Protein AF-A0A3D1K4A1-F1 (afdb_monomer_lite)

Radius of gyration: 25.58 Å; chains: 1; bounding box: 70×56×77 Å

Foldseek 3Di:
DVVCLVCVVVQDPVNVVVVLVVLLVLLVCCLVPPDQFADQACVVVRQQQLVLLLSLLSLVLSLVVCVPRPCSVSSNVSSLLSLLQNQAEPCLCVAQDDFPRGGSNVSDPDHQAYPQRQHQHQQWRFLLVLLSNLLSLLVSCVSCVSVVHDDGPSSCNCVVSSVLVQLLQAFLLLAGNGQLAALDFPCFQSSLSVLSNLVCCCQPQLEPCPSNNNSSVVLQCLQQVVAPVSQSNHPLQVLLCVLDVPVSVVRSVSNVVSVVVNVVCCVPPNDDDPPRDPRPDYRDNFAWDDDPVQRKTWGADQFWTWIWTQRGLQGTFTDIFGSNCCQFDDTNCAQNWDWEAQALDKGKDWDDKDWADDAQWIKMKGKIFIKHQHHPDPPDHIDRAKIKIKMKIRDSQNWKIKIWIWIWGAAWGKIQWTFHSWHKGFQDSSVPQWKWKDAPNDIDIGGFLQLDWDKDKGQAAWMDINLFKIKGWAPQDRIKIWTFGSAQQDWRHDPVDSCHVSSGHNTGIIIIGPPTHRHMDIDGHGDTSTGTMMMMTGNDRDWDKHWFDDPDPQWTWMWTQHPVRWIKIKIFRQDCAWDAPCRGVVRHRHIAHHGRIDIDTDD

Structure (mmCIF, N/CA/C/O backbone):
data_AF-A0A3D1K4A1-F1
#
_entry.id   AF-A0A3D1K4A1-F1
#
loop_
_atom_site.group_PDB
_atom_site.id
_atom_site.type_symbol
_atom_site.label_atom_id
_atom_site.label_alt_id
_atom_site.label_comp_id
_atom_site.label_asym_id
_atom_site.label_entity_id
_atom_site.label_seq_id
_atom_site.pdbx_PDB_ins_code
_atom_site.Cartn_x
_atom_site.Cartn_y
_atom_site.Cartn_z
_atom_site.occupancy
_atom_site.B_iso_or_equiv
_atom_site.auth_seq_id
_atom_site.auth_comp_id
_atom_site.auth_asym_id
_atom_site.auth_atom_id
_atom_site.pdbx_PDB_model_num
ATOM 1 N N . MET A 1 1 ? -12.989 -5.625 23.834 1.00 83.94 1 MET A N 1
ATOM 2 C CA . MET A 1 1 ? -14.232 -5.534 24.639 1.00 83.94 1 MET A CA 1
ATOM 3 C C . MET A 1 1 ? -15.299 -6.536 24.215 1.00 83.94 1 MET A C 1
ATOM 5 O O . MET A 1 1 ? -16.002 -7.000 25.101 1.00 83.94 1 MET A O 1
ATOM 9 N N . HIS A 1 2 ? -15.397 -6.931 22.935 1.00 91.31 2 HIS A N 1
ATOM 10 C CA . HIS A 1 2 ? -16.425 -7.884 22.475 1.00 91.31 2 HIS A CA 1
ATOM 11 C C . HIS A 1 2 ? -16.466 -9.187 23.286 1.00 91.31 2 HIS A C 1
ATOM 13 O O . HIS A 1 2 ? -17.544 -9.670 23.594 1.00 91.31 2 HIS A O 1
ATOM 19 N N . GLY A 1 3 ? -15.308 -9.727 23.686 1.00 92.12 3 GLY A N 1
ATOM 20 C CA . GLY A 1 3 ? -15.246 -10.926 24.527 1.00 92.12 3 GLY A CA 1
ATOM 21 C C . GLY A 1 3 ? -15.917 -10.738 25.891 1.00 92.12 3 GLY A C 1
ATOM 22 O O . GLY A 1 3 ? -16.646 -11.614 26.333 1.00 92.12 3 GLY A O 1
ATOM 23 N N . ILE A 1 4 ? -15.743 -9.574 26.528 1.00 91.19 4 ILE A N 1
ATOM 24 C CA . ILE A 1 4 ? -16.417 -9.245 27.796 1.00 91.19 4 ILE A CA 1
ATOM 25 C C . ILE A 1 4 ? -17.931 -9.179 27.585 1.00 91.19 4 ILE A C 1
ATOM 27 O O . ILE A 1 4 ? -18.683 -9.715 28.386 1.00 91.19 4 ILE A O 1
ATOM 31 N N . GLU A 1 5 ? -18.376 -8.565 26.490 1.00 91.06 5 GLU A N 1
ATOM 32 C CA . GLU A 1 5 ? -19.801 -8.458 26.150 1.00 91.06 5 GLU A CA 1
ATOM 33 C C . GLU A 1 5 ? -20.417 -9.823 25.831 1.00 91.06 5 GLU A C 1
ATOM 35 O O . GLU A 1 5 ? -21.542 -10.103 26.229 1.00 91.06 5 GLU A O 1
ATOM 40 N N . ALA A 1 6 ? -19.670 -10.691 25.150 1.00 91.62 6 ALA A N 1
ATOM 41 C CA . ALA A 1 6 ? -20.088 -12.055 24.853 1.00 91.62 6 ALA A CA 1
ATOM 42 C C . ALA A 1 6 ? -20.164 -12.937 26.108 1.00 91.62 6 ALA A C 1
ATOM 44 O O . ALA A 1 6 ? -20.907 -13.913 26.109 1.00 91.62 6 ALA A O 1
ATOM 45 N N . MET A 1 7 ? -19.409 -12.598 27.156 1.00 92.62 7 MET A N 1
ATOM 46 C CA . MET A 1 7 ? -19.390 -13.314 28.431 1.00 92.62 7 MET A CA 1
ATOM 47 C C . MET A 1 7 ? -20.226 -12.633 29.521 1.00 92.62 7 MET A C 1
ATOM 49 O O . MET A 1 7 ? -20.159 -13.069 30.667 1.00 92.62 7 MET A O 1
ATOM 53 N N . ASP A 1 8 ? -20.987 -11.575 29.209 1.00 90.44 8 ASP A N 1
ATOM 54 C CA . ASP A 1 8 ? -21.600 -10.725 30.238 1.00 90.44 8 ASP A CA 1
ATOM 55 C C . ASP A 1 8 ? -22.473 -11.527 31.219 1.00 90.44 8 ASP A C 1
ATOM 57 O O . ASP A 1 8 ? -22.358 -11.352 32.430 1.00 90.44 8 ASP A O 1
ATOM 61 N N . GLU A 1 9 ? -23.261 -12.485 30.724 1.00 92.31 9 GLU A N 1
ATOM 62 C CA . GLU A 1 9 ? -24.118 -13.351 31.550 1.00 92.31 9 GLU A CA 1
ATOM 63 C C . GLU A 1 9 ? -23.349 -14.223 32.561 1.00 92.31 9 GLU A C 1
ATOM 65 O O . GLU A 1 9 ? -23.910 -14.632 33.576 1.00 92.31 9 GLU A O 1
ATOM 70 N N . TYR A 1 10 ? -22.055 -14.456 32.328 1.00 95.19 10 TYR A N 1
ATOM 71 C CA . TYR A 1 10 ? -21.182 -15.243 33.200 1.00 95.19 10 TYR A CA 1
ATOM 72 C C . TYR A 1 10 ? -20.371 -14.386 34.182 1.00 95.19 10 TYR A C 1
ATOM 74 O O . TYR A 1 10 ? -19.738 -14.933 35.088 1.00 95.19 10 TYR A O 1
ATOM 82 N N . LEU A 1 11 ? -20.377 -13.056 34.030 1.00 94.81 11 LEU A N 1
ATOM 83 C CA . LEU A 1 11 ? -19.638 -12.154 34.913 1.00 94.81 11 LEU A CA 1
ATOM 84 C C . LEU A 1 11 ? -20.311 -12.064 36.284 1.00 94.81 11 LEU A C 1
ATOM 86 O O . LEU A 1 11 ? -21.443 -11.581 36.418 1.00 94.81 11 LEU A O 1
ATOM 90 N N . LYS A 1 12 ? -19.575 -12.456 37.327 1.00 97.12 12 LYS A N 1
ATOM 91 C CA . LYS A 1 12 ? -20.017 -12.343 38.719 1.00 97.12 12 LYS A CA 1
ATOM 92 C C . LYS A 1 12 ? -20.022 -10.871 39.151 1.00 97.12 12 LYS A C 1
ATOM 94 O O . LYS A 1 12 ? -19.314 -10.048 38.565 1.00 97.12 12 LYS A O 1
ATOM 99 N N . PRO A 1 13 ? -20.735 -10.510 40.235 1.00 96.75 13 PRO A N 1
ATOM 100 C CA . PRO A 1 13 ? -20.716 -9.142 40.759 1.00 96.75 13 PRO A CA 1
ATOM 101 C C . PRO A 1 13 ? -19.300 -8.599 41.020 1.00 96.75 13 PRO A C 1
ATOM 103 O O . PRO A 1 13 ? -19.022 -7.434 40.739 1.00 96.75 13 PRO A O 1
ATOM 106 N N . GLY A 1 14 ? -18.384 -9.454 41.492 1.00 97.81 14 GLY A N 1
ATOM 107 C CA . GLY A 1 14 ? -16.974 -9.103 41.685 1.00 97.81 14 GLY A CA 1
ATOM 108 C C . GLY A 1 14 ? -16.246 -8.762 40.380 1.00 97.81 14 GLY A C 1
ATOM 109 O O . GLY A 1 14 ? -15.518 -7.772 40.340 1.00 97.81 14 GLY A O 1
ATOM 110 N N . ASP A 1 15 ? -16.498 -9.513 39.305 1.00 96.50 15 ASP A N 1
ATOM 111 C CA . ASP A 1 15 ? -15.899 -9.276 37.985 1.00 96.50 15 ASP A CA 1
ATOM 112 C C . ASP A 1 15 ? -16.384 -7.946 37.401 1.00 96.50 15 ASP A C 1
ATOM 114 O O . ASP A 1 15 ? -15.597 -7.151 36.889 1.00 96.50 15 ASP A O 1
ATOM 118 N N . ARG A 1 16 ? -17.682 -7.652 37.549 1.00 95.38 16 ARG A N 1
ATOM 119 C CA . ARG A 1 16 ? -18.287 -6.386 37.106 1.00 95.38 16 ARG A CA 1
ATOM 120 C C . ARG A 1 16 ? -17.728 -5.191 37.873 1.00 95.38 16 ARG A C 1
ATOM 122 O O . ARG A 1 16 ? -17.443 -4.153 37.274 1.00 95.38 16 ARG A O 1
ATOM 129 N N . LEU A 1 17 ? -17.521 -5.343 39.183 1.00 96.88 17 LEU A N 1
ATOM 130 C CA . LEU A 1 17 ? -16.881 -4.320 40.008 1.00 96.88 17 LEU A CA 1
ATOM 131 C C . LEU A 1 17 ? -15.411 -4.114 39.613 1.00 96.88 17 LEU A C 1
ATOM 133 O O . LEU A 1 17 ? -14.956 -2.973 39.544 1.00 96.88 17 LEU A O 1
ATOM 137 N N . ALA A 1 18 ? -14.671 -5.190 39.337 1.00 96.81 18 ALA A N 1
ATOM 138 C CA . ALA A 1 18 ? -13.287 -5.109 38.874 1.00 96.81 18 ALA A CA 1
ATOM 139 C C . ALA A 1 18 ? -13.191 -4.416 37.507 1.00 96.81 18 ALA A C 1
ATOM 141 O O . ALA A 1 18 ? -12.398 -3.489 37.346 1.00 96.81 18 ALA A O 1
ATOM 142 N N . LEU A 1 19 ? -14.057 -4.785 36.559 1.00 95.56 19 LEU A N 1
ATOM 143 C CA . LEU A 1 19 ? -14.149 -4.139 35.253 1.00 95.56 19 LEU A CA 1
ATOM 144 C C . LEU A 1 19 ? -14.454 -2.643 35.383 1.00 95.56 19 LEU A C 1
ATOM 146 O O . LEU A 1 19 ? -13.793 -1.827 34.742 1.00 95.56 19 LEU A O 1
ATOM 150 N N . ARG A 1 20 ? -15.396 -2.274 36.261 1.00 97.06 20 ARG A N 1
ATOM 151 C CA . ARG A 1 20 ? -15.706 -0.868 36.552 1.00 97.06 20 ARG A CA 1
ATOM 152 C C . ARG A 1 20 ? -14.487 -0.114 37.059 1.00 97.06 20 ARG A C 1
ATOM 154 O O . ARG A 1 20 ? -14.203 0.972 36.565 1.00 97.06 20 ARG A O 1
ATOM 161 N N . LYS A 1 21 ? -13.751 -0.690 38.014 1.00 98.00 21 LYS A N 1
ATOM 162 C CA . LYS A 1 21 ? -12.527 -0.080 38.555 1.00 98.00 21 LYS A CA 1
ATOM 163 C C . LYS A 1 21 ? -11.488 0.162 37.463 1.00 98.00 21 LYS A C 1
ATOM 165 O O . LYS A 1 21 ? -10.961 1.265 37.391 1.00 98.00 21 LYS A O 1
ATOM 170 N N . VAL A 1 22 ? -11.236 -0.830 36.605 1.00 97.25 22 VAL A N 1
ATOM 171 C CA . VAL A 1 22 ? -10.268 -0.705 35.503 1.00 97.25 22 VAL A CA 1
ATOM 172 C C . VAL A 1 22 ? -10.706 0.375 34.518 1.00 97.25 22 VAL A C 1
ATOM 174 O O . VAL A 1 22 ? -9.938 1.286 34.239 1.00 97.25 22 VAL A O 1
ATOM 177 N N . LEU A 1 23 ? -11.949 0.333 34.035 1.00 97.25 23 LEU A N 1
ATOM 178 C CA . LEU A 1 23 ? -12.427 1.295 33.039 1.00 97.25 23 LEU A CA 1
ATOM 179 C C . LEU A 1 23 ? -12.428 2.736 33.563 1.00 97.25 23 LEU A C 1
ATOM 181 O O . LEU A 1 23 ? -12.010 3.635 32.834 1.00 97.25 23 LEU A O 1
ATOM 185 N N . LEU A 1 24 ? -12.845 2.964 34.813 1.00 98.38 24 LEU A N 1
ATOM 186 C CA . LEU A 1 24 ? -12.800 4.295 35.427 1.00 98.38 24 LEU A CA 1
ATOM 187 C C . LEU A 1 24 ? -11.362 4.772 35.666 1.00 98.38 24 LEU A C 1
ATOM 189 O O . LEU A 1 24 ? -11.068 5.938 35.419 1.00 98.38 24 LEU A O 1
ATOM 193 N N . ALA A 1 25 ? -10.459 3.890 36.106 1.00 98.12 25 ALA A N 1
ATOM 194 C CA . ALA A 1 25 ? -9.055 4.241 36.311 1.00 98.12 25 ALA A CA 1
ATOM 195 C C . ALA A 1 25 ? -8.363 4.609 34.989 1.00 98.12 25 ALA A C 1
ATOM 197 O O . ALA A 1 25 ? -7.778 5.687 34.886 1.00 98.12 25 ALA A O 1
ATOM 198 N N . GLU A 1 26 ? -8.496 3.763 33.965 1.00 97.69 26 GLU A N 1
ATOM 199 C CA . GLU A 1 26 ? -7.921 3.999 32.638 1.00 97.69 26 GLU A CA 1
ATOM 200 C C . GLU A 1 26 ? -8.519 5.250 31.989 1.00 97.69 26 GLU A C 1
ATOM 202 O O . GLU A 1 26 ? -7.790 6.109 31.503 1.00 97.69 26 GLU A O 1
ATOM 207 N N . SER A 1 27 ? -9.843 5.422 32.043 1.00 98.38 27 SER A N 1
ATOM 208 C CA . SER A 1 27 ? -10.503 6.604 31.465 1.00 98.38 27 SER A CA 1
ATOM 209 C C . SER A 1 27 ? -10.133 7.885 32.205 1.00 98.38 27 SER A C 1
ATOM 211 O O . SER A 1 27 ? -9.901 8.913 31.575 1.00 98.38 27 SER A O 1
ATOM 213 N N . GLY A 1 28 ? -10.008 7.826 33.533 1.00 98.31 28 GLY A N 1
ATOM 214 C CA . GLY A 1 28 ? -9.510 8.937 34.339 1.00 98.31 28 GLY A CA 1
ATOM 215 C C . GLY A 1 28 ? -8.063 9.300 34.003 1.00 98.31 28 GLY A C 1
ATOM 216 O O . GLY A 1 28 ? -7.731 10.484 33.937 1.00 98.31 28 GLY A O 1
ATOM 217 N N . TRP A 1 29 ? -7.204 8.307 33.744 1.00 97.94 29 TRP A N 1
ATOM 218 C CA . TRP A 1 29 ? -5.837 8.552 33.289 1.00 97.94 29 TRP A CA 1
ATOM 219 C C . TRP A 1 29 ? -5.817 9.171 31.889 1.00 97.94 29 TRP A C 1
ATOM 221 O O . TRP A 1 29 ? -5.157 10.190 31.695 1.00 97.94 29 TRP A O 1
ATOM 231 N N . GLN A 1 30 ? -6.580 8.618 30.943 1.00 97.06 30 GLN A N 1
ATOM 232 C CA . GLN A 1 30 ? -6.688 9.124 29.572 1.00 97.06 30 GLN A CA 1
ATOM 233 C C . GLN A 1 30 ? -7.215 10.561 29.541 1.00 97.06 30 GLN A C 1
ATOM 235 O O . GLN A 1 30 ? -6.647 11.409 28.858 1.00 97.06 30 GLN A O 1
ATOM 240 N N . LEU A 1 31 ? -8.248 10.867 30.330 1.00 97.75 31 LEU A N 1
ATOM 241 C CA . LEU A 1 31 ? -8.802 12.216 30.439 1.00 97.75 31 LEU A CA 1
ATOM 242 C C . LEU A 1 31 ? -7.735 13.241 30.857 1.00 97.75 31 LEU A C 1
ATOM 244 O O . LEU A 1 31 ? -7.683 14.332 30.293 1.00 97.75 31 LEU A O 1
ATOM 248 N N . LYS A 1 32 ? -6.881 12.884 31.824 1.00 96.69 32 LYS A N 1
ATOM 249 C CA . LYS A 1 32 ? -5.907 13.800 32.442 1.00 96.69 32 LYS A CA 1
ATOM 250 C C . LYS A 1 32 ? -4.571 13.879 31.705 1.00 96.69 32 LYS A C 1
ATOM 252 O O . LYS A 1 32 ? -3.932 14.924 31.742 1.00 96.69 32 LYS A O 1
ATOM 257 N N . ASN A 1 33 ? -4.134 12.787 31.080 1.00 96.38 33 ASN A N 1
ATOM 258 C CA . ASN A 1 33 ? -2.756 12.645 30.598 1.00 96.38 33 ASN A CA 1
ATOM 259 C C . ASN A 1 33 ? -2.643 12.502 29.078 1.00 96.38 33 ASN A C 1
ATOM 261 O O . ASN A 1 33 ? -1.552 12.673 28.540 1.00 96.38 33 ASN A O 1
ATOM 265 N N . ASN A 1 34 ? -3.731 12.179 28.371 1.00 94.50 34 ASN A N 1
ATOM 266 C CA . ASN A 1 34 ? -3.666 11.975 26.930 1.00 94.50 34 ASN A CA 1
ATOM 267 C C . ASN A 1 34 ? -3.919 13.279 26.167 1.00 94.50 34 ASN A C 1
ATOM 269 O O . ASN A 1 34 ? -5.011 13.860 26.209 1.00 94.50 34 ASN A O 1
ATOM 273 N N . THR A 1 35 ? -2.914 13.724 25.425 1.00 94.50 35 THR A N 1
ATOM 274 C CA . THR A 1 35 ? -3.025 14.874 24.528 1.00 94.50 35 THR A CA 1
ATOM 275 C C . THR A 1 35 ? -3.527 14.406 23.172 1.00 94.50 35 THR A C 1
ATOM 277 O O . THR A 1 35 ? -2.948 13.506 22.570 1.00 94.50 35 THR A O 1
ATOM 280 N N . VAL A 1 36 ? -4.587 15.044 22.672 1.00 96.12 36 VAL A N 1
ATOM 281 C CA . VAL A 1 36 ? -5.039 14.802 21.298 1.00 96.12 36 VAL A CA 1
ATOM 282 C C . VAL A 1 36 ? -3.998 15.399 20.372 1.00 96.12 36 VAL A C 1
ATOM 284 O O . VAL A 1 36 ? -3.662 16.577 20.493 1.00 96.12 36 VAL A O 1
ATOM 287 N N . VAL A 1 37 ? -3.458 14.581 19.478 1.00 96.19 37 VAL A N 1
ATOM 288 C CA . VAL A 1 37 ? -2.464 15.028 18.508 1.00 96.19 37 VAL A CA 1
ATOM 289 C C . VAL A 1 37 ? -2.900 14.619 17.116 1.00 96.19 37 VAL A C 1
ATOM 291 O O . VAL A 1 37 ? -3.453 13.540 16.901 1.00 96.19 37 VAL A O 1
ATOM 294 N N . ALA A 1 38 ? -2.657 15.514 16.175 1.00 97.38 38 ALA A N 1
ATOM 295 C CA . ALA A 1 38 ? -2.870 15.269 14.770 1.00 97.38 38 ALA A CA 1
ATOM 296 C C . ALA A 1 38 ? -1.765 15.962 13.973 1.00 97.38 38 ALA A C 1
ATOM 298 O O . ALA A 1 38 ? -1.272 17.039 14.342 1.00 97.38 38 ALA A O 1
ATOM 299 N N . GLY A 1 39 ? -1.345 15.298 12.907 1.00 97.56 39 GLY A N 1
ATOM 300 C CA . GLY A 1 39 ? -0.378 15.798 11.947 1.00 97.56 39 GLY A CA 1
ATOM 301 C C . GLY A 1 39 ? -0.197 14.783 10.829 1.00 97.56 39 GLY A C 1
ATOM 302 O O . GLY A 1 39 ? -0.043 13.594 11.096 1.00 97.56 39 GLY A O 1
ATOM 303 N N . ILE A 1 40 ? -0.211 15.249 9.582 1.00 97.75 40 ILE A N 1
ATOM 304 C CA . ILE A 1 40 ? -0.116 14.370 8.413 1.00 97.75 40 ILE A CA 1
ATOM 305 C C . ILE A 1 40 ? 1.235 13.653 8.402 1.00 97.75 40 ILE A C 1
ATOM 307 O O . ILE A 1 40 ? 1.279 12.436 8.286 1.00 97.75 40 ILE A O 1
ATOM 311 N N . ASP A 1 41 ? 2.349 14.375 8.560 1.00 96.62 41 ASP A N 1
ATOM 312 C CA . ASP A 1 41 ? 3.669 13.757 8.446 1.00 96.62 41 ASP A CA 1
ATOM 313 C C . ASP A 1 41 ? 4.048 12.939 9.692 1.00 96.62 41 ASP A C 1
ATOM 315 O O . ASP A 1 41 ? 4.382 13.494 10.745 1.00 96.62 41 ASP A O 1
ATOM 319 N N . ALA A 1 42 ? 4.071 11.609 9.553 1.00 93.75 42 ALA A N 1
ATOM 320 C CA . ALA A 1 42 ? 4.509 10.680 10.592 1.00 93.75 42 ALA A CA 1
ATOM 321 C C . ALA A 1 42 ? 5.910 10.981 11.145 1.00 93.75 42 ALA A C 1
ATOM 323 O O . ALA A 1 42 ? 6.163 10.680 12.312 1.00 93.75 42 ALA A O 1
ATOM 324 N N . LYS A 1 43 ? 6.809 11.606 10.369 1.00 91.94 43 LYS A N 1
ATOM 325 C CA . LYS A 1 43 ? 8.152 11.982 10.850 1.00 91.94 43 LYS A CA 1
ATOM 326 C C . LYS A 1 43 ? 8.112 12.993 11.994 1.00 91.94 43 LYS A C 1
ATOM 328 O O . LYS A 1 43 ? 9.033 13.033 12.802 1.00 91.94 43 LYS A O 1
ATOM 333 N N . THR A 1 44 ? 7.035 13.771 12.107 1.00 94.25 44 THR A N 1
ATOM 334 C CA . THR A 1 44 ? 6.826 14.699 13.230 1.00 94.25 44 THR A CA 1
ATOM 335 C C . THR A 1 44 ? 6.451 13.984 14.531 1.00 94.25 44 THR A C 1
ATOM 337 O O . THR A 1 44 ? 6.406 14.612 15.586 1.00 94.25 44 THR A O 1
ATOM 340 N N . GLY A 1 45 ? 6.122 12.687 14.471 1.00 93.50 45 GLY A N 1
ATOM 341 C CA . GLY A 1 45 ? 5.592 11.916 15.596 1.00 93.50 45 GLY A CA 1
ATOM 342 C C . GLY A 1 45 ? 4.137 12.243 15.960 1.00 93.50 45 GLY A C 1
ATOM 343 O O . GLY A 1 45 ? 3.610 11.666 16.913 1.00 93.50 45 GLY A O 1
ATOM 344 N N . ARG A 1 46 ? 3.479 13.143 15.213 1.00 95.94 46 ARG A N 1
ATOM 345 C CA . ARG A 1 46 ? 2.130 13.657 15.513 1.00 95.94 46 ARG A CA 1
ATOM 346 C C . ARG A 1 46 ? 0.998 12.937 14.776 1.00 95.94 46 ARG A C 1
ATOM 348 O O . ARG A 1 46 ? -0.155 13.164 15.128 1.00 95.94 46 ARG A O 1
ATOM 355 N N . ASN A 1 47 ? 1.308 12.069 13.808 1.00 97.38 47 ASN A N 1
ATOM 356 C CA . ASN A 1 47 ? 0.307 11.244 13.130 1.00 97.38 47 ASN A CA 1
ATOM 357 C C . ASN A 1 47 ? -0.187 10.126 14.063 1.00 97.38 47 ASN A C 1
ATOM 359 O O . ASN A 1 47 ? 0.555 9.176 14.336 1.00 97.38 47 ASN A O 1
ATOM 363 N N . LYS A 1 48 ? -1.405 10.262 14.596 1.00 97.25 48 LYS A N 1
ATOM 364 C CA . LYS A 1 48 ? -1.986 9.361 15.614 1.00 97.25 48 LYS A CA 1
ATOM 365 C C . LYS A 1 48 ? -3.472 9.046 15.368 1.00 97.25 48 LYS A C 1
ATOM 367 O O . LYS A 1 48 ? -4.256 9.096 16.318 1.00 97.25 48 LYS A O 1
ATOM 372 N N . PRO A 1 49 ? -3.894 8.710 14.138 1.00 97.94 49 PRO A N 1
ATOM 373 C CA . PRO A 1 49 ? -5.313 8.554 13.822 1.00 97.94 49 PRO A CA 1
ATOM 374 C C . PRO A 1 49 ? -5.974 7.430 14.626 1.00 97.94 49 PRO A C 1
ATOM 376 O O . PRO A 1 49 ? -6.941 7.656 15.353 1.00 97.94 49 PRO A O 1
ATOM 379 N N . GLU A 1 50 ? -5.413 6.221 14.577 1.00 96.69 50 GLU A N 1
ATOM 380 C CA . GLU A 1 50 ? -5.955 5.059 15.276 1.00 96.69 50 GLU A CA 1
ATOM 381 C C . GLU A 1 50 ? -5.861 5.228 16.789 1.00 96.69 50 GLU A C 1
ATOM 383 O O . GLU A 1 50 ? -6.752 4.804 17.523 1.00 96.69 50 GLU A O 1
ATOM 388 N N . SER A 1 51 ? -4.791 5.890 17.236 1.00 97.00 51 SER A N 1
ATOM 389 C CA . SER A 1 51 ? -4.546 6.172 18.639 1.00 97.00 51 SER A CA 1
ATOM 390 C C . SER A 1 51 ? -5.581 7.147 19.199 1.00 97.00 51 SER A C 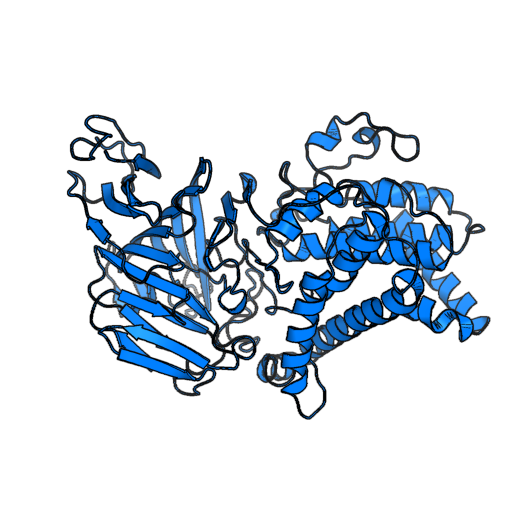1
ATOM 392 O O . SER A 1 51 ? -6.063 6.965 20.317 1.00 97.00 51 SER A O 1
ATOM 394 N N . ASN A 1 52 ? -5.976 8.158 18.425 1.00 98.44 52 ASN A N 1
ATOM 395 C CA . ASN A 1 52 ? -7.079 9.035 18.787 1.00 98.44 52 ASN A CA 1
ATOM 396 C C . ASN A 1 52 ? -8.390 8.233 18.875 1.00 98.44 52 ASN A C 1
ATOM 398 O O . ASN A 1 52 ? -9.080 8.274 19.896 1.00 98.44 52 ASN A O 1
ATOM 402 N N . ILE A 1 53 ? -8.681 7.408 17.866 1.00 98.44 53 ILE A N 1
ATOM 403 C CA . ILE A 1 53 ? -9.921 6.624 17.793 1.00 98.44 53 ILE A CA 1
ATOM 404 C C . ILE A 1 53 ? -10.047 5.625 18.947 1.00 98.44 53 ILE A C 1
ATOM 406 O O . ILE A 1 53 ? -11.072 5.636 19.629 1.00 98.44 53 ILE A O 1
ATOM 410 N N . TRP A 1 54 ? -9.050 4.768 19.212 1.00 96.50 54 TRP A N 1
ATOM 411 C CA . TRP A 1 54 ? -9.187 3.743 20.259 1.00 96.50 54 TRP A CA 1
ATOM 412 C C . TRP A 1 54 ? -9.358 4.364 21.652 1.00 96.50 54 TRP A C 1
ATOM 414 O O . TRP A 1 54 ? -10.076 3.814 22.490 1.00 96.50 54 TRP A O 1
ATOM 424 N N . ASN A 1 55 ? -8.767 5.543 21.884 1.00 98.19 55 ASN A N 1
ATOM 425 C CA . ASN A 1 55 ? -8.805 6.221 23.177 1.00 98.19 55 ASN A CA 1
ATOM 426 C C . ASN A 1 55 ? -10.155 6.916 23.347 1.00 98.19 55 ASN A C 1
ATOM 428 O O . ASN A 1 55 ? -10.785 6.788 24.396 1.00 98.19 55 ASN A O 1
ATOM 432 N N . GLY A 1 56 ? -10.654 7.568 22.292 1.00 98.19 56 GLY A N 1
ATOM 433 C CA . GLY A 1 56 ? -12.008 8.115 22.275 1.00 98.19 56 GLY A CA 1
ATOM 434 C C . GLY A 1 56 ? -13.058 7.019 22.461 1.00 98.19 56 GLY A C 1
ATOM 435 O O . GLY A 1 56 ? -13.973 7.160 23.270 1.00 98.19 56 GLY A O 1
ATOM 436 N N . CYS A 1 57 ? -12.876 5.867 21.810 1.00 97.94 57 CYS A N 1
ATOM 437 C CA . CYS A 1 57 ? -13.769 4.721 21.963 1.00 97.94 57 CYS A CA 1
ATOM 438 C C . CYS A 1 57 ? -13.768 4.135 23.380 1.00 97.94 57 CYS A C 1
ATOM 440 O O . CYS A 1 57 ? -14.810 3.674 23.849 1.00 97.94 57 CYS A O 1
ATOM 442 N N . LEU A 1 58 ? -12.625 4.134 24.073 1.00 97.75 58 LEU A N 1
ATOM 443 C CA . LEU A 1 58 ? -12.557 3.745 25.481 1.00 97.75 58 LEU A CA 1
ATOM 444 C C . LEU A 1 58 ? -13.378 4.701 26.356 1.00 97.75 58 LEU A C 1
ATOM 446 O O . LEU A 1 58 ? -14.225 4.236 27.116 1.00 97.75 58 LEU A O 1
ATOM 450 N N . LEU A 1 59 ? -13.173 6.013 26.209 1.00 98.44 59 LEU A N 1
ATOM 451 C CA . LEU A 1 59 ? -13.883 7.032 26.988 1.00 98.44 59 LEU A CA 1
ATOM 452 C C . LEU A 1 59 ? -15.400 6.981 26.762 1.00 98.44 59 LEU A C 1
ATOM 454 O O . LEU A 1 59 ? -16.159 6.943 27.733 1.00 98.44 59 LEU A O 1
ATOM 458 N N . PHE A 1 60 ? -15.845 6.879 25.503 1.00 97.62 60 PHE A N 1
ATOM 459 C CA . PHE A 1 60 ? -17.262 6.677 25.184 1.00 97.62 60 PHE A CA 1
ATOM 460 C C . PHE A 1 60 ? -17.817 5.424 25.846 1.00 97.62 60 PHE A C 1
ATOM 462 O O . PHE A 1 60 ? -18.894 5.459 26.440 1.00 97.62 60 PHE A O 1
ATOM 469 N N . ARG A 1 61 ? -17.080 4.311 25.772 1.00 96.12 61 ARG A N 1
ATOM 470 C CA . ARG A 1 61 ? -17.535 3.049 26.350 1.00 96.12 61 ARG A CA 1
ATOM 471 C C . ARG A 1 61 ? -17.678 3.146 27.866 1.00 96.12 61 ARG A C 1
ATOM 473 O O . ARG A 1 61 ? -18.674 2.665 28.396 1.00 96.12 61 ARG A O 1
ATOM 480 N N . THR A 1 62 ? -16.742 3.792 28.552 1.00 97.44 62 THR A N 1
ATOM 481 C CA . THR A 1 62 ? -16.822 4.008 30.002 1.00 97.44 62 THR A CA 1
ATOM 482 C C . THR A 1 62 ? -18.005 4.898 30.374 1.00 97.44 62 THR A C 1
ATOM 484 O O . THR A 1 62 ? -18.785 4.520 31.246 1.00 97.44 62 THR A O 1
ATOM 487 N N . ALA A 1 63 ? -18.192 6.028 29.685 1.00 97.19 63 ALA A N 1
ATOM 488 C CA . ALA A 1 63 ? -19.310 6.945 29.925 1.00 97.19 63 ALA A CA 1
ATOM 489 C C . ALA A 1 63 ? -20.683 6.301 29.652 1.00 97.19 63 ALA A C 1
ATOM 491 O O . ALA A 1 63 ? -21.659 6.580 30.349 1.00 97.19 63 ALA A O 1
ATOM 492 N N . MET A 1 64 ? -20.749 5.416 28.654 1.00 94.88 64 MET A N 1
ATOM 493 C CA . MET A 1 64 ? -21.928 4.609 28.341 1.00 94.88 64 MET A CA 1
ATOM 494 C C . MET A 1 64 ? -22.188 3.539 29.411 1.00 94.88 64 MET A C 1
ATOM 496 O O . MET A 1 64 ? -23.329 3.343 29.815 1.00 94.88 64 MET A O 1
ATOM 500 N N . MET A 1 65 ? -21.152 2.820 29.855 1.00 93.81 65 MET A N 1
ATOM 501 C CA . MET A 1 65 ? -21.294 1.715 30.813 1.00 93.81 65 MET A CA 1
ATOM 502 C C . MET A 1 65 ? -21.578 2.185 32.239 1.00 93.81 65 MET A C 1
ATOM 504 O O . MET A 1 65 ? -22.232 1.464 32.991 1.00 93.81 65 MET A O 1
ATOM 508 N N . TYR A 1 66 ? -21.096 3.370 32.612 1.00 96.19 66 TYR A N 1
ATOM 509 C CA . TYR A 1 66 ? -21.226 3.914 33.961 1.00 96.19 66 TYR A CA 1
ATOM 510 C C . TYR A 1 66 ? -21.775 5.345 33.916 1.00 96.19 66 TYR A C 1
ATOM 512 O O . TYR A 1 66 ? -21.014 6.301 34.071 1.00 96.19 66 TYR A O 1
ATOM 520 N N . PRO A 1 67 ? -23.099 5.513 33.720 1.00 95.50 67 PRO A N 1
ATOM 521 C CA . PRO A 1 67 ? -23.736 6.831 33.674 1.00 95.50 67 PRO A CA 1
ATOM 522 C C . PRO A 1 67 ? -23.595 7.642 34.971 1.00 95.50 67 PRO A C 1
ATOM 524 O O . PRO A 1 67 ? -23.758 8.854 34.959 1.00 95.50 67 PRO A O 1
ATOM 527 N N . ASP A 1 68 ? -23.293 6.972 36.082 1.00 97.12 68 ASP A N 1
ATOM 528 C CA . ASP A 1 68 ? -23.043 7.549 37.402 1.00 97.12 68 ASP A CA 1
ATOM 529 C C . ASP A 1 68 ? -21.564 7.920 37.637 1.00 97.12 68 ASP A C 1
ATOM 531 O O . ASP A 1 68 ? -21.192 8.299 38.746 1.00 97.12 68 ASP A O 1
ATOM 535 N N . ALA A 1 69 ? -20.691 7.771 36.633 1.00 97.25 69 ALA A N 1
ATOM 536 C CA . ALA A 1 69 ? -19.295 8.177 36.753 1.00 97.25 69 ALA A CA 1
ATOM 537 C C . ALA A 1 69 ? -19.191 9.703 36.968 1.00 97.25 69 ALA A C 1
ATOM 539 O O . ALA A 1 69 ? -19.794 10.459 36.207 1.00 97.25 69 ALA A O 1
ATOM 540 N N . PRO A 1 70 ? -18.393 10.177 37.945 1.00 94.75 70 PRO A N 1
ATOM 541 C CA . PRO A 1 70 ? -18.328 11.601 38.285 1.00 94.75 70 PRO A CA 1
ATOM 542 C C . PRO A 1 70 ? -17.816 12.473 37.129 1.00 94.75 70 PRO A C 1
ATOM 544 O O . PRO A 1 70 ? -18.301 13.581 36.938 1.00 94.75 70 PRO A O 1
ATOM 547 N N . ASP A 1 71 ? -16.891 11.947 36.321 1.00 97.88 71 ASP A N 1
ATOM 548 C CA . ASP A 1 71 ? -16.286 12.649 35.181 1.00 97.88 71 ASP A CA 1
ATOM 549 C C . ASP A 1 71 ? -16.956 12.290 33.837 1.00 97.88 71 ASP A C 1
ATOM 551 O O . ASP A 1 71 ? -16.361 12.481 32.777 1.00 97.88 71 ASP A O 1
ATOM 555 N N . ARG A 1 72 ? -18.177 11.731 33.844 1.00 97.75 72 ARG A N 1
ATOM 556 C CA . ARG A 1 72 ? -18.843 11.214 32.633 1.00 97.75 72 ARG A CA 1
ATOM 557 C C . ARG A 1 72 ? -18.859 12.218 31.481 1.00 97.75 72 ARG A C 1
ATOM 559 O O . ARG A 1 72 ? -18.490 11.862 30.364 1.00 97.75 72 ARG A O 1
ATOM 566 N N . ASP A 1 73 ? -19.304 13.444 31.729 1.00 97.75 73 ASP A N 1
ATOM 567 C CA . ASP A 1 73 ? -19.473 14.431 30.658 1.00 97.75 73 ASP A CA 1
ATOM 568 C C . ASP A 1 73 ? -18.117 14.915 30.124 1.00 97.75 73 ASP A C 1
ATOM 570 O O . ASP A 1 73 ? -17.963 15.110 28.919 1.00 97.75 73 ASP A O 1
ATOM 574 N N . LEU A 1 74 ? -17.094 14.964 30.985 1.00 98.38 74 LEU A N 1
ATOM 575 C CA . LEU A 1 74 ? -15.709 15.215 30.578 1.00 98.38 74 LEU A CA 1
ATOM 576 C C . LEU A 1 74 ? -15.159 14.072 29.715 1.00 98.38 74 LEU A C 1
ATOM 578 O O . LEU A 1 74 ? -14.449 14.322 28.738 1.00 98.38 74 LEU A O 1
ATOM 582 N N . TYR A 1 75 ? -15.504 12.816 30.028 1.00 98.56 75 TYR A N 1
ATOM 583 C CA . TYR A 1 75 ? -15.173 11.684 29.162 1.00 98.56 75 TYR A CA 1
ATOM 584 C C . TYR A 1 75 ? -15.823 11.836 27.790 1.00 98.56 75 TYR A C 1
ATOM 586 O O . TYR A 1 75 ? -15.136 11.634 26.795 1.00 98.56 75 TYR A O 1
ATOM 594 N N . LEU A 1 76 ? -17.103 12.213 27.715 1.00 98.00 76 LEU A N 1
ATOM 595 C CA . LEU A 1 76 ? -17.807 12.402 26.442 1.00 98.00 76 LEU A CA 1
ATOM 596 C C . LEU A 1 76 ? -17.213 13.547 25.612 1.00 98.00 76 LEU A C 1
ATOM 598 O O . LEU A 1 76 ? -16.987 13.376 24.415 1.00 98.00 76 LEU A O 1
ATOM 602 N N . GLU A 1 77 ? -16.912 14.690 26.229 1.00 98.00 77 GLU A N 1
ATOM 603 C CA . GLU A 1 77 ? -16.279 15.823 25.546 1.00 98.00 77 GLU A CA 1
ATOM 604 C C . GLU A 1 77 ? -14.902 15.443 24.984 1.00 98.00 77 GLU A C 1
ATOM 606 O O . GLU A 1 77 ? -14.626 15.647 23.799 1.00 98.00 77 GLU A O 1
ATOM 611 N N . LYS A 1 78 ? -14.051 14.816 25.804 1.00 98.44 78 LYS A N 1
ATOM 612 C CA . LYS A 1 78 ? -12.729 14.355 25.366 1.00 98.44 78 LYS A CA 1
ATOM 613 C C . LYS A 1 78 ? -12.827 13.251 24.312 1.00 98.44 78 LYS A C 1
ATOM 615 O O . LYS A 1 78 ? -11.997 13.205 23.405 1.00 98.44 78 LYS A O 1
ATOM 620 N N . ALA A 1 79 ? -13.827 12.377 24.412 1.00 98.31 79 ALA A N 1
ATOM 621 C CA . ALA A 1 79 ? -14.063 11.321 23.441 1.00 98.31 79 ALA A CA 1
ATOM 622 C C . ALA A 1 79 ? -14.439 11.887 22.067 1.00 98.31 79 ALA A C 1
ATOM 624 O O . ALA A 1 79 ? -13.842 11.456 21.083 1.00 98.31 79 ALA A O 1
ATOM 625 N N . ASN A 1 80 ? -15.343 12.876 22.002 1.00 98.38 80 ASN A N 1
ATOM 626 C CA . ASN A 1 80 ? -15.669 13.602 20.766 1.00 98.38 80 ASN A CA 1
ATOM 627 C C . ASN A 1 80 ? -14.415 14.232 20.150 1.00 98.38 80 ASN A C 1
ATOM 629 O O . ASN A 1 80 ? -14.123 13.994 18.981 1.00 98.38 80 ASN A O 1
ATOM 633 N N . LEU A 1 81 ? -13.629 14.958 20.957 1.00 98.44 81 LEU A N 1
ATOM 634 C CA . LEU A 1 81 ? -12.385 15.583 20.503 1.00 98.44 81 LEU A CA 1
ATOM 635 C C . LEU A 1 81 ? -11.410 14.556 19.905 1.00 98.44 81 LEU A C 1
ATOM 637 O O . LEU A 1 81 ? -10.802 14.804 18.869 1.00 98.44 81 LEU A O 1
ATOM 641 N N . LEU A 1 82 ? -11.260 13.396 20.545 1.00 98.56 82 LEU A N 1
ATOM 642 C CA . LEU A 1 82 ? -10.403 12.320 20.057 1.00 98.56 82 LEU A CA 1
ATOM 643 C C . LEU A 1 82 ? -10.930 11.720 18.743 1.00 98.56 82 LEU A C 1
ATOM 645 O O . LEU A 1 82 ? -10.190 11.686 17.765 1.00 98.56 82 LEU A O 1
ATOM 649 N N . VAL A 1 83 ? -12.187 11.267 18.681 1.00 98.44 83 VAL A N 1
ATOM 650 C CA . VAL A 1 83 ? -12.688 10.558 17.486 1.00 98.44 83 VAL A CA 1
ATOM 651 C C . VAL A 1 83 ? -12.785 11.461 16.255 1.00 98.44 83 VAL A C 1
ATOM 653 O O . VAL A 1 83 ? -12.430 11.013 15.167 1.00 98.44 83 VAL A O 1
ATOM 656 N N . LEU A 1 84 ? -13.156 12.738 16.420 1.00 98.62 84 LEU A N 1
ATOM 657 C CA . LEU A 1 84 ? -13.221 13.704 15.314 1.00 98.62 84 LEU A CA 1
ATOM 658 C C . LEU A 1 84 ? -11.839 14.012 14.726 1.00 98.62 84 LEU A C 1
ATOM 660 O O . LEU A 1 84 ? -11.719 14.256 13.534 1.00 98.62 84 LEU A O 1
ATOM 664 N N . ASN A 1 85 ? -10.780 13.911 15.534 1.00 98.62 85 ASN A N 1
ATOM 665 C CA . ASN A 1 85 ? -9.394 14.026 15.072 1.00 98.62 85 ASN A CA 1
ATOM 666 C C . ASN A 1 85 ? -8.778 12.668 14.692 1.00 98.62 85 ASN A C 1
ATOM 668 O O . ASN A 1 85 ? -7.561 12.552 14.548 1.00 98.62 85 ASN A O 1
ATOM 672 N N . GLY A 1 86 ? -9.588 11.615 14.572 1.00 98.31 86 GLY A N 1
ATOM 673 C CA . GLY A 1 86 ? -9.161 10.299 14.109 1.00 98.31 86 GLY A CA 1
ATOM 674 C C . GLY A 1 86 ? -8.923 10.283 12.604 1.00 98.31 86 GLY A C 1
ATOM 675 O O . GLY A 1 86 ? -7.803 10.042 12.168 1.00 98.31 86 GLY A O 1
ATOM 676 N N . ILE A 1 87 ? -9.969 10.583 11.827 1.00 98.62 87 ILE A N 1
ATOM 677 C CA . ILE A 1 87 ? -9.953 10.630 10.352 1.00 98.62 87 ILE A CA 1
ATOM 678 C C . ILE A 1 87 ? -10.028 12.091 9.871 1.00 98.62 87 ILE A C 1
ATOM 680 O O . ILE A 1 87 ? -10.673 12.403 8.882 1.00 98.62 87 ILE A O 1
ATOM 684 N N . SER A 1 88 ? -9.405 13.021 10.598 1.00 98.62 88 SER A N 1
ATOM 685 C CA . SER A 1 88 ? -9.464 14.443 10.250 1.00 98.62 88 SER A CA 1
ATOM 686 C C . SER A 1 88 ? -8.614 14.789 9.028 1.00 98.62 88 SER A C 1
ATOM 688 O O . SER A 1 88 ? -7.481 14.304 8.890 1.00 98.62 88 SER A O 1
ATOM 690 N N . ILE A 1 89 ? -9.139 15.687 8.196 1.00 98.75 89 ILE A N 1
ATOM 691 C CA . ILE A 1 89 ? -8.506 16.217 6.975 1.00 98.75 89 ILE A CA 1
ATOM 692 C C . ILE A 1 89 ? -8.274 17.736 7.086 1.00 98.75 89 ILE A C 1
ATOM 694 O O . ILE A 1 89 ? -8.828 18.361 7.990 1.00 98.75 89 ILE A O 1
ATOM 698 N N . PRO A 1 90 ? -7.452 18.361 6.218 1.00 98.56 90 PRO A N 1
ATOM 699 C CA . PRO A 1 90 ? -7.201 19.802 6.276 1.00 98.56 90 PRO A CA 1
ATOM 700 C C . PRO A 1 90 ? -8.463 20.669 6.193 1.00 98.56 90 PRO A C 1
ATOM 702 O O . PRO A 1 90 ? -8.574 21.621 6.964 1.00 98.56 90 PRO A O 1
ATOM 705 N N . ALA A 1 91 ? -9.423 20.332 5.325 1.00 98.38 91 ALA A N 1
ATOM 706 C CA . ALA A 1 91 ? -10.669 21.092 5.192 1.00 98.38 91 ALA A CA 1
ATOM 707 C C . ALA A 1 91 ? -11.529 21.153 6.471 1.00 98.38 91 ALA A C 1
ATOM 709 O O . ALA A 1 91 ? -12.280 22.112 6.647 1.00 98.38 91 ALA A O 1
ATOM 710 N N . ASP A 1 92 ? -11.375 20.207 7.405 1.00 98.56 92 ASP A N 1
ATOM 711 C CA . ASP A 1 92 ? -12.104 20.215 8.684 1.00 98.56 92 ASP A CA 1
ATOM 712 C C . ASP A 1 92 ? -11.791 21.464 9.533 1.00 98.56 92 ASP A C 1
ATOM 714 O O . ASP A 1 92 ? -12.573 21.833 10.410 1.00 98.56 92 ASP A O 1
ATOM 718 N N . ALA A 1 93 ? -10.656 22.132 9.287 1.00 98.31 93 ALA A N 1
ATOM 719 C CA . ALA A 1 93 ? -10.254 23.347 9.996 1.00 98.31 93 ALA A CA 1
ATOM 720 C C . ALA A 1 93 ? -11.196 24.541 9.752 1.00 98.31 93 ALA A C 1
ATOM 722 O O . ALA A 1 93 ? -11.245 25.457 10.577 1.00 98.31 93 ALA A O 1
ATOM 723 N N . ASP A 1 94 ? -11.944 24.522 8.649 1.00 98.19 94 ASP A N 1
ATOM 724 C CA . ASP A 1 94 ? -12.861 25.590 8.244 1.00 98.19 94 ASP A CA 1
ATOM 725 C C . ASP A 1 94 ? -14.334 25.137 8.238 1.00 98.19 94 ASP A C 1
ATOM 727 O O . ASP A 1 94 ? -15.225 25.910 7.879 1.00 98.19 94 ASP A O 1
ATOM 731 N N . ASP A 1 95 ? -14.611 23.902 8.665 1.00 97.50 95 ASP A N 1
ATOM 732 C CA . ASP A 1 95 ? -15.948 23.319 8.620 1.00 97.50 95 ASP A CA 1
ATOM 733 C C . ASP A 1 95 ? -16.820 23.776 9.806 1.00 97.50 95 ASP A C 1
ATOM 735 O O . ASP A 1 95 ? -16.480 23.641 10.986 1.00 97.50 95 ASP A O 1
ATOM 739 N N . MET A 1 96 ? -17.988 24.326 9.473 1.00 98.00 96 MET A N 1
ATOM 740 C CA . MET A 1 96 ? -18.953 24.891 10.414 1.00 98.00 96 MET A CA 1
ATOM 741 C C . MET A 1 96 ? -20.073 23.913 10.804 1.00 98.00 96 MET A C 1
ATOM 743 O O . MET A 1 96 ? -20.987 24.304 11.535 1.00 98.00 96 MET A O 1
ATOM 747 N N . GLN A 1 97 ? -20.036 22.659 10.343 1.00 97.12 97 GLN A N 1
ATOM 748 C CA . GLN A 1 97 ? -20.994 21.627 10.732 1.00 97.12 97 GLN A CA 1
ATOM 749 C C . GLN A 1 97 ? -20.994 21.450 12.254 1.00 97.12 97 GLN A C 1
ATOM 751 O O . GLN A 1 97 ? -19.950 21.266 12.878 1.00 97.12 97 GLN A O 1
ATOM 756 N N . LEU A 1 98 ? -22.181 21.491 12.862 1.00 97.44 98 LEU A N 1
ATOM 757 C CA . LEU A 1 98 ? -22.342 21.270 14.296 1.00 97.44 98 LEU A CA 1
ATOM 758 C C . LEU A 1 98 ? -22.339 19.774 14.608 1.00 97.44 98 LEU A C 1
ATOM 760 O O . LEU A 1 98 ? -23.214 19.042 14.153 1.00 97.44 98 LEU A O 1
ATOM 764 N N . ILE A 1 99 ? -21.400 19.345 15.449 1.00 96.12 99 ILE A N 1
ATOM 765 C CA . ILE A 1 99 ? -21.301 17.981 15.968 1.00 96.12 99 ILE A CA 1
ATOM 766 C C . ILE A 1 99 ? -21.151 18.066 17.485 1.00 96.12 99 ILE A C 1
ATOM 768 O O . ILE A 1 99 ? -20.286 18.773 18.000 1.00 96.12 99 ILE A O 1
ATOM 772 N N . ALA A 1 100 ? -22.015 17.364 18.222 1.00 93.75 100 ALA A N 1
ATOM 773 C CA . ALA A 1 100 ? -22.008 17.365 19.690 1.00 93.75 100 ALA A CA 1
ATOM 774 C C . ALA A 1 100 ? -21.980 18.783 20.316 1.00 93.75 100 ALA A C 1
ATOM 776 O O . ALA A 1 100 ? -21.334 19.013 21.336 1.00 93.75 100 ALA A O 1
ATOM 777 N N . GLY A 1 101 ? -22.684 19.738 19.696 1.00 94.69 101 GLY A N 1
ATOM 778 C CA . GLY A 1 101 ? -22.867 21.097 20.216 1.00 94.69 101 GLY A CA 1
ATOM 779 C C . GLY A 1 101 ? -21.754 22.105 19.902 1.00 94.69 101 GLY A C 1
ATOM 780 O O . GLY A 1 101 ? -21.894 23.254 20.309 1.00 94.69 101 GLY A O 1
ATOM 781 N N . LYS A 1 102 ? -20.696 21.724 19.173 1.00 97.31 102 LYS A N 1
ATOM 782 C CA . LYS A 1 102 ? -19.676 22.656 18.650 1.00 97.31 102 LYS A CA 1
ATOM 783 C C . LYS A 1 102 ? -19.471 22.439 17.155 1.00 97.31 102 LYS A C 1
ATOM 785 O O . LYS A 1 102 ? -19.815 21.379 16.632 1.00 97.31 102 LYS A O 1
ATOM 790 N N . THR A 1 103 ? -18.931 23.432 16.468 1.00 98.12 103 THR A N 1
ATOM 791 C CA . THR A 1 103 ? -18.539 23.300 15.059 1.00 98.12 103 THR A CA 1
ATOM 792 C C . THR A 1 103 ? -17.374 22.321 14.911 1.00 98.12 103 THR A C 1
ATOM 794 O O . THR A 1 103 ? -16.563 22.170 15.828 1.00 98.12 103 THR A O 1
ATOM 797 N N . LEU A 1 104 ? -17.257 21.655 13.762 1.00 97.94 104 LEU A N 1
ATOM 798 C CA . LEU A 1 104 ? -16.122 20.774 13.482 1.00 97.94 104 LEU A CA 1
ATOM 799 C C . LEU A 1 104 ? -14.787 21.529 13.579 1.00 97.94 104 LEU A C 1
ATOM 801 O O . LEU A 1 104 ? -13.848 21.027 14.195 1.00 97.94 104 LEU A O 1
ATOM 805 N N . ARG A 1 105 ? -14.750 22.782 13.118 1.00 98.25 105 ARG A N 1
ATOM 806 C CA . ARG A 1 105 ? -13.641 23.718 13.322 1.00 98.25 105 ARG A CA 1
ATOM 807 C C . ARG A 1 105 ? -13.222 23.866 14.787 1.00 98.25 105 ARG A C 1
ATOM 809 O O . ARG A 1 105 ? -12.031 23.892 15.079 1.00 98.25 105 ARG A O 1
ATOM 816 N N . GLU A 1 106 ? -14.169 23.966 15.718 1.00 98.25 106 GLU A N 1
ATOM 817 C CA . GLU A 1 106 ? -13.862 24.061 17.155 1.00 98.25 106 GLU A CA 1
ATOM 818 C C . GLU A 1 106 ? -13.312 22.751 17.734 1.00 98.25 106 GLU A C 1
ATOM 820 O O . GLU A 1 106 ? -12.569 22.774 18.717 1.00 98.25 106 GLU A O 1
ATOM 825 N N . TRP A 1 107 ? -13.658 21.608 17.138 1.00 98.12 107 TRP A N 1
ATOM 826 C CA . TRP A 1 107 ? -13.082 20.312 17.497 1.00 98.12 107 TRP A CA 1
ATOM 827 C C . TRP A 1 107 ? -11.725 20.052 16.831 1.00 98.12 107 TRP A C 1
ATOM 829 O O . TRP A 1 107 ? -10.971 19.202 17.309 1.00 98.12 107 TRP A O 1
ATOM 839 N N . HIS A 1 108 ? -11.402 20.738 15.737 1.00 98.44 108 HIS A N 1
ATOM 840 C CA . HIS A 1 108 ? -10.245 20.430 14.907 1.00 98.44 108 HIS A CA 1
ATOM 841 C C . HIS A 1 108 ? -8.914 20.803 15.586 1.00 98.44 108 HIS A C 1
ATOM 843 O O . HIS A 1 108 ? -8.593 21.969 15.801 1.00 98.44 108 HIS A O 1
ATOM 849 N N . VAL A 1 109 ? -8.100 19.790 15.895 1.00 98.19 109 VAL A N 1
ATOM 850 C CA . VAL A 1 109 ? -6.730 19.937 16.428 1.00 98.19 109 VAL A CA 1
ATOM 851 C C . VAL A 1 109 ? -5.696 19.930 15.298 1.00 98.19 109 VAL A C 1
ATOM 853 O O . VAL A 1 109 ? -4.619 20.514 15.424 1.00 98.19 109 VAL A O 1
ATOM 856 N N . GLY A 1 110 ? -6.005 19.236 14.207 1.00 97.88 110 GLY A N 1
ATOM 857 C CA . GLY A 1 110 ? -5.163 19.098 13.027 1.00 97.88 110 GLY A CA 1
ATOM 858 C C . GLY A 1 110 ? -5.611 17.916 12.172 1.00 97.88 110 GLY A C 1
ATOM 859 O O . GLY A 1 110 ? -6.451 17.114 12.584 1.00 97.88 110 GLY A O 1
ATOM 860 N N . ALA A 1 111 ? -5.008 17.769 10.998 1.00 98.25 111 ALA A N 1
ATOM 861 C CA . ALA A 1 111 ? -5.292 16.673 10.080 1.00 98.25 111 ALA A CA 1
ATOM 862 C C . ALA A 1 111 ? -4.355 15.477 10.316 1.00 98.25 111 ALA A C 1
ATOM 864 O O . ALA A 1 111 ? -3.132 15.641 10.363 1.00 98.25 111 ALA A O 1
ATOM 865 N N . ASN A 1 112 ? -4.912 14.271 10.452 1.00 98.50 112 ASN A N 1
ATOM 866 C CA . ASN A 1 112 ? -4.143 13.018 10.417 1.00 98.50 112 ASN A CA 1
ATOM 867 C C . ASN A 1 112 ? -4.110 12.390 9.016 1.00 98.50 112 ASN A C 1
ATOM 869 O O . ASN A 1 112 ? -3.230 11.579 8.724 1.00 98.50 112 ASN A O 1
ATOM 873 N N . PHE A 1 113 ? -5.050 12.771 8.160 1.00 98.81 113 PHE A N 1
ATOM 874 C CA . PHE A 1 113 ? -5.151 12.334 6.779 1.00 98.81 113 PHE A CA 1
ATOM 875 C C . PHE A 1 113 ? -4.890 13.514 5.844 1.00 98.81 113 PHE A C 1
ATOM 877 O O . PHE A 1 113 ? -5.038 14.676 6.221 1.00 98.81 113 PHE A O 1
ATOM 884 N N . THR A 1 114 ? -4.473 13.224 4.617 1.00 98.62 114 THR A N 1
ATOM 885 C CA . THR A 1 114 ? -4.463 14.223 3.547 1.00 98.62 114 THR A CA 1
ATOM 886 C C . THR A 1 114 ? -5.892 14.540 3.111 1.00 98.62 114 THR A C 1
ATOM 888 O O . THR A 1 114 ? -6.823 13.808 3.440 1.00 98.62 114 THR A O 1
ATOM 891 N N . GLU A 1 115 ? -6.062 15.595 2.313 1.00 97.69 115 GLU A N 1
ATOM 892 C CA . GLU A 1 115 ? -7.363 15.983 1.747 1.00 97.69 115 GLU A CA 1
ATOM 893 C C . GLU A 1 115 ? -8.064 14.827 1.009 1.00 97.69 115 GLU A C 1
ATOM 895 O O . GLU A 1 115 ? -9.279 14.686 1.056 1.00 97.69 115 GLU A O 1
ATOM 900 N N . ASN A 1 116 ? -7.286 13.940 0.380 1.00 96.75 116 ASN A N 1
ATOM 901 C CA . ASN A 1 116 ? -7.794 12.787 -0.363 1.00 96.75 116 ASN A CA 1
ATOM 902 C C . ASN A 1 116 ? -7.774 11.488 0.456 1.00 96.75 116 ASN A C 1
ATOM 904 O O . ASN A 1 116 ? -7.731 10.400 -0.124 1.00 96.75 116 ASN A O 1
ATOM 908 N N . TYR A 1 117 ? -7.781 11.583 1.788 1.00 98.44 117 TYR A N 1
ATOM 909 C CA . TYR A 1 117 ? -7.778 10.445 2.713 1.00 98.44 117 TYR A CA 1
ATOM 910 C C . TYR A 1 117 ? -6.543 9.536 2.601 1.00 98.44 117 TYR A C 1
ATOM 912 O O . TYR A 1 117 ? -6.573 8.369 2.992 1.00 98.44 117 TYR A O 1
ATOM 920 N N . GLY A 1 118 ? -5.422 10.065 2.104 1.00 98.25 118 GLY A N 1
ATOM 921 C CA . GLY A 1 118 ? -4.120 9.417 2.204 1.00 98.25 118 GLY A CA 1
ATOM 922 C C . GLY A 1 118 ? -3.624 9.441 3.650 1.00 98.25 118 GLY A C 1
ATOM 923 O O . GLY A 1 118 ? -3.749 10.452 4.339 1.00 98.25 118 GLY A O 1
ATOM 924 N N . LEU A 1 119 ? -3.039 8.337 4.118 1.00 98.50 119 LEU A N 1
ATOM 925 C CA . LEU A 1 119 ? -2.554 8.212 5.491 1.00 98.50 119 LEU A CA 1
ATOM 926 C C . LEU A 1 119 ? -1.053 7.951 5.513 1.00 98.50 119 LEU A C 1
ATOM 928 O O . LEU A 1 119 ? -0.621 6.846 5.188 1.00 98.50 119 LEU A O 1
ATOM 932 N N . ASN A 1 120 ? -0.277 8.938 5.959 1.00 97.62 120 ASN A N 1
ATOM 933 C CA . ASN A 1 120 ? 1.144 8.756 6.223 1.00 97.62 120 ASN A CA 1
ATOM 934 C C . ASN A 1 120 ? 1.338 8.287 7.667 1.00 97.62 120 ASN A C 1
ATOM 936 O O . ASN A 1 120 ? 1.448 9.101 8.580 1.00 97.62 120 ASN A O 1
ATOM 940 N N . HIS A 1 121 ? 1.395 6.974 7.876 1.00 95.31 121 HIS A N 1
ATOM 941 C CA . HIS A 1 121 ? 1.608 6.386 9.197 1.00 95.31 121 HIS A CA 1
ATOM 942 C C . HIS A 1 121 ? 2.783 5.406 9.150 1.00 95.31 121 HIS A C 1
ATOM 944 O O . HIS A 1 121 ? 2.844 4.540 8.280 1.00 95.31 121 HIS A O 1
ATOM 950 N N . HIS A 1 122 ? 3.735 5.547 10.078 1.00 92.19 122 HIS A N 1
ATOM 951 C CA . HIS A 1 122 ? 5.080 4.939 9.996 1.00 92.19 122 HIS A CA 1
ATOM 952 C C . HIS A 1 122 ? 5.927 5.408 8.795 1.00 92.19 122 HIS A C 1
ATOM 954 O O . HIS A 1 122 ? 6.886 4.739 8.421 1.00 92.19 122 HIS A O 1
ATOM 960 N N . GLY A 1 123 ? 5.618 6.572 8.210 1.00 93.69 123 GLY A N 1
ATOM 961 C CA . GLY A 1 123 ? 6.457 7.217 7.190 1.00 93.69 123 GLY A CA 1
ATOM 962 C C . GLY A 1 123 ? 6.214 6.760 5.746 1.00 93.69 123 GLY A C 1
ATOM 963 O O . GLY A 1 123 ? 7.088 6.968 4.896 1.00 93.69 123 GLY A O 1
ATOM 964 N N . TYR A 1 124 ? 5.077 6.114 5.475 1.00 96.06 124 TYR A N 1
ATOM 965 C CA . TYR A 1 124 ? 4.628 5.695 4.146 1.00 96.06 124 TYR A CA 1
ATOM 966 C C . TYR A 1 124 ? 3.096 5.713 4.037 1.00 96.06 124 TYR A C 1
ATOM 968 O O . TYR A 1 124 ? 2.409 5.784 5.060 1.00 96.06 124 TYR A O 1
ATOM 976 N N . LEU A 1 125 ? 2.573 5.586 2.807 1.00 97.81 125 LEU A N 1
ATOM 977 C CA . LEU A 1 1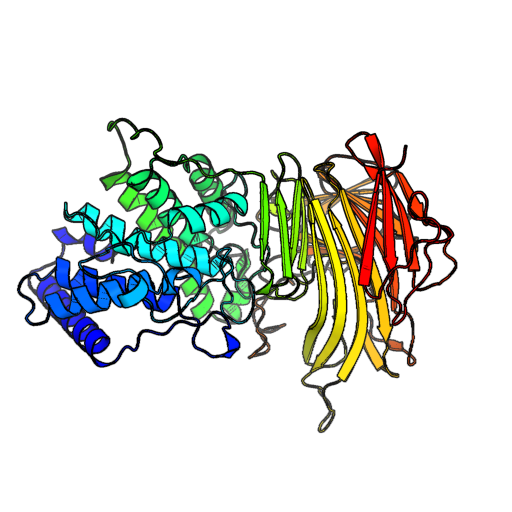25 ? 1.135 5.442 2.549 1.00 97.81 125 LEU A CA 1
ATOM 978 C C . LEU A 1 125 ? 0.607 4.142 3.170 1.00 97.81 125 LEU A C 1
ATOM 980 O O . LEU A 1 125 ? 0.709 3.058 2.591 1.00 97.81 125 LEU A O 1
ATOM 984 N N . ASN A 1 126 ? 0.028 4.245 4.359 1.00 96.88 126 ASN A N 1
ATOM 985 C CA . ASN A 1 126 ? -0.294 3.097 5.183 1.00 96.88 126 ASN A CA 1
ATOM 986 C C . ASN A 1 126 ? -1.764 2.706 5.081 1.00 96.88 126 ASN A C 1
ATOM 988 O O . ASN A 1 126 ? -2.598 3.074 5.910 1.00 96.88 126 ASN A O 1
ATOM 992 N N . PHE A 1 127 ? -2.063 1.888 4.078 1.00 94.81 127 PHE A N 1
ATOM 993 C CA . PHE A 1 127 ? -3.417 1.391 3.860 1.00 94.81 127 PHE A CA 1
ATOM 994 C C . PHE A 1 127 ? -3.939 0.529 5.013 1.00 94.81 127 PHE A C 1
ATOM 996 O O . PHE A 1 127 ? -5.113 0.575 5.370 1.00 94.81 127 PHE A O 1
ATOM 1003 N N . GLY A 1 128 ? -3.050 -0.254 5.631 1.00 96.00 128 GLY A N 1
ATOM 1004 C CA . GLY A 1 128 ? -3.421 -1.132 6.733 1.00 96.00 128 GLY A CA 1
ATOM 1005 C C . GLY A 1 128 ? -3.972 -0.353 7.927 1.00 96.00 128 GLY A C 1
ATOM 1006 O O . GLY A 1 128 ? -4.957 -0.765 8.534 1.00 96.00 128 GLY A O 1
ATOM 1007 N N . TYR A 1 129 ? -3.390 0.802 8.247 1.00 97.38 129 TYR A N 1
ATOM 1008 C CA . TYR A 1 129 ? -3.864 1.621 9.362 1.00 97.38 129 TYR A CA 1
ATOM 1009 C C . TYR A 1 129 ? -5.162 2.378 9.087 1.00 97.38 129 TYR A C 1
ATOM 1011 O O . TYR A 1 129 ? -5.893 2.656 10.037 1.00 97.38 129 TYR A O 1
ATOM 1019 N N . MET A 1 130 ? -5.516 2.616 7.822 1.00 98.50 130 MET A N 1
ATOM 1020 C CA . MET A 1 130 ? -6.858 3.092 7.464 1.00 98.50 130 MET A CA 1
ATOM 1021 C C . MET A 1 130 ? -7.924 2.087 7.929 1.00 98.50 130 MET A C 1
ATOM 1023 O O . MET A 1 130 ? -8.917 2.455 8.556 1.00 98.50 130 MET A O 1
ATOM 1027 N N . VAL A 1 131 ? -7.664 0.792 7.722 1.00 98.38 131 VAL A N 1
ATOM 1028 C CA . VAL A 1 131 ? -8.522 -0.300 8.210 1.00 98.38 131 VAL A CA 1
ATOM 1029 C C . VAL A 1 131 ? -8.538 -0.363 9.737 1.00 98.38 131 VAL A C 1
ATOM 1031 O O . VAL A 1 131 ? -9.590 -0.574 10.341 1.00 98.38 131 VAL A O 1
ATOM 1034 N N . ILE A 1 132 ? -7.399 -0.131 10.399 1.00 98.25 132 ILE A N 1
ATOM 1035 C CA . ILE A 1 132 ? -7.357 -0.101 11.870 1.00 98.25 132 ILE A CA 1
ATOM 1036 C C . ILE A 1 132 ? -8.234 1.028 12.433 1.00 98.25 132 ILE A C 1
ATOM 1038 O O . ILE A 1 132 ? -8.928 0.810 13.428 1.00 98.25 132 ILE A O 1
ATOM 1042 N N . CYS A 1 133 ? -8.284 2.188 11.776 1.00 98.75 133 CYS A N 1
ATOM 1043 C CA . CYS A 1 133 ? -9.196 3.271 12.150 1.00 98.75 133 CYS A CA 1
ATOM 1044 C C . CYS A 1 133 ? -10.661 2.807 12.091 1.00 98.75 133 CYS A C 1
ATOM 1046 O O . CYS A 1 133 ? -11.362 2.843 13.105 1.00 98.75 133 CYS A O 1
ATOM 1048 N N . LEU A 1 134 ? -11.101 2.273 10.944 1.00 98.75 134 LEU A N 1
ATOM 1049 C CA . LEU A 1 134 ? -12.485 1.816 10.770 1.00 98.75 134 LEU A CA 1
ATOM 1050 C C . LEU A 1 134 ? -12.854 0.613 11.650 1.00 98.75 134 LEU A C 1
ATOM 1052 O O . LEU A 1 134 ? -13.981 0.512 12.129 1.00 98.75 134 LEU A O 1
ATOM 1056 N N . SER A 1 135 ? -11.925 -0.305 11.902 1.00 98.56 135 SER A N 1
ATOM 1057 C CA . SER A 1 135 ? -12.196 -1.476 12.747 1.00 98.56 135 SER A CA 1
ATOM 1058 C C . SER A 1 135 ? -12.394 -1.100 14.218 1.00 98.56 135 SER A C 1
ATOM 1060 O O . SER A 1 135 ? -13.252 -1.680 14.880 1.00 98.56 135 SER A O 1
ATOM 1062 N N . ASN A 1 136 ? -11.679 -0.097 14.739 1.00 98.31 136 ASN A N 1
ATOM 1063 C CA . ASN A 1 136 ? -11.919 0.403 16.097 1.00 98.31 136 ASN A CA 1
ATOM 1064 C C . ASN A 1 136 ? -13.264 1.138 16.203 1.00 98.31 136 ASN A C 1
ATOM 1066 O O . ASN A 1 136 ? -13.980 0.963 17.193 1.00 98.31 136 ASN A O 1
ATOM 1070 N N . ILE A 1 137 ? -13.645 1.875 15.156 1.00 98.75 137 ILE A N 1
ATOM 1071 C CA . ILE A 1 137 ? -14.987 2.457 15.014 1.00 98.75 137 ILE A CA 1
ATOM 1072 C C . ILE A 1 137 ? -16.051 1.350 15.055 1.00 98.75 137 ILE A C 1
ATOM 1074 O O . ILE A 1 137 ? -16.998 1.431 15.841 1.00 98.75 137 ILE A O 1
ATOM 1078 N N . ALA A 1 138 ? -15.856 0.268 14.294 1.00 98.31 138 ALA A N 1
ATOM 1079 C CA . ALA A 1 138 ? -16.745 -0.893 14.290 1.00 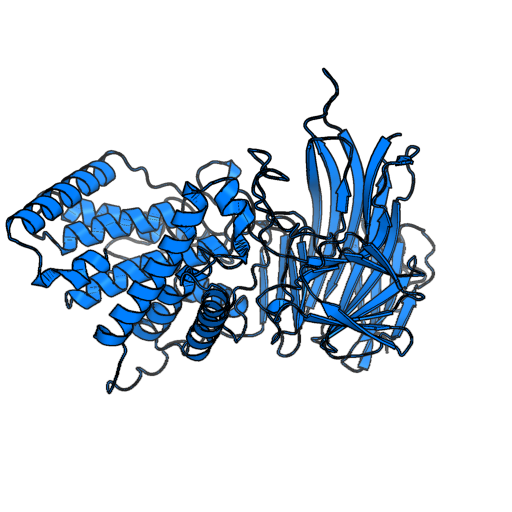98.31 138 ALA A CA 1
ATOM 1080 C C . ALA A 1 138 ? -16.887 -1.522 15.685 1.00 98.31 138 ALA A C 1
ATOM 1082 O O . ALA A 1 138 ? -17.992 -1.849 16.118 1.00 98.31 138 ALA A O 1
ATOM 1083 N N . MET A 1 139 ? -15.787 -1.649 16.433 1.00 98.19 139 MET A N 1
ATOM 1084 C CA . MET A 1 139 ? -15.824 -2.187 17.794 1.00 98.19 139 MET A CA 1
ATOM 1085 C C . MET A 1 139 ? -16.663 -1.336 18.750 1.00 98.19 139 MET A C 1
ATOM 1087 O O . MET A 1 139 ? -17.349 -1.900 19.602 1.00 98.19 139 MET A O 1
ATOM 1091 N N . LEU A 1 140 ? -16.616 -0.000 18.661 1.00 98.00 140 LEU A N 1
ATOM 1092 C CA . LEU A 1 140 ? -17.502 0.840 19.474 1.00 98.00 140 LEU A CA 1
ATOM 1093 C C . LEU A 1 140 ? -18.949 0.759 18.983 1.00 98.00 140 LEU A C 1
ATOM 1095 O O . LEU A 1 140 ? -19.848 0.610 19.807 1.00 98.00 140 LEU A O 1
ATOM 1099 N N . HIS A 1 141 ? -19.167 0.782 17.668 1.00 97.75 141 HIS A N 1
ATOM 1100 C CA . HIS A 1 141 ? -20.490 0.621 17.068 1.00 97.75 141 HIS A CA 1
ATOM 1101 C C . HIS A 1 141 ? -21.202 -0.633 17.604 1.00 97.75 141 HIS A C 1
ATOM 1103 O O . HIS A 1 141 ? -22.306 -0.536 18.145 1.00 97.75 141 HIS A O 1
ATOM 1109 N N . PHE A 1 142 ? -20.550 -1.800 17.561 1.00 96.62 142 PHE A N 1
ATOM 1110 C CA . PHE A 1 142 ? -21.146 -3.034 18.080 1.00 96.62 142 PHE A CA 1
ATOM 1111 C C . PHE A 1 142 ? -21.231 -3.071 19.615 1.00 96.62 142 PHE A C 1
ATOM 1113 O O . PHE A 1 142 ? -22.172 -3.662 20.150 1.00 96.62 142 PHE A O 1
ATOM 1120 N N . SER A 1 143 ? -20.334 -2.386 20.339 1.00 95.75 143 SER A N 1
ATOM 1121 C CA . SER A 1 143 ? -20.493 -2.171 21.787 1.00 95.75 143 SER A CA 1
ATOM 1122 C C . SER A 1 143 ? -21.781 -1.401 22.115 1.00 95.75 143 SER A C 1
ATOM 1124 O O . SER A 1 143 ? -22.484 -1.783 23.054 1.00 95.75 143 SER A O 1
ATOM 1126 N N . CYS A 1 144 ? -22.119 -0.360 21.349 1.00 95.44 144 CYS A N 1
ATOM 1127 C CA . CYS A 1 144 ? -23.366 0.398 21.495 1.00 95.44 144 CYS A CA 1
ATOM 1128 C C . CYS A 1 144 ? -24.588 -0.457 21.124 1.00 95.44 144 CYS A C 1
ATOM 1130 O O . CYS A 1 144 ? -25.525 -0.572 21.917 1.00 95.44 144 CYS A O 1
ATOM 1132 N N . ARG A 1 145 ? -24.529 -1.167 19.984 1.00 93.19 145 ARG A N 1
ATOM 1133 C CA . ARG A 1 145 ? -25.593 -2.091 19.540 1.00 93.19 145 ARG A CA 1
ATOM 1134 C C . ARG A 1 145 ? -25.912 -3.147 20.595 1.00 93.19 145 ARG A C 1
ATOM 1136 O O . ARG A 1 145 ? -27.083 -3.379 20.879 1.00 93.19 145 ARG A O 1
ATOM 1143 N N . SER A 1 146 ? -24.891 -3.724 21.233 1.00 92.00 146 SER A N 1
ATOM 1144 C CA . SER A 1 146 ? -25.069 -4.734 22.289 1.00 92.00 146 SER A CA 1
ATOM 1145 C C . SER A 1 146 ? -25.850 -4.247 23.511 1.00 92.00 146 SER A C 1
ATOM 1147 O O . SER A 1 146 ? -26.385 -5.058 24.262 1.00 92.00 146 SER A O 1
ATOM 1149 N N . ARG A 1 147 ? -25.928 -2.927 23.707 1.00 90.69 147 ARG A N 1
ATOM 1150 C CA . ARG A 1 147 ? -26.602 -2.274 24.835 1.00 90.69 147 ARG A CA 1
ATOM 1151 C C . ARG A 1 147 ? -27.899 -1.578 24.436 1.00 90.69 147 ARG A C 1
ATOM 1153 O O . ARG A 1 147 ? -28.525 -0.961 25.289 1.00 90.69 147 ARG A O 1
ATOM 1160 N N . GLY A 1 148 ? -28.295 -1.662 23.164 1.00 91.56 148 GLY A N 1
ATOM 1161 C CA . GLY A 1 148 ? -29.486 -0.982 22.659 1.00 91.56 148 GLY A CA 1
ATOM 1162 C C . GLY A 1 148 ? -29.390 0.543 22.727 1.00 91.56 148 GLY A C 1
ATOM 1163 O O . GLY A 1 148 ? -30.415 1.197 22.887 1.00 91.56 148 GLY A O 1
ATOM 1164 N N . VAL A 1 149 ? -28.179 1.103 22.635 1.00 93.56 149 VAL A N 1
ATOM 1165 C CA . VAL A 1 149 ? -27.963 2.556 22.601 1.00 93.56 149 VAL A CA 1
ATOM 1166 C C . VAL A 1 149 ? -27.428 2.990 21.245 1.00 93.56 149 VAL A C 1
ATOM 1168 O O . VAL A 1 149 ? -26.699 2.243 20.583 1.00 93.56 149 VAL A O 1
ATOM 1171 N N . ASP A 1 150 ? -27.753 4.217 20.857 1.00 92.50 150 ASP A N 1
ATOM 1172 C CA . ASP A 1 150 ? -27.202 4.817 19.651 1.00 92.50 150 ASP A CA 1
ATOM 1173 C C . ASP A 1 150 ? -25.736 5.195 19.863 1.00 92.50 150 ASP A C 1
ATOM 1175 O O . ASP A 1 150 ? -25.341 5.748 20.892 1.00 92.50 150 ASP A O 1
ATOM 1179 N N . ALA A 1 151 ? -24.909 4.874 18.871 1.00 95.38 151 ALA A N 1
ATOM 1180 C CA . ALA A 1 151 ? -23.534 5.343 18.847 1.00 95.38 151 ALA A CA 1
ATOM 1181 C C . ALA A 1 151 ? -23.501 6.853 18.540 1.00 95.38 151 ALA A C 1
ATOM 1183 O O . ALA A 1 151 ? -24.320 7.322 17.744 1.00 95.38 151 ALA A O 1
ATOM 1184 N N . PRO A 1 152 ? -22.551 7.610 19.118 1.00 94.19 152 PRO A N 1
ATOM 1185 C CA . PRO A 1 152 ? -22.462 9.051 18.900 1.00 94.19 152 PRO A CA 1
ATOM 1186 C C . PRO A 1 152 ? -22.171 9.364 17.429 1.00 94.19 152 PRO A C 1
ATOM 1188 O O . PRO A 1 152 ? -21.376 8.676 16.795 1.00 94.19 152 PRO A O 1
ATOM 1191 N N . GLU A 1 153 ? -22.775 10.425 16.891 1.00 93.38 153 GLU A N 1
ATOM 1192 C CA . GLU A 1 153 ? -22.598 10.828 15.487 1.00 93.38 153 GLU A CA 1
ATOM 1193 C C . GLU A 1 153 ? -21.125 11.073 15.128 1.00 93.38 153 GLU A C 1
ATOM 1195 O O . GLU A 1 153 ? -20.658 10.592 14.098 1.00 93.38 153 GLU A O 1
ATOM 1200 N N . ALA A 1 154 ? -20.373 11.703 16.039 1.00 97.19 154 ALA A N 1
ATOM 1201 C CA . ALA A 1 154 ? -18.939 11.963 15.908 1.00 97.19 154 ALA A CA 1
ATOM 1202 C C . ALA A 1 154 ? -18.098 10.708 15.611 1.00 97.19 154 ALA A C 1
ATOM 1204 O O . ALA A 1 154 ? -17.030 10.809 15.014 1.00 97.19 154 ALA A O 1
ATOM 1205 N N . LEU A 1 155 ? -18.570 9.518 16.008 1.00 98.06 155 LEU A N 1
ATOM 1206 C CA . LEU A 1 155 ? -17.891 8.250 15.736 1.00 98.06 155 LEU A CA 1
ATOM 1207 C C . LEU A 1 155 ? -17.772 7.955 14.234 1.00 98.06 155 LEU A C 1
ATOM 1209 O O . LEU A 1 155 ? -16.864 7.238 13.822 1.00 98.06 155 LEU A O 1
ATOM 1213 N N . TYR A 1 156 ? -18.711 8.461 13.438 1.00 97.94 156 TYR A N 1
ATOM 1214 C CA . TYR A 1 156 ? -18.832 8.151 12.016 1.00 97.94 156 TYR A CA 1
ATOM 1215 C C . TYR A 1 156 ? -18.243 9.227 11.101 1.00 97.94 156 TYR A C 1
ATOM 1217 O O . TYR A 1 156 ? -18.391 9.118 9.882 1.00 97.94 156 TYR A O 1
ATOM 1225 N N . HIS A 1 157 ? -17.587 10.240 11.675 1.00 97.62 157 HIS A N 1
ATOM 1226 C CA . HIS A 1 157 ? -16.926 11.310 10.932 1.00 97.62 157 HIS A CA 1
ATOM 1227 C C . HIS A 1 157 ? -15.949 10.735 9.899 1.00 97.62 157 HIS A C 1
ATOM 1229 O O . HIS A 1 157 ? -15.092 9.919 10.247 1.00 97.62 157 HIS A O 1
ATOM 1235 N N . HIS A 1 158 ? -16.123 11.119 8.631 1.00 98.06 158 HIS A N 1
ATOM 1236 C CA . HIS A 1 158 ? -15.349 10.662 7.465 1.00 98.06 158 HIS A CA 1
ATOM 1237 C C . HIS A 1 158 ? -15.315 9.142 7.191 1.00 98.06 158 HIS A C 1
ATOM 1239 O O . HIS A 1 158 ? -14.496 8.656 6.403 1.00 98.06 158 HIS A O 1
ATOM 1245 N N . VAL A 1 159 ? -16.187 8.344 7.823 1.00 98.31 159 VAL A N 1
ATOM 1246 C CA . VAL A 1 159 ? -16.211 6.883 7.620 1.00 98.31 159 VAL A CA 1
ATOM 1247 C C . VAL A 1 159 ? -16.581 6.492 6.180 1.00 98.31 159 VAL A C 1
ATOM 1249 O O . VAL A 1 159 ? -15.851 5.676 5.607 1.00 98.31 159 VAL A O 1
ATOM 1252 N N . PRO A 1 160 ? -17.665 7.013 5.564 1.00 97.31 160 PRO A N 1
ATOM 1253 C CA . PRO A 1 160 ? -18.019 6.673 4.183 1.00 97.31 160 PRO A CA 1
ATOM 1254 C C . PRO A 1 160 ? -16.927 7.021 3.165 1.00 97.31 160 PRO A C 1
ATOM 1256 O O . PRO A 1 160 ? -16.683 6.260 2.226 1.00 97.31 160 PRO A O 1
ATOM 1259 N N . GLU A 1 161 ? -16.256 8.151 3.354 1.00 97.44 161 GLU A N 1
ATOM 1260 C CA . GLU A 1 161 ? -15.222 8.670 2.471 1.00 97.44 161 GLU A CA 1
ATOM 1261 C C . GLU A 1 161 ? -13.955 7.816 2.548 1.00 97.44 161 GLU A C 1
ATOM 1263 O O . GLU A 1 161 ? -13.442 7.378 1.514 1.00 97.44 161 GLU A O 1
ATOM 1268 N N . LEU A 1 162 ? -13.508 7.472 3.761 1.00 98.50 162 LEU A N 1
ATOM 1269 C CA . LEU A 1 162 ? -12.387 6.552 3.940 1.00 98.50 162 LEU A CA 1
ATOM 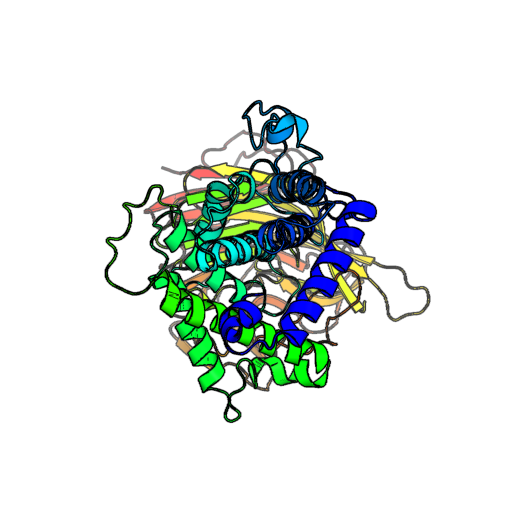1270 C C . LEU A 1 162 ? -12.726 5.141 3.434 1.00 98.50 162 LEU A C 1
ATOM 1272 O O . LEU A 1 162 ? -11.903 4.497 2.777 1.00 98.50 162 LEU A O 1
ATOM 1276 N N . TRP A 1 163 ? -13.949 4.660 3.688 1.00 98.12 163 TRP A N 1
ATOM 1277 C CA . TRP A 1 163 ? -14.412 3.369 3.177 1.00 98.12 163 TRP A CA 1
ATOM 1278 C C . TRP A 1 163 ? -14.387 3.311 1.649 1.00 98.12 163 TRP A C 1
ATOM 1280 O O . TRP A 1 163 ? -13.993 2.288 1.092 1.00 98.12 163 TRP A O 1
ATOM 1290 N N . ARG A 1 164 ? -14.740 4.404 0.962 1.00 97.25 164 ARG A N 1
ATOM 1291 C CA . ARG A 1 164 ? -14.688 4.480 -0.503 1.00 97.25 164 ARG A CA 1
ATOM 1292 C C . ARG A 1 164 ? -13.311 4.109 -1.043 1.00 97.25 164 ARG A C 1
ATOM 1294 O O . ARG A 1 164 ? -13.215 3.330 -1.990 1.00 97.25 164 ARG A O 1
ATOM 1301 N N . LEU A 1 165 ? -12.259 4.650 -0.432 1.00 97.50 165 LEU A N 1
ATOM 1302 C CA . LEU A 1 165 ? -10.881 4.339 -0.793 1.00 97.50 165 LEU A CA 1
ATOM 1303 C C . LEU A 1 165 ? -10.516 2.895 -0.409 1.00 97.50 165 LEU A C 1
ATOM 1305 O O . LEU A 1 165 ? -9.961 2.171 -1.236 1.00 97.50 165 LEU A O 1
ATOM 1309 N N . ILE A 1 166 ? -10.889 2.448 0.798 1.00 97.81 166 ILE A N 1
ATOM 1310 C CA . ILE A 1 166 ? -10.708 1.059 1.268 1.00 97.81 166 ILE A CA 1
ATOM 1311 C C . ILE A 1 166 ? -11.306 0.041 0.300 1.00 97.81 166 ILE A C 1
ATOM 1313 O O . ILE A 1 166 ? -10.602 -0.873 -0.134 1.00 97.81 166 ILE A O 1
ATOM 1317 N N . LYS A 1 167 ? -12.565 0.216 -0.099 1.00 96.69 167 LYS A N 1
ATOM 1318 C CA . LYS A 1 167 ? -13.249 -0.692 -1.021 1.00 96.69 167 LYS A CA 1
ATOM 1319 C C . LYS A 1 167 ? -12.617 -0.681 -2.411 1.00 96.69 167 LYS A C 1
ATOM 1321 O O . LYS A 1 167 ? -12.452 -1.743 -3.006 1.00 96.69 167 LYS A O 1
ATOM 1326 N N . LEU A 1 168 ? -12.218 0.490 -2.912 1.00 96.06 168 LEU A N 1
ATOM 1327 C CA . LEU A 1 168 ? -11.543 0.600 -4.207 1.00 96.06 168 LEU A CA 1
ATOM 1328 C C . LEU A 1 168 ? -10.212 -0.176 -4.223 1.00 96.06 168 LEU A C 1
ATOM 1330 O O . LEU A 1 168 ? -9.897 -0.845 -5.206 1.00 96.06 168 LEU A O 1
ATOM 1334 N N . CYS A 1 169 ? -9.486 -0.177 -3.105 1.00 96.94 169 CYS A N 1
ATOM 1335 C CA . CYS A 1 169 ? -8.273 -0.971 -2.889 1.00 96.94 169 CYS A CA 1
ATOM 1336 C C . CYS A 1 169 ? -8.538 -2.302 -2.160 1.00 96.94 169 CYS A C 1
ATOM 1338 O O . CYS A 1 169 ? -7.707 -2.777 -1.385 1.00 96.94 169 CYS A O 1
ATOM 1340 N N . THR A 1 170 ? -9.683 -2.931 -2.412 1.00 97.12 170 THR A N 1
ATOM 1341 C CA . THR A 1 170 ? -9.974 -4.306 -1.989 1.00 97.12 170 THR A CA 1
ATOM 1342 C C . THR A 1 170 ? -10.310 -5.134 -3.231 1.00 97.12 170 THR A C 1
ATOM 1344 O O . THR A 1 170 ? -11.014 -4.666 -4.130 1.00 97.12 170 THR A O 1
ATOM 1347 N N . PHE A 1 171 ? -9.743 -6.333 -3.333 1.00 97.31 171 PHE A N 1
ATOM 1348 C CA . PHE A 1 171 ? -10.079 -7.311 -4.368 1.00 97.31 171 PHE A CA 1
ATOM 1349 C C . PHE A 1 171 ? -11.432 -7.962 -4.069 1.00 97.31 171 PHE A C 1
ATOM 1351 O O . PHE A 1 171 ? -11.889 -7.958 -2.928 1.00 97.31 171 PHE A O 1
ATOM 1358 N N . ASP A 1 172 ? -12.064 -8.554 -5.080 1.00 94.75 172 ASP A N 1
ATOM 1359 C CA . ASP A 1 172 ? -13.406 -9.140 -4.937 1.00 94.75 172 ASP A CA 1
ATOM 1360 C C . ASP A 1 172 ? -13.442 -10.334 -3.965 1.00 94.75 172 ASP A C 1
ATOM 1362 O O . ASP A 1 172 ? -14.489 -10.666 -3.419 1.00 94.75 172 ASP A O 1
ATOM 1366 N N . ASP A 1 173 ? -12.285 -10.936 -3.678 1.00 96.19 173 ASP A N 1
ATOM 1367 C CA . ASP A 1 173 ? -12.119 -11.966 -2.653 1.00 96.19 173 ASP A CA 1
ATOM 1368 C C . ASP A 1 173 ? -11.867 -11.402 -1.240 1.00 96.19 173 ASP A C 1
ATOM 1370 O O . ASP A 1 173 ? -11.469 -12.146 -0.346 1.00 96.19 173 ASP A O 1
ATOM 1374 N N . GLY A 1 174 ? -12.035 -10.093 -1.031 1.00 96.75 174 GLY A N 1
ATOM 1375 C CA . GLY A 1 174 ? -11.863 -9.420 0.259 1.00 96.75 174 GLY A CA 1
ATOM 1376 C C . GLY A 1 174 ? -10.422 -9.135 0.671 1.00 96.75 174 GLY A C 1
ATOM 1377 O O . GLY A 1 174 ? -10.191 -8.570 1.747 1.00 96.75 174 GLY A O 1
ATOM 1378 N N . ARG A 1 175 ? -9.430 -9.500 -0.148 1.00 96.75 175 ARG A N 1
ATOM 1379 C CA . ARG A 1 175 ? -8.027 -9.190 0.135 1.00 96.75 175 ARG A CA 1
ATOM 1380 C C . ARG A 1 175 ? -7.724 -7.720 -0.146 1.00 96.75 175 ARG A C 1
ATOM 1382 O O . ARG A 1 175 ? -8.114 -7.170 -1.171 1.00 96.75 175 ARG A O 1
ATOM 1389 N N . LEU A 1 176 ? -6.970 -7.086 0.742 1.00 97.19 176 LEU A N 1
ATOM 1390 C CA . LEU A 1 176 ? -6.512 -5.711 0.585 1.00 97.19 176 LEU A CA 1
ATOM 1391 C C . LEU A 1 176 ? -5.455 -5.601 -0.516 1.00 97.19 176 LEU A C 1
ATOM 1393 O O . LEU A 1 176 ? -4.415 -6.263 -0.471 1.00 97.19 176 LEU A O 1
ATOM 1397 N N . TRP A 1 177 ? -5.677 -4.676 -1.443 1.00 96.94 177 TRP A N 1
ATOM 1398 C CA . TRP A 1 177 ? -4.675 -4.185 -2.376 1.00 96.94 177 TRP A CA 1
ATOM 1399 C C . TRP A 1 177 ? -3.887 -3.044 -1.726 1.00 96.94 177 TRP A C 1
ATOM 1401 O O . TRP A 1 177 ? -4.262 -1.872 -1.756 1.00 96.94 177 TRP A O 1
ATOM 1411 N N . ARG A 1 178 ? -2.775 -3.391 -1.079 1.00 95.69 178 ARG A N 1
ATOM 1412 C CA . ARG A 1 178 ? -1.964 -2.441 -0.306 1.00 95.69 178 ARG A CA 1
ATOM 1413 C C . ARG A 1 178 ? -1.033 -1.645 -1.220 1.00 95.69 178 ARG A C 1
ATOM 1415 O O . ARG A 1 178 ? 0.158 -1.921 -1.279 1.00 95.69 178 ARG A O 1
ATOM 1422 N N . ILE A 1 179 ? -1.571 -0.646 -1.921 1.00 96.75 179 ILE A N 1
ATOM 1423 C CA . ILE A 1 179 ? -0.829 0.150 -2.921 1.00 96.75 179 ILE A CA 1
ATOM 1424 C C . ILE A 1 179 ? 0.437 0.833 -2.381 1.00 96.75 179 ILE A C 1
ATOM 1426 O O . ILE A 1 179 ? 1.434 0.913 -3.089 1.00 96.75 179 ILE A O 1
ATOM 1430 N N . GLY A 1 180 ? 0.432 1.270 -1.119 1.00 96.31 180 GLY A N 1
ATOM 1431 C CA . GLY A 1 180 ? 1.613 1.824 -0.445 1.00 96.31 180 GLY A CA 1
ATOM 1432 C C . GLY A 1 180 ? 2.516 0.780 0.222 1.00 96.31 180 GLY A C 1
ATOM 1433 O O . GLY A 1 180 ? 3.500 1.144 0.865 1.00 96.31 180 GLY A O 1
ATOM 1434 N N . GLY A 1 181 ? 2.188 -0.504 0.083 1.00 94.94 181 GLY A N 1
ATOM 1435 C CA . GLY A 1 181 ? 2.818 -1.620 0.773 1.00 94.94 181 GLY A CA 1
ATOM 1436 C C . GLY A 1 181 ? 2.472 -1.719 2.261 1.00 94.94 181 GLY A C 1
ATOM 1437 O O . GLY A 1 181 ? 1.586 -1.037 2.779 1.00 94.94 181 GLY A O 1
ATOM 1438 N N . ASP A 1 182 ? 3.176 -2.607 2.954 1.00 92.62 182 ASP A N 1
ATOM 1439 C CA . ASP A 1 182 ? 3.194 -2.722 4.411 1.00 92.62 182 ASP A CA 1
ATOM 1440 C C . ASP A 1 182 ? 4.600 -3.143 4.852 1.00 92.62 182 ASP A C 1
ATOM 1442 O O . ASP A 1 182 ? 5.340 -3.815 4.133 1.00 92.62 182 ASP A O 1
ATOM 1446 N N . THR A 1 183 ? 4.959 -2.725 6.053 1.00 90.75 183 THR A N 1
ATOM 1447 C CA . THR A 1 183 ? 6.181 -3.108 6.750 1.00 90.75 183 THR A CA 1
ATOM 1448 C C . THR A 1 183 ? 6.019 -4.387 7.569 1.00 90.75 183 THR A C 1
ATOM 1450 O O . THR A 1 183 ? 6.993 -4.883 8.125 1.00 90.75 183 THR A O 1
ATOM 1453 N N . ARG A 1 184 ? 4.801 -4.928 7.661 1.00 90.00 184 ARG A N 1
ATOM 1454 C CA . ARG A 1 184 ? 4.434 -6.084 8.490 1.00 90.00 184 ARG A CA 1
ATOM 1455 C C . ARG A 1 184 ? 4.168 -7.353 7.691 1.00 90.00 184 ARG A C 1
ATOM 1457 O O . ARG A 1 184 ? 4.166 -7.356 6.463 1.00 90.00 184 ARG A O 1
ATOM 1464 N N . VAL A 1 185 ? 3.849 -8.405 8.448 1.00 92.50 185 VAL A N 1
ATOM 1465 C CA . VAL A 1 185 ? 3.480 -9.716 7.931 1.00 92.50 185 VAL A CA 1
ATOM 1466 C C . VAL A 1 185 ? 2.338 -9.632 6.929 1.00 92.50 185 VAL A C 1
ATOM 1468 O O . VAL A 1 185 ? 1.264 -9.095 7.227 1.00 92.50 185 VAL A O 1
ATOM 1471 N N . ARG A 1 186 ? 2.565 -10.202 5.742 1.00 92.81 186 ARG A N 1
ATOM 1472 C CA . ARG A 1 186 ? 1.581 -10.224 4.650 1.00 92.81 186 ARG A CA 1
ATOM 1473 C C . ARG A 1 186 ? 0.307 -10.931 5.100 1.00 92.81 186 ARG A C 1
ATOM 1475 O O . ARG A 1 186 ? 0.363 -12.039 5.637 1.00 92.81 186 ARG A O 1
ATOM 1482 N N . TYR A 1 187 ? -0.828 -10.290 4.816 1.00 92.56 187 TYR A N 1
ATOM 1483 C CA . TYR A 1 187 ? -2.182 -10.831 5.002 1.00 92.56 187 TYR A CA 1
ATOM 1484 C C . TYR A 1 187 ? -2.512 -11.285 6.437 1.00 92.56 187 TYR A C 1
ATOM 1486 O O . TYR A 1 187 ? -3.283 -12.217 6.645 1.00 92.56 187 TYR A O 1
ATOM 1494 N N . CYS A 1 188 ? -1.950 -10.587 7.427 1.00 94.69 188 CYS A N 1
ATOM 1495 C CA . CYS A 1 188 ? -2.315 -10.697 8.843 1.00 94.69 188 CYS A CA 1
ATOM 1496 C C . CYS A 1 188 ? -2.821 -9.335 9.363 1.00 94.69 188 CYS A C 1
ATOM 1498 O O . CYS A 1 188 ? -3.066 -8.424 8.567 1.00 94.69 188 CYS A O 1
ATOM 1500 N N . TYR A 1 189 ? -2.939 -9.171 10.684 1.00 93.25 189 TYR A N 1
ATOM 1501 C CA . TYR A 1 189 ? -3.297 -7.943 11.414 1.00 93.25 189 TYR A CA 1
ATOM 1502 C C . TYR A 1 189 ? -4.289 -7.041 10.661 1.00 93.25 189 TYR A C 1
ATOM 1504 O O . TYR A 1 189 ? -5.483 -7.300 10.695 1.00 93.25 189 TYR A O 1
ATOM 1512 N N . CYS A 1 190 ? -3.842 -6.016 9.924 1.00 95.44 190 CYS A N 1
ATOM 1513 C CA . CYS A 1 190 ? -4.761 -5.108 9.226 1.00 95.44 190 CYS A CA 1
ATOM 1514 C C . CYS A 1 190 ? -5.706 -5.809 8.227 1.00 95.44 190 CYS A C 1
ATOM 1516 O O . CYS A 1 190 ? -6.813 -5.329 8.029 1.00 95.44 190 CYS A O 1
ATOM 1518 N N . GLN A 1 191 ? -5.309 -6.936 7.625 1.00 97.19 191 GLN A N 1
ATOM 1519 C CA . GLN A 1 191 ? -6.200 -7.738 6.778 1.00 97.19 191 GLN A CA 1
ATOM 1520 C C . GLN A 1 191 ? -7.266 -8.462 7.612 1.00 97.19 191 GLN A C 1
ATOM 1522 O O . GLN A 1 191 ? -8.440 -8.427 7.257 1.00 97.19 191 GLN A O 1
ATOM 1527 N N . ASP A 1 192 ? -6.882 -9.081 8.733 1.00 98.00 192 ASP A N 1
ATOM 1528 C CA . ASP A 1 192 ? -7.818 -9.784 9.622 1.00 98.00 192 ASP A CA 1
ATOM 1529 C C . ASP A 1 192 ? -8.885 -8.814 10.172 1.00 98.00 192 ASP A C 1
ATOM 1531 O O . ASP A 1 192 ? -10.073 -9.132 10.258 1.00 98.00 192 ASP A O 1
ATOM 1535 N N . TYR A 1 193 ? -8.476 -7.575 10.460 1.00 98.06 193 TYR A N 1
ATOM 1536 C CA . TYR A 1 193 ? -9.350 -6.506 10.947 1.00 98.06 193 TYR A CA 1
ATOM 1537 C C . TYR A 1 193 ? -10.253 -5.894 9.855 1.00 98.06 193 TYR A C 1
ATOM 1539 O O . TYR A 1 193 ? -11.019 -4.984 10.163 1.00 98.06 193 TYR A O 1
ATOM 1547 N N . MET A 1 194 ? -10.271 -6.411 8.620 1.00 98.19 194 MET A N 1
ATOM 1548 C CA . MET A 1 194 ? -11.325 -6.071 7.651 1.00 98.19 194 MET A CA 1
ATOM 1549 C C . MET A 1 194 ? -12.681 -6.681 8.012 1.00 98.19 194 MET A C 1
ATOM 1551 O O . MET A 1 194 ? -13.706 -6.068 7.730 1.00 98.19 194 MET A O 1
ATOM 1555 N N . ILE A 1 195 ? -12.708 -7.834 8.692 1.00 98.31 195 ILE A N 1
ATOM 1556 C CA . ILE A 1 195 ? -13.945 -8.486 9.162 1.00 98.31 195 ILE A CA 1
AT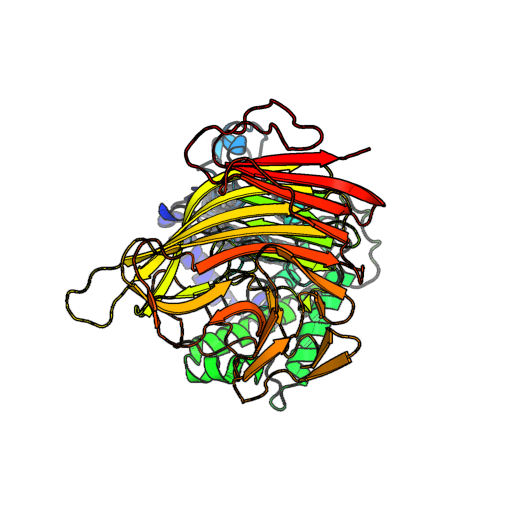OM 1557 C C . ILE A 1 195 ? -14.855 -7.500 9.920 1.00 98.31 195 ILE A C 1
ATOM 1559 O O . ILE A 1 195 ? -15.992 -7.289 9.498 1.00 98.31 195 ILE A O 1
ATOM 1563 N N . PRO A 1 196 ? -14.402 -6.837 11.004 1.00 98.12 196 PRO A N 1
ATOM 1564 C CA . PRO A 1 196 ? -15.242 -5.879 11.716 1.00 98.12 196 PRO A CA 1
ATOM 1565 C C . PRO A 1 196 ? -15.670 -4.685 10.842 1.00 98.12 196 PRO A C 1
ATOM 1567 O O . PRO A 1 196 ? -16.778 -4.182 11.020 1.00 98.12 196 PRO A O 1
ATOM 1570 N N . VAL A 1 197 ? -14.846 -4.260 9.876 1.00 98.38 197 VAL A N 1
ATOM 1571 C CA . VAL A 1 197 ? -15.183 -3.165 8.948 1.00 98.38 197 VAL A CA 1
ATOM 1572 C C . VAL A 1 197 ? -16.300 -3.576 7.990 1.00 98.38 197 VAL A C 1
ATOM 1574 O O . VAL A 1 197 ? -17.274 -2.841 7.852 1.00 98.38 197 VAL A O 1
ATOM 1577 N N . PHE A 1 198 ? -16.221 -4.763 7.380 1.00 97.44 198 PHE A N 1
ATOM 1578 C CA . PHE A 1 198 ? -17.276 -5.279 6.504 1.00 97.44 198 PHE A CA 1
ATOM 1579 C C . PHE A 1 198 ? -18.628 -5.334 7.217 1.00 97.44 198 PHE A C 1
ATOM 1581 O O . PHE A 1 198 ? -19.644 -4.924 6.649 1.00 97.44 198 PHE A O 1
ATOM 1588 N N . LEU A 1 199 ? -18.632 -5.779 8.477 1.00 96.44 199 LEU A N 1
ATOM 1589 C CA . LEU A 1 199 ? -19.837 -5.830 9.299 1.00 96.44 199 LEU A CA 1
ATOM 1590 C C . LEU A 1 199 ? -20.360 -4.442 9.679 1.00 96.44 199 LEU A C 1
ATOM 1592 O O . LEU A 1 199 ? -21.573 -4.244 9.655 1.00 96.44 199 LEU A O 1
ATOM 1596 N N . LEU A 1 200 ? -19.481 -3.484 9.994 1.00 96.75 200 LEU A N 1
ATOM 1597 C CA . LEU A 1 200 ? -19.872 -2.090 10.234 1.00 96.75 200 LEU A CA 1
ATOM 1598 C C . LEU A 1 200 ? -20.556 -1.498 9.002 1.00 96.75 200 LEU A C 1
ATOM 1600 O O . LEU A 1 200 ? -21.640 -0.929 9.119 1.00 96.75 200 LEU A O 1
ATOM 1604 N N . MET A 1 201 ? -19.946 -1.644 7.824 1.00 96.06 201 MET A N 1
ATOM 1605 C CA . MET A 1 201 ? -20.493 -1.068 6.596 1.00 96.06 201 MET A CA 1
ATOM 1606 C C . MET A 1 201 ? -21.846 -1.682 6.234 1.00 96.06 201 MET A C 1
ATOM 1608 O O . MET A 1 201 ? -22.763 -0.965 5.826 1.00 96.06 201 MET A O 1
ATOM 1612 N N . LYS A 1 202 ? -22.011 -2.983 6.486 1.00 93.19 202 LYS A N 1
ATOM 1613 C CA . LYS A 1 202 ? -23.290 -3.676 6.338 1.00 93.19 202 LYS A CA 1
ATOM 1614 C C . LYS A 1 202 ? -24.346 -3.193 7.340 1.00 93.19 202 LYS A C 1
ATOM 1616 O O . LYS A 1 202 ? -25.440 -2.829 6.920 1.00 93.19 202 LYS A O 1
ATOM 1621 N N . ASP A 1 203 ? -24.051 -3.179 8.643 1.00 92.88 203 ASP A N 1
ATOM 1622 C CA . ASP A 1 203 ? -25.039 -2.843 9.689 1.00 92.88 203 ASP A CA 1
ATOM 1623 C C . ASP A 1 203 ? -25.427 -1.355 9.666 1.00 92.88 203 ASP A C 1
ATOM 1625 O O . ASP A 1 203 ? -26.611 -1.013 9.721 1.00 92.88 203 ASP A O 1
ATOM 1629 N N . ARG A 1 204 ? -24.441 -0.456 9.536 1.00 92.94 204 ARG A N 1
ATOM 1630 C CA . ARG A 1 204 ? -24.662 0.993 9.630 1.00 92.94 204 ARG A CA 1
ATOM 1631 C C . ARG A 1 204 ? -25.162 1.622 8.331 1.00 92.94 204 ARG A C 1
ATOM 1633 O O . ARG A 1 204 ? -26.008 2.518 8.411 1.00 92.94 204 ARG A O 1
ATOM 1640 N N . TYR A 1 205 ? -24.635 1.187 7.184 1.00 92.62 205 TYR A N 1
ATOM 1641 C CA . TYR A 1 205 ? -24.833 1.847 5.884 1.00 92.62 205 TYR A CA 1
ATOM 1642 C C . TYR A 1 205 ? -25.561 0.980 4.843 1.00 92.62 205 TYR A C 1
ATOM 1644 O O . TYR A 1 205 ? -25.924 1.482 3.780 1.00 92.62 205 TYR A O 1
ATOM 1652 N N . GLY A 1 206 ? -25.816 -0.300 5.138 1.00 89.81 206 GLY A N 1
ATOM 1653 C CA . GLY A 1 206 ? -26.487 -1.218 4.212 1.00 89.81 206 GLY A CA 1
ATOM 1654 C C . GLY A 1 206 ? -25.618 -1.644 3.025 1.00 89.81 206 GLY A C 1
ATOM 1655 O O . GLY A 1 206 ? -26.153 -2.122 2.028 1.00 89.81 206 GLY A O 1
ATOM 1656 N N . GLU A 1 207 ? -24.297 -1.467 3.113 1.00 90.50 207 GLU A N 1
ATOM 1657 C CA . GLU A 1 207 ? -23.383 -1.800 2.022 1.00 90.50 207 GLU A CA 1
ATOM 1658 C C . GLU A 1 207 ? -23.285 -3.320 1.824 1.00 90.50 207 GLU A C 1
ATOM 1660 O O . GLU A 1 207 ? -23.186 -4.081 2.795 1.00 90.50 207 GLU A O 1
ATOM 1665 N N . ASN A 1 208 ? -23.271 -3.777 0.567 1.00 89.06 208 ASN A N 1
ATOM 1666 C CA . ASN A 1 208 ? -23.042 -5.192 0.283 1.00 89.06 208 ASN A CA 1
ATOM 1667 C C . ASN A 1 208 ? -21.547 -5.529 0.395 1.00 89.06 208 ASN A C 1
ATOM 1669 O O . ASN A 1 208 ? -20.754 -5.229 -0.498 1.00 89.06 208 ASN A O 1
ATOM 1673 N N . THR A 1 209 ? -21.182 -6.162 1.507 1.00 93.06 209 THR A N 1
ATOM 1674 C CA . THR A 1 209 ? -19.821 -6.626 1.820 1.00 93.06 209 THR A CA 1
ATOM 1675 C C . THR A 1 209 ? -19.734 -8.145 1.985 1.00 93.06 209 THR A C 1
ATOM 1677 O O . THR A 1 209 ? -18.684 -8.653 2.372 1.00 93.06 209 THR A O 1
ATOM 1680 N N . ALA A 1 210 ? -20.824 -8.875 1.711 1.00 91.19 210 ALA A N 1
ATOM 1681 C CA . ALA A 1 210 ? -20.918 -10.307 1.994 1.00 91.19 210 ALA A CA 1
ATOM 1682 C C . ALA A 1 210 ? -19.869 -11.118 1.221 1.00 91.19 210 ALA A C 1
ATOM 1684 O O . ALA A 1 210 ? -19.146 -11.899 1.833 1.00 91.19 210 ALA A O 1
ATOM 1685 N N . ASP A 1 211 ? -19.735 -10.862 -0.083 1.00 93.50 211 ASP A N 1
ATOM 1686 C CA . ASP A 1 211 ? -18.791 -11.586 -0.943 1.00 93.50 211 ASP A CA 1
ATOM 1687 C C . ASP A 1 211 ? -17.331 -11.297 -0.559 1.00 93.50 211 ASP A C 1
ATOM 1689 O O . ASP A 1 211 ? -16.509 -12.211 -0.524 1.00 93.50 211 ASP A O 1
ATOM 1693 N N . LEU A 1 212 ? -17.023 -10.048 -0.178 1.00 96.31 212 LEU A N 1
ATOM 1694 C CA . LEU A 1 212 ? -15.694 -9.660 0.312 1.00 96.31 212 LEU A CA 1
ATOM 1695 C C . LEU A 1 212 ? -15.344 -10.433 1.588 1.00 96.31 212 LEU A C 1
ATOM 1697 O O . LEU A 1 212 ? -14.264 -11.002 1.727 1.00 96.31 212 LEU A O 1
ATOM 1701 N N . GLU A 1 213 ? -16.272 -10.466 2.539 1.00 96.69 213 GLU A N 1
ATOM 1702 C CA . GLU A 1 213 ? -16.055 -11.151 3.803 1.00 96.69 213 GLU A CA 1
ATOM 1703 C C . GLU A 1 213 ? -15.947 -12.673 3.620 1.00 96.69 213 GLU A C 1
ATOM 1705 O O . GLU A 1 213 ? -15.052 -13.297 4.191 1.00 96.69 213 GLU A O 1
ATOM 1710 N N . GLU A 1 214 ? -16.818 -13.273 2.806 1.00 96.69 214 GLU A N 1
ATOM 1711 C CA . GLU A 1 214 ? -16.780 -14.704 2.489 1.00 96.69 214 GLU A CA 1
ATOM 1712 C C . GLU A 1 214 ? -15.485 -15.090 1.763 1.00 96.69 214 GLU A C 1
ATOM 1714 O O . GLU A 1 214 ? -14.854 -16.091 2.114 1.00 96.69 214 GLU A O 1
ATOM 1719 N N . GLY A 1 215 ? -15.060 -14.287 0.786 1.00 97.38 215 GLY A N 1
ATOM 1720 C CA . GLY A 1 215 ? -13.801 -14.472 0.074 1.00 97.38 215 GLY A CA 1
ATOM 1721 C C . GLY A 1 215 ? -12.603 -14.474 1.021 1.00 97.38 215 GLY A C 1
ATOM 1722 O O . GLY A 1 215 ? -11.757 -15.368 0.939 1.00 97.38 215 GLY A O 1
ATOM 1723 N N . TRP A 1 216 ? -12.557 -13.539 1.975 1.00 97.94 216 TRP A N 1
ATOM 1724 C CA . TRP A 1 216 ? -11.472 -13.488 2.953 1.00 97.94 216 TRP A CA 1
ATOM 1725 C C . TRP A 1 216 ? -11.503 -14.700 3.894 1.00 97.94 216 TRP A C 1
ATOM 1727 O O . TRP A 1 216 ? -10.469 -15.326 4.132 1.00 97.94 216 TRP A O 1
ATOM 1737 N N . LEU A 1 217 ? -12.684 -15.099 4.377 1.00 97.88 217 LEU A N 1
ATOM 1738 C CA . LEU A 1 217 ? -12.827 -16.282 5.230 1.00 97.88 217 LEU A CA 1
ATOM 1739 C C . LEU A 1 217 ? -12.383 -17.573 4.531 1.00 97.88 217 LEU A C 1
ATOM 1741 O O . LEU A 1 217 ? -11.733 -18.399 5.167 1.00 97.88 217 LEU A O 1
ATOM 1745 N N . LYS A 1 218 ? -12.651 -17.733 3.228 1.00 97.44 218 LYS A N 1
ATOM 1746 C CA . LYS A 1 218 ? -12.147 -18.873 2.436 1.00 97.44 218 LYS A CA 1
ATOM 1747 C C . LYS A 1 218 ? -10.619 -18.919 2.394 1.00 97.44 218 LYS A C 1
ATOM 1749 O O . LYS A 1 218 ? -10.034 -19.999 2.393 1.00 97.44 218 LYS A O 1
ATOM 1754 N N . GLN A 1 219 ? -9.954 -17.765 2.366 1.00 96.56 219 GLN A N 1
ATOM 1755 C CA . GLN A 1 219 ? -8.491 -17.707 2.402 1.00 96.56 219 GLN A CA 1
ATOM 1756 C C . GLN A 1 219 ? -7.942 -18.095 3.777 1.00 96.56 219 GLN A C 1
ATOM 1758 O O . GLN A 1 219 ? -6.949 -18.817 3.847 1.00 96.56 219 GLN A O 1
ATOM 1763 N N . VAL A 1 220 ? -8.598 -17.647 4.852 1.00 97.31 220 VAL A N 1
ATOM 1764 C CA . VAL A 1 220 ? -8.254 -18.036 6.226 1.00 97.31 220 VAL A CA 1
ATOM 1765 C C . VAL A 1 220 ? -8.426 -19.542 6.427 1.00 97.31 220 VAL A C 1
ATOM 1767 O O . VAL A 1 220 ? -7.518 -20.185 6.948 1.00 97.31 220 VAL A O 1
ATOM 1770 N N . ASP A 1 221 ? -9.545 -20.104 5.966 1.00 96.94 221 ASP A N 1
ATOM 1771 C CA . ASP A 1 221 ? -9.828 -21.542 6.021 1.00 96.94 221 ASP A CA 1
ATOM 1772 C C . ASP A 1 221 ? -8.788 -22.353 5.235 1.00 96.94 221 ASP A C 1
ATOM 1774 O O . ASP A 1 221 ? -8.221 -23.312 5.755 1.00 96.94 221 ASP A O 1
ATOM 1778 N N . LYS A 1 222 ? -8.432 -21.903 4.023 1.00 95.38 222 LYS A N 1
ATOM 1779 C CA . LYS A 1 222 ? -7.364 -22.516 3.221 1.00 95.38 222 LYS A CA 1
ATOM 1780 C C . LYS A 1 222 ? -6.016 -22.520 3.948 1.00 95.38 222 LYS A C 1
ATOM 1782 O O . LYS A 1 222 ? -5.294 -23.512 3.873 1.00 95.38 222 LYS A O 1
ATOM 1787 N N . GLU A 1 223 ? -5.656 -21.423 4.616 1.00 95.69 223 GLU A N 1
ATOM 1788 C CA . GLU A 1 223 ? -4.394 -21.331 5.357 1.00 95.69 223 GLU A CA 1
ATOM 1789 C C . GLU A 1 223 ? -4.392 -22.259 6.581 1.00 95.69 223 GLU A C 1
ATOM 1791 O O . GLU A 1 223 ? -3.450 -23.030 6.764 1.00 95.69 223 GLU A O 1
ATOM 1796 N N . GLN A 1 224 ? -5.472 -22.243 7.367 1.00 96.75 224 GLN A N 1
ATOM 1797 C CA . GLN A 1 224 ? -5.623 -23.089 8.550 1.00 96.75 224 GLN A CA 1
ATOM 1798 C C . GLN A 1 224 ? -5.681 -24.580 8.196 1.00 96.75 224 GLN A C 1
ATOM 1800 O O . GLN A 1 224 ? -5.050 -25.394 8.867 1.00 96.75 224 GLN A O 1
ATOM 1805 N N . GLY A 1 225 ? -6.385 -24.949 7.122 1.00 95.31 225 GLY A N 1
ATOM 1806 C CA . GLY A 1 225 ? -6.508 -26.333 6.658 1.00 95.31 225 GLY A CA 1
ATOM 1807 C C . GLY A 1 225 ? -5.174 -26.974 6.257 1.00 95.31 225 GLY A C 1
ATOM 1808 O O . GLY A 1 225 ? -5.060 -28.198 6.244 1.00 95.31 225 GLY A O 1
ATOM 1809 N N . GLY A 1 226 ? -4.146 -26.162 5.981 1.00 91.56 226 GLY A N 1
ATOM 1810 C CA . GLY A 1 226 ? -2.775 -26.619 5.746 1.00 91.56 226 GLY A CA 1
ATOM 1811 C C . GLY A 1 226 ? -1.972 -26.938 7.014 1.00 91.56 226 GLY A C 1
ATOM 1812 O O . GLY A 1 226 ? -0.840 -27.408 6.895 1.00 91.56 226 GLY A O 1
ATOM 1813 N N . ASN A 1 227 ? -2.518 -26.696 8.212 1.00 95.56 227 ASN A N 1
ATOM 1814 C CA . ASN A 1 227 ? -1.812 -26.838 9.487 1.00 95.56 227 ASN A CA 1
ATOM 1815 C C . ASN A 1 227 ? -2.425 -27.966 10.347 1.00 95.56 227 ASN A C 1
ATOM 1817 O O . ASN A 1 227 ? -3.503 -27.793 10.918 1.00 95.56 227 ASN A O 1
ATOM 1821 N N . PRO A 1 228 ? -1.737 -29.116 10.514 1.00 93.50 228 PRO A N 1
ATOM 1822 C CA . PRO A 1 228 ? -2.262 -30.259 11.273 1.00 93.50 228 PRO A CA 1
ATOM 1823 C C . PRO A 1 228 ? -2.543 -29.990 12.759 1.00 93.50 228 PRO A C 1
ATOM 1825 O O . PRO A 1 228 ? -3.311 -30.720 13.378 1.00 93.50 228 PRO A O 1
ATOM 1828 N N . ASP A 1 229 ? -1.912 -28.969 13.346 1.00 94.94 229 ASP A N 1
ATOM 1829 C CA . ASP A 1 229 ? -2.105 -28.567 14.745 1.00 94.94 229 ASP A CA 1
ATOM 1830 C C . ASP A 1 229 ? -3.273 -27.582 14.941 1.00 94.94 229 ASP A C 1
ATOM 1832 O O . ASP A 1 229 ? -3.531 -27.145 16.063 1.00 94.94 229 ASP A O 1
ATOM 1836 N N . GLY A 1 230 ? -3.978 -27.229 13.861 1.00 94.88 230 GLY A N 1
ATOM 1837 C CA . GLY A 1 230 ? -5.098 -26.290 13.869 1.00 94.88 230 GLY A CA 1
ATOM 1838 C C . GLY A 1 230 ? -4.694 -24.818 13.979 1.00 94.88 230 GLY A C 1
ATOM 1839 O O . GLY A 1 230 ? -5.582 -23.965 14.069 1.00 94.88 230 GLY A O 1
ATOM 1840 N N . SER A 1 231 ? -3.393 -24.500 13.969 1.00 97.00 231 SER A N 1
ATOM 1841 C CA . SER A 1 231 ? -2.915 -23.114 13.916 1.00 97.00 231 SER A CA 1
ATOM 1842 C C . SER A 1 231 ? -3.378 -22.416 12.633 1.00 97.00 231 SER A C 1
ATOM 1844 O O . SER A 1 231 ? -3.538 -23.047 11.587 1.00 97.00 231 SER A O 1
ATOM 1846 N N . PHE A 1 232 ? -3.619 -21.105 12.685 1.00 97.38 232 PHE A N 1
ATOM 1847 C CA . PHE A 1 232 ? -4.099 -20.383 11.509 1.00 97.38 232 PHE A CA 1
ATOM 1848 C C . PHE A 1 232 ? -2.981 -20.069 10.514 1.00 97.38 232 PHE A C 1
ATOM 1850 O O . PHE A 1 232 ? -3.235 -20.051 9.314 1.00 97.38 232 PHE A O 1
ATOM 1857 N N . LEU A 1 233 ? -1.776 -19.765 11.003 1.00 95.50 233 LEU A N 1
ATOM 1858 C CA . LEU A 1 233 ? -0.642 -19.308 10.190 1.00 95.50 233 LEU A CA 1
ATOM 1859 C C . LEU A 1 233 ? 0.424 -20.402 10.056 1.00 95.50 233 LEU A C 1
ATOM 1861 O O . LEU A 1 233 ? 1.046 -20.539 9.001 1.00 95.50 233 LEU A O 1
ATOM 1865 N N . GLY A 1 234 ? 0.627 -21.165 11.137 1.00 92.81 234 GLY A N 1
ATOM 1866 C CA . GLY A 1 234 ? 1.404 -22.406 11.199 1.00 92.81 234 GLY A CA 1
ATOM 1867 C C . GLY A 1 234 ? 2.635 -22.450 10.297 1.00 92.81 234 GLY A C 1
ATOM 1868 O O . GLY A 1 234 ? 3.631 -21.763 10.540 1.00 92.81 234 GLY A O 1
ATOM 1869 N N . ASN A 1 235 ? 2.563 -23.272 9.247 1.00 91.38 235 ASN A N 1
ATOM 1870 C CA . ASN A 1 235 ? 3.672 -23.540 8.335 1.00 91.38 235 ASN A CA 1
ATOM 1871 C C . ASN A 1 235 ? 4.169 -22.297 7.583 1.00 91.38 235 ASN A C 1
ATOM 1873 O O . ASN A 1 235 ? 5.353 -22.223 7.255 1.00 91.38 235 ASN A O 1
ATOM 1877 N N . ARG A 1 236 ? 3.307 -21.315 7.282 1.00 92.62 236 ARG A N 1
ATOM 1878 C CA . ARG A 1 236 ? 3.738 -20.123 6.536 1.00 92.62 236 ARG A CA 1
ATOM 1879 C C . ARG A 1 236 ? 4.714 -19.268 7.339 1.00 92.62 236 ARG A C 1
ATOM 1881 O O . ARG A 1 236 ? 5.682 -18.762 6.782 1.00 92.62 236 ARG A O 1
ATOM 1888 N N . LEU A 1 237 ? 4.478 -19.160 8.644 1.00 94.25 237 LEU A N 1
ATOM 1889 C CA . LEU A 1 237 ? 5.236 -18.305 9.558 1.00 94.25 237 LEU A CA 1
ATOM 1890 C C . LEU A 1 237 ? 6.114 -19.103 10.535 1.00 94.25 237 LEU A C 1
ATOM 1892 O O . LEU A 1 237 ? 6.390 -18.639 11.642 1.00 94.25 237 LEU A O 1
ATOM 1896 N N . CYS A 1 238 ? 6.554 -20.303 10.149 1.00 91.75 238 CYS A N 1
ATOM 1897 C CA . CYS A 1 238 ? 7.375 -21.159 11.007 1.00 91.75 238 CYS A CA 1
ATOM 1898 C C . CYS A 1 238 ? 8.718 -20.504 11.376 1.00 91.75 238 CYS A C 1
ATOM 1900 O O . CYS A 1 238 ? 9.076 -20.489 12.552 1.00 91.75 238 CYS A O 1
ATOM 1902 N N . GLU A 1 239 ? 9.405 -19.869 10.423 1.00 91.94 239 GLU A N 1
ATOM 1903 C CA . GLU A 1 239 ? 10.657 -19.146 10.692 1.00 91.94 239 GLU A CA 1
ATOM 1904 C C . GLU A 1 239 ? 10.426 -17.948 11.629 1.00 91.94 239 GLU A C 1
ATOM 1906 O O . GLU A 1 239 ? 11.211 -17.707 12.547 1.00 91.94 239 GLU A O 1
ATOM 1911 N N . LEU A 1 240 ? 9.297 -17.242 11.484 1.00 92.81 240 LEU A N 1
ATOM 1912 C CA . LEU A 1 240 ? 8.930 -16.162 12.403 1.00 92.81 240 LEU A CA 1
ATOM 1913 C C . LEU A 1 240 ? 8.655 -16.689 13.816 1.00 92.81 240 LEU A C 1
ATOM 1915 O O . LEU A 1 240 ? 9.002 -16.030 14.794 1.00 92.81 240 LEU A O 1
ATOM 1919 N N . LYS A 1 241 ? 8.054 -17.875 13.950 1.00 93.50 241 LYS A N 1
ATOM 1920 C CA . LYS A 1 241 ? 7.846 -18.534 15.248 1.00 93.50 241 LYS A CA 1
ATOM 1921 C C . LYS A 1 241 ? 9.174 -18.871 15.926 1.00 93.50 241 LYS A C 1
ATOM 1923 O O . LYS A 1 241 ? 9.262 -18.770 17.151 1.00 93.50 241 LYS A O 1
ATOM 1928 N N . GLU A 1 242 ? 10.192 -19.249 15.157 1.00 92.31 242 GLU A N 1
ATOM 1929 C CA . GLU A 1 242 ? 11.549 -19.483 15.660 1.00 92.31 242 GLU A CA 1
ATOM 1930 C C . GLU A 1 242 ? 12.233 -18.174 16.073 1.00 92.31 242 GLU A C 1
ATOM 1932 O O . GLU A 1 242 ? 12.765 -18.090 17.181 1.00 92.31 242 GLU A O 1
ATOM 1937 N N . ALA A 1 243 ? 12.148 -17.136 15.237 1.00 90.75 243 ALA A N 1
ATOM 1938 C CA . ALA A 1 243 ? 12.761 -15.834 15.493 1.00 90.75 243 ALA A CA 1
ATOM 1939 C C . ALA A 1 243 ? 12.078 -15.047 16.630 1.00 90.75 243 ALA A C 1
ATOM 1941 O O . ALA A 1 243 ? 12.739 -14.378 17.424 1.00 90.75 243 ALA A O 1
ATOM 1942 N N . SER A 1 244 ? 10.745 -15.098 16.717 1.00 91.62 244 SER A N 1
ATOM 1943 C CA . SER A 1 244 ? 9.939 -14.371 17.702 1.00 91.62 244 SER A CA 1
ATOM 1944 C C . SER A 1 244 ? 8.605 -15.067 17.979 1.00 91.62 244 SER A C 1
ATOM 1946 O O . SER A 1 244 ? 7.558 -14.749 17.405 1.00 91.62 244 SER A O 1
ATOM 1948 N N . ARG A 1 245 ? 8.610 -15.967 18.969 1.00 93.75 245 ARG A N 1
ATOM 1949 C CA . ARG A 1 245 ? 7.386 -16.626 19.464 1.00 93.75 245 ARG A CA 1
ATOM 1950 C C . ARG A 1 245 ? 6.312 -15.629 19.893 1.00 93.75 245 ARG A C 1
ATOM 1952 O O . ARG A 1 245 ? 5.134 -15.861 19.645 1.00 93.75 245 ARG A O 1
ATOM 1959 N N . VAL A 1 246 ? 6.712 -14.524 20.525 1.00 94.94 246 VAL A N 1
ATOM 1960 C CA . VAL A 1 246 ? 5.781 -13.485 20.990 1.00 94.94 246 VAL A CA 1
ATOM 1961 C C . VAL A 1 246 ? 5.035 -12.871 19.812 1.00 94.94 246 VAL A C 1
ATOM 1963 O O . VAL A 1 246 ? 3.813 -12.739 19.869 1.00 94.94 246 VAL A O 1
ATOM 1966 N N . TYR A 1 247 ? 5.745 -12.517 18.736 1.00 93.50 247 TYR A N 1
ATOM 1967 C CA . TYR A 1 247 ? 5.082 -11.892 17.601 1.00 93.50 247 TYR A CA 1
ATOM 1968 C C . TYR A 1 247 ? 4.230 -12.892 16.817 1.00 93.50 247 TYR A C 1
ATOM 1970 O O . TYR A 1 247 ? 3.095 -12.575 16.476 1.00 93.50 247 TYR A O 1
ATOM 1978 N N . TYR A 1 248 ? 4.717 -14.119 16.626 1.00 95.50 248 TYR A N 1
ATOM 1979 C CA . TYR A 1 248 ? 3.929 -15.191 16.020 1.00 95.50 248 TYR A CA 1
ATOM 1980 C C . TYR A 1 248 ? 2.594 -15.420 16.756 1.00 95.50 248 TYR A C 1
ATOM 1982 O O . TYR A 1 248 ? 1.533 -15.354 16.136 1.00 95.50 248 TYR A O 1
ATOM 1990 N N . TYR A 1 249 ? 2.613 -15.601 18.084 1.00 96.50 249 TYR A N 1
ATOM 1991 C CA . TYR A 1 249 ? 1.379 -15.835 18.848 1.00 96.50 249 TYR A CA 1
ATOM 1992 C C . TYR A 1 249 ? 0.461 -14.616 18.907 1.00 96.50 249 TYR A C 1
ATOM 1994 O O . TYR A 1 249 ? -0.755 -14.778 19.004 1.00 96.50 249 TYR A O 1
ATOM 2002 N N . ARG A 1 250 ? 1.010 -13.400 18.808 1.00 96.50 250 ARG A N 1
ATOM 2003 C CA . ARG A 1 250 ? 0.184 -12.207 18.615 1.00 96.50 250 ARG A CA 1
ATOM 2004 C C . ARG A 1 250 ? -0.626 -12.311 17.321 1.00 96.50 250 ARG A C 1
ATOM 2006 O O . ARG A 1 250 ? -1.815 -12.031 17.360 1.00 96.50 250 ARG A O 1
ATOM 2013 N N . LEU A 1 251 ? -0.012 -12.711 16.206 1.00 97.06 251 LEU A N 1
ATOM 2014 C CA . LEU A 1 251 ? -0.696 -12.794 14.909 1.00 97.06 251 LEU A CA 1
ATOM 2015 C C . LEU A 1 251 ? -1.768 -13.894 14.893 1.00 97.06 251 LEU A C 1
ATOM 2017 O O . LEU A 1 251 ? -2.874 -13.656 14.414 1.00 97.06 251 LEU A O 1
ATOM 2021 N N . GLU A 1 252 ? -1.473 -15.058 15.479 1.00 97.62 252 GLU A N 1
ATOM 2022 C CA . GLU A 1 252 ? -2.474 -16.114 15.714 1.00 97.62 252 GLU A CA 1
ATOM 2023 C C . GLU A 1 252 ? -3.655 -15.576 16.547 1.00 97.62 252 GLU A C 1
ATOM 2025 O O . GLU A 1 252 ? -4.822 -15.780 16.209 1.00 97.62 252 GLU A O 1
ATOM 2030 N N . GLY A 1 253 ? -3.355 -14.825 17.613 1.00 97.12 253 GLY A N 1
ATOM 2031 C CA . GLY A 1 253 ? -4.355 -14.205 18.482 1.00 97.12 253 GLY A CA 1
ATOM 2032 C C . GLY A 1 253 ? -5.187 -13.117 17.797 1.00 97.12 253 GLY A C 1
ATOM 2033 O O . GLY A 1 253 ? -6.399 -13.079 17.989 1.00 97.12 253 GLY A O 1
ATOM 2034 N N . ASP A 1 254 ? -4.570 -12.262 16.979 1.00 97.06 254 ASP A N 1
ATOM 2035 C CA . ASP A 1 254 ? -5.246 -11.206 16.214 1.00 97.06 254 ASP A CA 1
ATOM 2036 C C . ASP A 1 254 ? -6.283 -11.807 15.247 1.00 97.06 254 ASP A C 1
ATOM 2038 O O . ASP A 1 254 ? -7.431 -11.347 15.176 1.00 97.06 254 ASP A O 1
ATOM 2042 N N . ARG A 1 255 ? -5.922 -12.895 14.560 1.00 97.75 255 ARG A N 1
ATOM 2043 C CA . ARG A 1 255 ? -6.843 -13.619 13.680 1.00 97.75 255 ARG A CA 1
ATOM 2044 C C . ARG A 1 255 ? -7.960 -14.312 14.459 1.00 97.75 255 ARG A C 1
ATOM 2046 O O . ARG A 1 255 ? -9.132 -14.152 14.125 1.00 97.75 255 ARG A O 1
ATOM 2053 N N . ALA A 1 256 ? -7.637 -15.002 15.553 1.00 97.50 256 ALA A N 1
ATOM 2054 C CA . ALA A 1 256 ? -8.650 -15.607 16.420 1.00 97.50 256 ALA A CA 1
ATOM 2055 C C . ALA A 1 256 ? -9.644 -14.562 16.968 1.00 97.50 256 ALA A C 1
ATOM 2057 O O . ALA A 1 256 ? -10.858 -14.789 16.995 1.00 97.50 256 ALA A O 1
ATOM 2058 N N . ALA A 1 257 ? -9.143 -13.395 17.381 1.00 97.12 257 ALA A N 1
ATOM 2059 C CA . ALA A 1 257 ? -9.947 -12.319 17.945 1.00 97.12 257 ALA A CA 1
ATOM 2060 C C . ALA A 1 257 ? -10.933 -11.738 16.924 1.00 97.12 257 ALA A C 1
ATOM 2062 O O . ALA A 1 257 ? -12.110 -11.563 17.243 1.00 97.12 257 ALA A O 1
ATOM 2063 N N . THR A 1 258 ? -10.485 -11.470 15.699 1.00 97.81 258 THR A N 1
ATOM 2064 C CA . THR A 1 258 ? -11.328 -10.899 14.635 1.00 97.81 258 THR A CA 1
ATOM 2065 C C . THR A 1 258 ? -12.357 -11.896 14.104 1.00 97.81 258 THR A C 1
ATOM 2067 O O . THR A 1 258 ? -13.519 -11.526 13.923 1.00 97.81 258 THR A O 1
ATOM 2070 N N . LEU A 1 259 ? -11.997 -13.176 13.961 1.00 97.81 259 LEU A N 1
ATOM 2071 C CA . LEU A 1 259 ? -12.954 -14.248 13.659 1.00 97.81 259 LEU A CA 1
ATOM 2072 C C . LEU A 1 259 ? -14.020 -14.372 14.757 1.00 97.81 259 LEU A C 1
ATOM 2074 O O . LEU A 1 259 ? -15.210 -14.488 14.463 1.00 97.81 259 LEU A O 1
ATOM 2078 N N . SER A 1 260 ? -13.613 -14.284 16.027 1.00 97.50 260 SER A N 1
ATOM 2079 C CA . SER A 1 260 ? -14.526 -14.285 17.174 1.00 97.50 260 SER A CA 1
ATOM 2080 C C . SER A 1 260 ? -15.494 -13.095 17.148 1.00 97.50 260 SER A C 1
ATOM 2082 O O . SER A 1 260 ? -16.697 -13.291 17.345 1.00 97.50 260 SER A O 1
ATOM 2084 N N . MET A 1 261 ? -15.007 -11.881 16.854 1.00 97.38 261 MET A N 1
ATOM 2085 C CA . MET A 1 261 ? -15.860 -10.698 16.649 1.00 97.38 261 MET A CA 1
ATOM 2086 C C . MET A 1 261 ? -16.877 -10.959 15.540 1.00 97.38 261 MET A C 1
ATOM 2088 O O . MET A 1 261 ? -18.080 -10.791 15.746 1.00 97.38 261 MET A O 1
ATOM 2092 N N . GLY A 1 262 ? -16.393 -11.437 14.392 1.00 95.88 262 GLY A N 1
ATOM 2093 C CA . GLY A 1 262 ? -17.214 -11.724 13.231 1.00 95.88 262 GLY A CA 1
ATOM 2094 C C . GLY A 1 262 ? -18.335 -12.723 13.523 1.00 95.88 262 GLY A C 1
ATOM 2095 O O . GLY A 1 262 ? -19.509 -12.441 13.264 1.00 95.88 262 GLY A O 1
ATOM 2096 N N . ALA A 1 263 ? -17.987 -13.869 14.109 1.00 94.94 263 ALA A N 1
ATOM 2097 C CA . ALA A 1 263 ? -18.935 -14.918 14.464 1.00 94.94 263 ALA A CA 1
ATOM 2098 C C . ALA A 1 263 ? -19.969 -14.446 15.500 1.00 94.94 263 ALA A C 1
ATOM 2100 O O . ALA A 1 263 ? -21.157 -14.764 15.391 1.00 94.94 263 ALA A O 1
ATOM 2101 N N . TYR A 1 264 ? -19.536 -13.678 16.506 1.00 94.50 264 TYR A N 1
ATOM 2102 C CA . TYR A 1 264 ? -20.416 -13.158 17.550 1.00 94.50 264 TYR A CA 1
ATOM 2103 C C . TYR A 1 264 ? -21.417 -12.135 17.000 1.00 94.50 264 TYR A C 1
ATOM 2105 O O . TYR A 1 264 ? -22.626 -12.295 17.183 1.00 94.50 264 TYR A O 1
ATOM 2113 N N . TRP A 1 265 ? -20.939 -11.111 16.290 1.00 94.44 265 TRP A N 1
ATOM 2114 C CA . TRP A 1 265 ? -21.792 -10.033 15.786 1.00 94.44 265 TRP A CA 1
ATOM 2115 C C . TRP A 1 265 ? -22.732 -10.496 14.681 1.00 94.44 265 TRP A C 1
ATOM 2117 O O . TRP A 1 265 ? -23.883 -10.065 14.662 1.00 94.44 265 TRP A O 1
ATOM 2127 N N . ARG A 1 266 ? -22.309 -11.443 13.829 1.00 91.31 266 ARG A N 1
ATOM 2128 C CA . ARG A 1 266 ? -23.221 -12.063 12.860 1.00 91.31 266 ARG A CA 1
ATOM 2129 C C . ARG A 1 266 ? -24.420 -12.696 13.538 1.00 91.31 266 ARG A C 1
ATOM 2131 O O . ARG A 1 266 ? -25.559 -12.381 13.212 1.00 91.31 266 ARG A O 1
ATOM 2138 N N . ARG A 1 267 ? -24.142 -13.564 14.512 1.00 90.62 267 ARG A N 1
ATOM 2139 C CA . ARG A 1 267 ? -25.162 -14.316 15.242 1.00 90.62 267 ARG A CA 1
ATOM 2140 C C . ARG A 1 267 ? -26.120 -13.408 16.011 1.00 90.62 267 ARG A C 1
ATOM 2142 O O . ARG A 1 267 ? -27.291 -13.744 16.124 1.00 90.62 267 ARG A O 1
ATOM 2149 N N . LYS A 1 268 ? -25.622 -12.310 16.585 1.00 89.44 268 LYS A N 1
ATOM 2150 C CA . LYS A 1 268 ? -26.416 -11.435 17.460 1.00 89.44 268 LYS A CA 1
ATOM 2151 C C . LYS A 1 268 ? -27.131 -10.303 16.725 1.00 89.44 268 LYS A C 1
ATOM 2153 O O . LYS A 1 268 ? -28.224 -9.942 17.145 1.00 89.44 268 LYS A O 1
ATOM 2158 N N . TYR A 1 269 ? -26.519 -9.734 15.687 1.00 88.00 269 TYR A N 1
ATOM 2159 C CA . TYR A 1 269 ? -26.961 -8.453 15.124 1.00 88.00 269 TYR A CA 1
ATOM 2160 C C . TYR A 1 269 ? -27.235 -8.483 13.616 1.00 88.00 269 TYR A C 1
ATOM 2162 O O . TYR A 1 269 ? -27.941 -7.599 13.140 1.00 88.00 269 TYR A O 1
ATOM 2170 N N . ILE A 1 270 ? -26.711 -9.468 12.868 1.00 82.50 270 ILE A N 1
ATOM 2171 C CA . ILE A 1 270 ? -26.718 -9.431 11.390 1.00 82.50 270 ILE A CA 1
ATOM 2172 C C . ILE A 1 270 ? -27.520 -10.586 10.744 1.00 82.50 270 ILE A C 1
ATOM 2174 O O . ILE A 1 270 ? -28.079 -10.379 9.670 1.00 82.50 270 ILE A O 1
ATOM 2178 N N . ASN A 1 271 ? -27.654 -11.766 11.367 1.00 74.00 271 ASN A N 1
ATOM 2179 C CA . ASN A 1 271 ? -28.577 -12.841 10.933 1.00 74.00 271 ASN A CA 1
ATOM 2180 C C . ASN A 1 271 ? -29.916 -12.741 11.698 1.00 74.00 271 ASN A C 1
ATOM 2182 O O . ASN A 1 271 ? -29.888 -12.490 12.897 1.00 74.00 271 ASN A O 1
ATOM 2186 N N . SER A 1 272 ? -31.123 -12.984 11.166 1.00 51.53 272 SER A N 1
ATOM 2187 C CA . SER A 1 272 ? -31.643 -13.258 9.812 1.00 51.53 272 SER A CA 1
ATOM 2188 C C . SER A 1 272 ? -33.171 -13.010 9.840 1.00 51.53 272 SER A C 1
ATOM 2190 O O . SER A 1 272 ? -33.875 -13.797 10.469 1.00 51.53 272 SER A O 1
ATOM 2192 N N . SER A 1 273 ? -33.664 -11.920 9.228 1.00 44.22 273 SER A N 1
ATOM 2193 C CA . SER A 1 273 ? -35.085 -11.639 8.856 1.00 44.22 273 SER A CA 1
ATOM 2194 C C . SER A 1 273 ? -35.392 -10.140 8.730 1.00 44.22 273 SER A C 1
ATOM 2196 O O . SER A 1 273 ? -36.409 -9.769 8.147 1.00 44.22 273 SER A O 1
ATOM 2198 N N . VAL A 1 274 ? -34.534 -9.261 9.253 1.00 49.56 274 VAL A N 1
ATOM 2199 C CA . VAL A 1 274 ? -34.737 -7.817 9.110 1.00 49.56 274 VAL A CA 1
ATOM 2200 C C . VAL A 1 274 ? -34.365 -7.440 7.683 1.00 49.56 274 VAL A C 1
ATOM 2202 O O . VAL A 1 274 ? -33.221 -7.645 7.278 1.00 49.56 274 VAL A O 1
ATOM 2205 N N . ALA A 1 275 ? -35.345 -6.941 6.923 1.00 45.34 275 ALA A N 1
ATOM 2206 C CA . ALA A 1 275 ? -35.138 -6.401 5.586 1.00 45.34 275 ALA A CA 1
ATOM 2207 C C . ALA A 1 275 ? -33.856 -5.563 5.578 1.00 45.34 275 ALA A C 1
ATOM 2209 O O . ALA A 1 275 ? -33.705 -4.656 6.402 1.00 45.34 275 ALA A O 1
ATOM 2210 N N . THR A 1 276 ? -32.918 -5.904 4.689 1.00 53.53 276 THR A N 1
ATOM 2211 C CA . THR A 1 276 ? -31.730 -5.087 4.448 1.00 53.53 276 THR A CA 1
ATOM 2212 C C . THR A 1 276 ? -32.207 -3.660 4.259 1.00 53.53 276 THR A C 1
ATOM 2214 O O . THR A 1 276 ? -32.992 -3.398 3.342 1.00 53.53 276 THR A O 1
ATOM 2217 N N . LYS A 1 277 ? -31.793 -2.751 5.155 1.00 57.22 277 LYS A N 1
ATOM 2218 C CA . LYS A 1 277 ? -32.027 -1.325 4.936 1.00 57.22 277 LYS A CA 1
ATOM 2219 C C . LYS A 1 277 ? -31.536 -1.022 3.517 1.00 57.22 277 LYS A C 1
ATOM 2221 O O . LYS A 1 277 ? -30.444 -1.487 3.180 1.00 57.22 277 LYS A O 1
ATOM 2226 N N . PRO A 1 278 ? -32.323 -0.318 2.682 1.00 60.06 278 PRO A N 1
ATOM 2227 C CA . PRO A 1 278 ? -31.843 0.113 1.380 1.00 60.06 278 PRO A CA 1
ATOM 2228 C C . PRO A 1 278 ? -30.491 0.786 1.580 1.00 60.06 278 PRO A C 1
ATOM 2230 O O . PRO A 1 278 ? -30.362 1.605 2.496 1.00 60.06 278 PRO A O 1
ATOM 2233 N N . ALA A 1 279 ? -29.495 0.393 0.787 1.00 66.12 279 ALA A N 1
ATOM 2234 C CA . ALA A 1 279 ? -28.166 0.969 0.893 1.00 66.12 279 ALA A CA 1
ATOM 2235 C C . ALA A 1 279 ? -28.302 2.493 0.801 1.00 66.12 279 ALA A C 1
ATOM 2237 O O . ALA A 1 279 ? -28.781 3.021 -0.204 1.00 66.12 279 ALA A O 1
ATOM 2238 N N . SER A 1 280 ? -27.920 3.207 1.862 1.00 65.38 280 SER A N 1
ATOM 2239 C CA . SER A 1 280 ? -27.931 4.675 1.840 1.00 65.38 280 SER A CA 1
ATOM 2240 C C . SER A 1 280 ? -26.823 5.221 0.937 1.00 65.38 280 SER A C 1
ATOM 2242 O O . SER A 1 280 ? -26.773 6.415 0.659 1.00 65.38 280 SER A O 1
ATOM 2244 N N . TYR A 1 281 ? -25.901 4.344 0.540 1.00 70.75 281 TYR A N 1
ATOM 2245 C CA . TYR A 1 281 ? -24.669 4.646 -0.155 1.00 70.75 281 TYR A CA 1
ATOM 2246 C C . TYR A 1 281 ? -24.074 3.349 -0.737 1.00 70.75 281 TYR A C 1
ATOM 2248 O O . TYR A 1 281 ? -24.213 2.298 -0.120 1.00 70.75 281 TYR A O 1
ATOM 2256 N N . SER A 1 282 ? -23.401 3.429 -1.892 1.00 80.00 282 SER A N 1
ATOM 2257 C CA . SER A 1 282 ? -22.626 2.326 -2.479 1.00 80.00 282 SER A CA 1
ATOM 2258 C C . SER A 1 282 ? -21.271 2.839 -2.948 1.00 80.00 282 SER A C 1
ATOM 2260 O O . SER A 1 282 ? -21.196 3.706 -3.823 1.00 80.00 282 SER A O 1
ATOM 2262 N N . SER A 1 283 ? -20.187 2.286 -2.406 1.00 85.62 283 SER A N 1
ATOM 2263 C CA . SER A 1 283 ? -18.836 2.605 -2.869 1.00 85.62 283 SER A CA 1
ATOM 2264 C C . SER A 1 283 ? -18.511 1.857 -4.169 1.00 85.62 283 SER A C 1
ATOM 2266 O O . SER A 1 283 ? -18.840 0.671 -4.293 1.00 85.62 283 SER A O 1
ATOM 2268 N N . PRO A 1 284 ? -17.831 2.500 -5.133 1.00 87.75 284 PRO A N 1
ATOM 2269 C CA . PRO A 1 284 ? -17.424 1.841 -6.365 1.00 87.75 284 PRO A CA 1
ATOM 2270 C C . PRO A 1 284 ? -16.275 0.847 -6.115 1.00 87.75 284 PRO A C 1
ATOM 2272 O O . PRO A 1 284 ? -15.423 1.071 -5.257 1.00 87.75 284 PRO A O 1
ATOM 2275 N N . SER A 1 285 ? -16.246 -0.244 -6.884 1.00 88.38 285 SER A N 1
ATOM 2276 C CA . SER A 1 285 ? -15.148 -1.229 -6.911 1.00 88.38 285 SER A CA 1
ATOM 2277 C C . SER A 1 285 ? -14.098 -0.939 -7.993 1.00 88.38 285 SER A C 1
ATOM 2279 O O . SER A 1 285 ? -13.065 -1.607 -8.031 1.00 88.38 285 SER A O 1
ATOM 2281 N N . VAL A 1 286 ? -14.366 0.059 -8.844 1.00 95.62 286 VAL A N 1
ATOM 2282 C CA . VAL A 1 286 ? -13.522 0.549 -9.942 1.00 95.62 286 VAL A CA 1
ATOM 2283 C C . VAL A 1 286 ? -13.423 2.074 -9.888 1.00 95.62 286 VAL A C 1
ATOM 2285 O O . VAL A 1 286 ? -14.306 2.749 -9.356 1.00 95.62 286 VAL A O 1
ATOM 2288 N N . GLY A 1 287 ? -12.361 2.632 -10.447 1.00 96.62 287 GLY A N 1
ATOM 2289 C CA . GLY A 1 287 ? -12.120 4.064 -10.511 1.00 96.62 287 GLY A CA 1
ATOM 2290 C C . GLY A 1 287 ? -10.665 4.425 -10.261 1.00 96.62 287 GLY A C 1
ATOM 2291 O O . GLY A 1 287 ? -9.789 3.569 -10.129 1.00 96.62 287 GLY A O 1
ATOM 2292 N N . GLY A 1 288 ? -10.431 5.728 -10.187 1.00 96.94 288 GLY A N 1
ATOM 2293 C CA . GLY A 1 288 ? -9.114 6.301 -9.998 1.00 96.94 288 GLY A CA 1
ATOM 2294 C C . GLY A 1 288 ? -8.983 7.061 -8.689 1.00 96.94 288 GLY A C 1
ATOM 2295 O O . GLY A 1 288 ? -9.926 7.711 -8.240 1.00 96.94 288 GLY A O 1
ATOM 2296 N N . TRP A 1 289 ? -7.781 7.050 -8.122 1.00 97.88 289 TRP A N 1
ATOM 2297 C CA . TRP A 1 289 ? -7.422 7.859 -6.960 1.00 97.88 289 TRP A CA 1
ATOM 2298 C C . TRP A 1 289 ? -5.996 8.407 -7.091 1.00 97.88 289 TRP A C 1
ATOM 2300 O O . TRP A 1 289 ? -5.164 7.825 -7.795 1.00 97.88 289 TRP A O 1
ATOM 2310 N N . GLN A 1 290 ? -5.734 9.546 -6.448 1.00 97.88 290 GLN A N 1
ATOM 2311 C CA . GLN A 1 290 ? -4.392 10.105 -6.317 1.00 97.88 290 GLN A CA 1
ATOM 2312 C C . GLN A 1 290 ? -4.202 10.811 -4.978 1.00 97.88 290 GLN A C 1
ATOM 2314 O O . GLN A 1 290 ? -5.131 11.429 -4.451 1.00 97.88 290 GLN A O 1
ATOM 2319 N N . ASP A 1 291 ? -2.965 10.805 -4.503 1.00 98.06 291 ASP A N 1
ATOM 2320 C CA . ASP A 1 291 ? -2.535 11.602 -3.367 1.00 98.06 291 ASP A CA 1
ATOM 2321 C C . ASP A 1 291 ? -1.166 12.229 -3.630 1.00 98.06 291 ASP A C 1
ATOM 2323 O O . ASP A 1 291 ? -0.176 11.535 -3.868 1.00 98.06 291 ASP A O 1
ATOM 2327 N N . ILE A 1 292 ? -1.133 13.561 -3.583 1.00 96.62 292 ILE A N 1
ATOM 2328 C CA . ILE A 1 292 ? 0.054 14.359 -3.907 1.00 96.62 292 ILE A CA 1
ATOM 2329 C C . ILE A 1 292 ? 1.136 14.170 -2.842 1.00 96.62 292 ILE A C 1
ATOM 2331 O O . ILE A 1 292 ? 2.311 14.079 -3.181 1.00 96.62 292 ILE A O 1
ATOM 2335 N N . PHE A 1 293 ? 0.755 14.080 -1.564 1.00 97.38 293 PHE A N 1
ATOM 2336 C CA . PHE A 1 293 ? 1.711 13.989 -0.460 1.00 97.38 293 PHE A CA 1
ATOM 2337 C C . PHE A 1 293 ? 2.596 12.740 -0.573 1.00 97.38 293 PHE A C 1
ATOM 2339 O O . PHE A 1 293 ? 3.802 12.810 -0.346 1.00 97.38 293 PHE A O 1
ATOM 2346 N N . HIS A 1 294 ? 2.009 11.600 -0.938 1.00 98.19 294 HIS A N 1
ATOM 2347 C CA . HIS A 1 294 ? 2.739 10.341 -1.087 1.00 98.19 294 HIS A CA 1
ATOM 2348 C C . HIS A 1 294 ? 3.298 10.105 -2.496 1.00 98.19 294 HIS A C 1
ATOM 2350 O O . HIS A 1 294 ? 4.006 9.113 -2.694 1.00 98.19 294 HIS A O 1
ATOM 2356 N N . GLY A 1 295 ? 2.942 10.941 -3.476 1.00 98.06 295 GLY A N 1
ATOM 2357 C CA . GLY A 1 295 ? 3.158 10.632 -4.889 1.00 98.06 295 GLY A CA 1
ATOM 2358 C C . GLY A 1 295 ? 2.477 9.317 -5.275 1.00 98.06 295 GLY A C 1
ATOM 2359 O O . GLY A 1 295 ? 3.112 8.408 -5.811 1.00 98.06 295 GLY A O 1
ATOM 2360 N N . ALA A 1 296 ? 1.212 9.163 -4.877 1.00 98.50 296 ALA A N 1
ATOM 2361 C CA . ALA A 1 296 ? 0.438 7.949 -5.088 1.00 98.50 296 ALA A CA 1
ATOM 2362 C C . ALA A 1 296 ? -0.560 8.135 -6.230 1.00 98.50 296 ALA A C 1
ATOM 2364 O O . ALA A 1 296 ? -1.358 9.071 -6.232 1.00 98.50 296 ALA A O 1
ATOM 2365 N N . LEU A 1 297 ? -0.542 7.204 -7.177 1.00 98.56 297 LEU A N 1
ATOM 2366 C CA . LEU A 1 297 ? -1.435 7.145 -8.326 1.00 98.56 297 LEU A CA 1
ATOM 2367 C C . LEU A 1 297 ? -2.017 5.740 -8.405 1.00 98.56 297 LEU A C 1
ATOM 2369 O O . LEU A 1 297 ? -1.285 4.754 -8.324 1.00 98.56 297 LEU A O 1
ATOM 2373 N N . MET A 1 298 ? -3.330 5.637 -8.572 1.00 97.81 298 MET A N 1
ATOM 2374 C CA . MET A 1 298 ? -4.004 4.355 -8.723 1.00 97.81 298 MET A CA 1
ATOM 2375 C C . MET A 1 298 ? -5.157 4.461 -9.716 1.00 97.81 298 MET A C 1
ATOM 2377 O O . MET A 1 298 ? -5.880 5.460 -9.736 1.00 97.81 298 MET A O 1
ATOM 2381 N N . GLU A 1 299 ? -5.316 3.426 -10.532 1.00 98.06 299 GLU A N 1
ATOM 2382 C CA . GLU A 1 299 ? -6.464 3.197 -11.399 1.00 98.06 299 GLU A CA 1
ATOM 2383 C C . GLU A 1 299 ? -6.855 1.716 -11.350 1.00 98.06 299 GLU A C 1
ATOM 2385 O O . GLU A 1 299 ? -6.032 0.844 -11.639 1.00 98.06 299 GLU A O 1
ATOM 2390 N N . LYS A 1 300 ? -8.114 1.428 -11.020 1.00 98.00 300 LYS A N 1
ATOM 2391 C CA . LYS A 1 300 ? -8.687 0.080 -11.056 1.00 98.00 300 LYS A CA 1
ATOM 2392 C C . LYS A 1 300 ? -9.868 0.050 -12.014 1.00 98.00 300 LYS A C 1
ATOM 2394 O O . LYS A 1 300 ? -10.870 0.710 -11.762 1.00 98.00 300 LYS A O 1
ATOM 2399 N N . GLY A 1 301 ? -9.765 -0.710 -13.093 1.00 96.88 301 GLY A N 1
ATOM 2400 C CA . GLY A 1 301 ? -10.891 -1.034 -13.961 1.00 96.88 301 GLY A CA 1
ATOM 2401 C C . GLY A 1 301 ? -11.366 -2.478 -13.766 1.00 96.88 301 GLY A C 1
ATOM 2402 O O . GLY A 1 301 ? -10.880 -3.178 -12.872 1.00 96.88 301 GLY A O 1
ATOM 2403 N N . PRO A 1 302 ? -12.340 -2.931 -14.573 1.00 95.88 302 PRO A N 1
ATOM 2404 C CA . PRO A 1 302 ? -12.863 -4.295 -14.507 1.00 95.88 302 PRO A CA 1
ATOM 2405 C C . PRO A 1 302 ? -11.814 -5.387 -14.745 1.00 95.88 302 PRO A C 1
ATOM 2407 O O . PRO A 1 302 ? -11.960 -6.488 -14.220 1.00 95.88 302 PRO A O 1
ATOM 2410 N N . ARG A 1 303 ? -10.773 -5.114 -15.544 1.00 96.38 303 ARG A N 1
ATOM 2411 C CA . ARG A 1 303 ? -9.726 -6.095 -15.861 1.00 96.38 303 ARG A CA 1
ATOM 2412 C C . ARG A 1 303 ? -8.441 -5.856 -15.089 1.00 96.38 303 ARG A C 1
ATOM 2414 O O . ARG A 1 303 ? -7.838 -6.835 -14.655 1.00 96.38 303 ARG A O 1
ATOM 2421 N N . ARG A 1 304 ? -8.011 -4.603 -14.903 1.00 97.56 304 ARG A N 1
ATOM 2422 C CA . ARG A 1 304 ? -6.691 -4.270 -14.345 1.00 97.56 304 ARG A CA 1
ATOM 2423 C C . ARG A 1 304 ? -6.786 -3.396 -13.097 1.00 97.56 304 ARG A C 1
ATOM 2425 O O . ARG A 1 304 ? -7.454 -2.369 -13.083 1.00 97.56 304 ARG A O 1
ATOM 2432 N N . ALA A 1 305 ? -5.988 -3.737 -12.093 1.00 98.31 305 ALA A N 1
ATOM 2433 C CA . ALA A 1 305 ? -5.603 -2.863 -10.993 1.00 98.31 305 ALA A CA 1
ATOM 2434 C C . ALA A 1 305 ? -4.158 -2.371 -11.215 1.00 98.31 305 ALA A C 1
ATOM 2436 O O . ALA A 1 305 ? -3.224 -3.174 -11.225 1.00 98.31 305 ALA A O 1
ATOM 2437 N N . ALA A 1 306 ? -3.972 -1.065 -11.427 1.00 98.62 306 ALA A N 1
ATOM 2438 C CA . ALA A 1 306 ? -2.670 -0.434 -11.642 1.00 98.62 306 ALA A CA 1
ATOM 2439 C C . ALA A 1 306 ? -2.386 0.653 -10.598 1.00 98.62 306 ALA A C 1
ATOM 2441 O O . ALA A 1 306 ? -3.231 1.512 -10.346 1.00 98.62 306 ALA A O 1
ATOM 2442 N N . SER A 1 307 ? -1.190 0.658 -10.013 1.00 98.75 307 SER A N 1
ATOM 2443 C CA . SER A 1 307 ? -0.777 1.689 -9.057 1.00 98.75 307 SER A CA 1
ATOM 2444 C C . SER A 1 307 ? 0.716 1.976 -9.097 1.00 98.75 307 SER A C 1
ATOM 2446 O O . SER A 1 307 ? 1.513 1.078 -9.366 1.00 98.75 307 SER A O 1
ATOM 2448 N N . TRP A 1 308 ? 1.088 3.197 -8.728 1.00 98.81 308 TRP A N 1
ATOM 2449 C CA . TRP A 1 308 ? 2.455 3.590 -8.406 1.00 98.81 308 TRP A CA 1
ATOM 2450 C C . TRP A 1 308 ? 2.467 4.474 -7.161 1.00 98.81 308 TRP A C 1
ATOM 2452 O O . TRP A 1 308 ? 1.646 5.384 -7.053 1.00 98.81 308 TRP A O 1
ATOM 2462 N N . VAL A 1 309 ? 3.380 4.213 -6.225 1.00 98.69 309 VAL A N 1
ATOM 2463 C CA . VAL A 1 309 ? 3.522 5.002 -4.994 1.00 98.69 309 VAL A CA 1
ATOM 2464 C C . VAL A 1 309 ? 4.993 5.307 -4.725 1.00 98.69 309 VAL A C 1
ATOM 2466 O O . VAL A 1 309 ? 5.783 4.404 -4.432 1.00 98.69 309 VAL A O 1
ATOM 2469 N N . TRP A 1 310 ? 5.356 6.592 -4.775 1.00 98.50 310 TRP A N 1
ATOM 2470 C CA . TRP A 1 310 ? 6.714 7.059 -4.478 1.00 98.50 310 TRP A CA 1
ATOM 2471 C C . TRP A 1 310 ? 7.061 6.947 -2.992 1.00 98.50 310 TRP A C 1
ATOM 2473 O O . TRP A 1 310 ? 8.160 6.527 -2.642 1.00 98.50 310 TRP A O 1
ATOM 2483 N N . MET A 1 311 ? 6.122 7.253 -2.094 1.00 96.94 311 MET A N 1
ATOM 2484 C CA . MET A 1 311 ? 6.300 7.135 -0.642 1.00 96.94 311 MET A CA 1
ATOM 2485 C C . MET A 1 311 ? 5.707 5.829 -0.085 1.00 96.94 311 MET A C 1
ATOM 2487 O O . MET A 1 311 ? 4.909 5.835 0.855 1.00 96.94 311 MET A O 1
ATOM 2491 N N . ALA A 1 312 ? 6.085 4.697 -0.681 1.00 96.81 312 ALA A N 1
ATOM 2492 C CA . ALA A 1 312 ? 5.702 3.365 -0.211 1.00 96.81 312 ALA A CA 1
ATOM 2493 C C . ALA A 1 312 ? 6.566 2.885 0.979 1.00 96.81 312 ALA A C 1
ATOM 2495 O O . ALA A 1 312 ? 7.601 3.477 1.313 1.00 96.81 312 ALA A O 1
ATOM 2496 N N . ALA A 1 313 ? 6.144 1.791 1.620 1.00 94.31 313 ALA A N 1
ATOM 2497 C CA . ALA A 1 313 ? 6.875 1.129 2.701 1.00 94.31 313 ALA A CA 1
ATOM 2498 C C . ALA A 1 313 ? 8.288 0.729 2.247 1.00 94.31 313 ALA A C 1
ATOM 2500 O O . ALA A 1 313 ? 9.283 1.107 2.862 1.00 94.31 313 ALA A O 1
ATOM 2501 N N . GLN A 1 314 ? 8.363 0.028 1.115 1.00 92.81 314 GLN A N 1
ATOM 2502 C CA . GLN A 1 314 ? 9.592 -0.349 0.416 1.00 92.81 314 GLN A CA 1
ATOM 2503 C C . GLN A 1 314 ? 9.587 0.377 -0.925 1.00 92.81 314 GLN A C 1
ATOM 2505 O O . GLN A 1 314 ? 9.099 -0.140 -1.925 1.00 92.81 314 GLN A O 1
ATOM 2510 N N . ARG A 1 315 ? 10.012 1.640 -0.876 1.00 93.44 315 ARG A N 1
ATOM 2511 C CA . ARG A 1 315 ? 9.800 2.631 -1.934 1.00 93.44 315 ARG A CA 1
ATOM 2512 C C . ARG A 1 315 ? 10.784 2.545 -3.105 1.00 93.44 315 ARG A C 1
ATOM 2514 O O . ARG A 1 315 ? 11.927 2.170 -2.859 1.00 93.44 315 ARG A O 1
ATOM 2521 N N . PRO A 1 316 ? 10.373 3.026 -4.296 1.00 97.00 316 PRO A N 1
ATOM 2522 C CA . PRO A 1 316 ? 8.975 3.164 -4.725 1.00 97.00 316 PRO A CA 1
ATOM 2523 C C . PRO A 1 316 ? 8.359 1.778 -4.989 1.00 97.00 316 PRO A C 1
ATOM 2525 O O . PRO A 1 316 ? 9.065 0.773 -4.998 1.00 97.00 316 PRO A O 1
ATOM 2528 N N . SER A 1 317 ? 7.040 1.713 -5.174 1.00 96.88 317 SER A N 1
ATOM 2529 C CA . SER A 1 317 ? 6.336 0.457 -5.466 1.00 96.88 317 SER A CA 1
ATOM 2530 C C . SER A 1 317 ? 5.316 0.641 -6.584 1.00 96.88 317 SER A C 1
ATOM 2532 O O . SER A 1 317 ? 4.434 1.499 -6.489 1.00 96.88 317 SER A O 1
ATOM 2534 N N . GLY A 1 318 ? 5.409 -0.203 -7.610 1.00 97.81 318 GLY A N 1
ATOM 2535 C CA . GLY A 1 318 ? 4.455 -0.327 -8.705 1.00 97.81 318 GLY A CA 1
ATOM 2536 C C . GLY A 1 318 ? 3.700 -1.651 -8.669 1.00 97.81 318 GLY A C 1
ATOM 2537 O O . GLY A 1 318 ? 4.236 -2.676 -8.265 1.00 97.81 318 GLY A O 1
ATOM 2538 N N . MET A 1 319 ? 2.446 -1.660 -9.109 1.00 98.19 319 MET A N 1
ATOM 2539 C CA . MET A 1 319 ? 1.681 -2.892 -9.315 1.00 98.19 319 MET A CA 1
ATOM 2540 C C . MET A 1 319 ? 0.829 -2.761 -10.573 1.00 98.19 319 MET A C 1
ATOM 2542 O O . MET A 1 319 ? 0.143 -1.758 -10.738 1.00 98.19 319 MET A O 1
ATOM 2546 N N . CYS A 1 320 ? 0.850 -3.788 -11.422 1.00 98.31 320 CYS A N 1
ATOM 2547 C CA . CYS A 1 320 ? -0.080 -3.996 -12.530 1.00 98.31 320 CYS A CA 1
ATOM 2548 C C . CYS A 1 320 ? -0.597 -5.428 -12.409 1.00 98.31 320 CYS A C 1
ATOM 2550 O O . CYS A 1 320 ? 0.161 -6.378 -12.614 1.00 98.31 320 CYS A O 1
ATOM 2552 N N . LEU A 1 321 ? -1.846 -5.571 -11.976 1.00 98.00 321 LEU A N 1
ATOM 2553 C CA . LEU A 1 321 ? -2.430 -6.840 -11.552 1.00 98.00 321 LEU A CA 1
ATOM 2554 C C . LEU A 1 321 ? -3.780 -7.057 -12.239 1.00 98.00 321 LEU A C 1
ATOM 2556 O O . LEU A 1 321 ? -4.506 -6.085 -12.466 1.00 98.00 321 LEU A O 1
ATOM 2560 N N . PRO A 1 322 ? -4.182 -8.308 -12.511 1.00 97.56 322 PRO A N 1
ATOM 2561 C CA . PRO A 1 322 ? -5.561 -8.601 -12.859 1.00 97.56 322 PRO A CA 1
ATOM 2562 C C . PRO A 1 322 ? -6.479 -8.254 -11.683 1.00 97.56 322 PRO A C 1
ATOM 2564 O O . PRO A 1 322 ? -6.233 -8.669 -10.550 1.00 97.56 322 PRO A O 1
ATOM 2567 N N . ALA A 1 323 ? -7.565 -7.530 -11.949 1.00 96.06 323 ALA A N 1
ATOM 2568 C CA . ALA A 1 323 ? -8.495 -7.047 -10.927 1.00 96.06 323 ALA A CA 1
ATOM 2569 C C . ALA A 1 323 ? -9.179 -8.180 -10.136 1.00 96.06 323 ALA A C 1
ATOM 2571 O O . ALA A 1 323 ? -9.637 -7.946 -9.022 1.00 96.06 323 ALA A O 1
ATOM 2572 N N . ALA A 1 324 ? -9.207 -9.399 -10.683 1.00 94.56 324 ALA A N 1
ATOM 2573 C CA . ALA A 1 324 ? -9.787 -10.586 -10.057 1.00 94.56 324 ALA A CA 1
ATOM 2574 C C . ALA A 1 324 ? -8.754 -11.529 -9.399 1.00 94.56 324 ALA A C 1
ATOM 2576 O O . ALA A 1 324 ? -9.143 -12.526 -8.795 1.00 94.56 324 ALA A O 1
ATOM 2577 N N . VAL A 1 325 ? -7.442 -11.265 -9.513 1.00 95.44 325 VAL A N 1
ATOM 2578 C CA . VAL A 1 325 ? -6.385 -12.217 -9.109 1.00 95.44 325 VAL A CA 1
ATOM 2579 C C . VAL A 1 325 ? -5.512 -11.620 -8.005 1.00 95.44 325 VAL A C 1
ATOM 2581 O O . VAL A 1 325 ? -4.368 -11.213 -8.205 1.00 95.44 325 VAL A O 1
ATOM 2584 N N . SER A 1 326 ? -6.057 -11.596 -6.790 1.00 96.38 326 SER A N 1
ATOM 2585 C CA . SER A 1 326 ? -5.424 -10.975 -5.617 1.00 96.38 326 SER A CA 1
ATOM 2586 C C . SER A 1 326 ? -4.131 -11.671 -5.154 1.00 96.38 326 SER A C 1
ATOM 2588 O O . SER A 1 326 ? -3.351 -11.112 -4.383 1.00 96.38 326 SER A O 1
ATOM 2590 N N . ASN A 1 327 ? -3.897 -12.924 -5.564 1.00 96.31 327 ASN A N 1
ATOM 2591 C CA . ASN A 1 327 ? -2.736 -13.717 -5.145 1.00 96.31 327 ASN A CA 1
ATOM 2592 C C . ASN A 1 327 ? -1.440 -13.363 -5.876 1.00 96.31 327 ASN A C 1
ATOM 2594 O O . ASN A 1 327 ? -0.407 -13.919 -5.527 1.00 96.31 327 ASN A O 1
ATOM 2598 N N . LEU A 1 328 ? -1.488 -12.438 -6.834 1.00 96.88 328 LEU A N 1
ATOM 2599 C CA . LEU A 1 328 ? -0.311 -11.874 -7.495 1.00 96.88 328 LEU A CA 1
ATOM 2600 C C . LEU A 1 328 ? 0.182 -10.579 -6.833 1.00 96.88 328 LEU A C 1
ATOM 2602 O O . LEU A 1 328 ? 1.229 -10.064 -7.205 1.00 96.88 328 LEU A O 1
ATOM 2606 N N . ALA A 1 329 ? -0.553 -10.038 -5.858 1.00 96.69 329 ALA A N 1
ATOM 2607 C CA . ALA A 1 329 ? -0.183 -8.788 -5.212 1.00 96.69 329 ALA A CA 1
ATOM 2608 C C . ALA A 1 329 ? 1.023 -8.973 -4.273 1.00 96.69 329 ALA A C 1
ATOM 2610 O O . ALA A 1 329 ? 0.903 -9.588 -3.211 1.00 96.69 329 ALA A O 1
ATOM 2611 N N . GLU A 1 330 ? 2.164 -8.389 -4.641 1.00 96.50 330 GLU A N 1
ATOM 2612 C CA . GLU A 1 330 ? 3.263 -8.089 -3.722 1.00 96.50 330 GLU A CA 1
ATOM 2613 C C . GLU A 1 330 ? 3.968 -6.785 -4.115 1.00 96.50 330 GLU A C 1
ATOM 2615 O O . GLU A 1 330 ? 4.132 -6.473 -5.293 1.00 96.50 330 GLU A O 1
ATOM 2620 N N . TRP A 1 331 ? 4.348 -5.998 -3.108 1.00 95.12 331 TRP A N 1
ATOM 2621 C CA . TRP A 1 331 ? 4.751 -4.597 -3.281 1.00 95.12 331 TRP A CA 1
ATOM 2622 C C . TRP A 1 331 ? 6.252 -4.333 -3.170 1.00 95.12 331 TRP A C 1
ATOM 2624 O O . TRP A 1 331 ? 6.704 -3.280 -3.612 1.00 95.12 331 TRP A O 1
ATOM 2634 N N . ARG A 1 332 ? 7.049 -5.221 -2.563 1.00 94.00 332 ARG A N 1
ATOM 2635 C CA . ARG A 1 332 ? 8.467 -4.941 -2.269 1.00 94.00 332 ARG A CA 1
ATOM 2636 C C . ARG A 1 332 ? 9.232 -4.504 -3.525 1.00 94.00 332 ARG A C 1
ATOM 2638 O O . ARG A 1 332 ? 9.526 -5.350 -4.363 1.00 94.00 332 ARG A O 1
ATOM 2645 N N . TRP A 1 333 ? 9.558 -3.208 -3.618 1.00 94.56 333 TRP A N 1
ATOM 2646 C CA . TRP A 1 333 ? 10.238 -2.559 -4.755 1.00 94.56 333 TRP A CA 1
ATOM 2647 C C . TRP A 1 333 ? 9.692 -2.945 -6.135 1.00 94.56 333 TRP A C 1
ATOM 2649 O O . TRP A 1 333 ? 10.401 -2.905 -7.142 1.00 94.56 333 TRP A O 1
ATOM 2659 N N . ASN A 1 334 ? 8.435 -3.378 -6.182 1.00 97.75 334 ASN A N 1
ATOM 2660 C CA . ASN A 1 334 ? 7.906 -4.065 -7.340 1.00 97.75 334 ASN A CA 1
ATOM 2661 C C . ASN A 1 334 ? 7.895 -3.120 -8.545 1.00 97.75 334 ASN A C 1
ATOM 2663 O O . ASN A 1 334 ? 7.487 -1.965 -8.420 1.00 97.75 334 ASN A O 1
ATOM 2667 N N . MET A 1 335 ? 8.376 -3.598 -9.695 1.00 98.06 335 MET A N 1
ATOM 2668 C CA . MET A 1 335 ? 8.544 -2.824 -10.934 1.00 98.06 335 MET A CA 1
ATOM 2669 C C . MET A 1 335 ? 9.582 -1.683 -10.883 1.00 98.06 335 MET A C 1
ATOM 2671 O O . MET A 1 335 ? 9.823 -1.051 -11.909 1.00 98.06 335 MET A O 1
ATOM 2675 N N . ALA A 1 336 ? 10.202 -1.417 -9.728 1.00 97.12 336 ALA A N 1
ATOM 2676 C CA . ALA A 1 336 ? 11.220 -0.380 -9.550 1.00 97.12 336 ALA A CA 1
ATOM 2677 C C . ALA A 1 336 ? 12.653 -0.927 -9.569 1.00 97.12 336 ALA A C 1
ATOM 2679 O O . ALA A 1 336 ? 13.584 -0.169 -9.787 1.00 97.12 336 ALA A O 1
ATOM 2680 N N . GLY A 1 337 ? 12.845 -2.232 -9.370 1.00 96.31 337 GLY A N 1
ATOM 2681 C CA . GLY A 1 337 ? 14.170 -2.851 -9.319 1.00 96.31 337 GLY A CA 1
ATOM 2682 C C . GLY A 1 337 ? 14.712 -3.065 -7.901 1.00 96.31 337 GLY A C 1
ATOM 2683 O O . GLY A 1 337 ? 14.130 -2.635 -6.912 1.00 96.31 337 GLY A O 1
ATOM 2684 N N . GLU A 1 338 ? 15.846 -3.755 -7.801 1.00 96.50 338 GLU A N 1
ATOM 2685 C CA . GLU A 1 338 ? 16.606 -3.994 -6.570 1.00 96.50 338 GLU A CA 1
ATOM 2686 C C . GLU A 1 338 ? 18.099 -3.762 -6.855 1.00 96.50 338 GLU A C 1
ATOM 2688 O O . GLU A 1 338 ? 18.706 -4.482 -7.653 1.00 96.50 338 GLU A O 1
ATOM 2693 N N . ILE A 1 339 ? 18.714 -2.785 -6.179 1.00 97.38 339 ILE A N 1
ATOM 2694 C CA . ILE A 1 339 ? 20.166 -2.555 -6.217 1.00 97.38 339 ILE A CA 1
ATOM 2695 C C . ILE A 1 339 ? 20.703 -2.566 -4.789 1.00 97.38 339 ILE A C 1
ATOM 2697 O O . ILE A 1 339 ? 20.414 -1.675 -3.991 1.00 97.38 339 ILE A O 1
ATOM 2701 N N . THR A 1 340 ? 21.515 -3.570 -4.457 1.00 95.44 340 THR A N 1
ATOM 2702 C CA . THR A 1 340 ? 22.054 -3.729 -3.096 1.00 95.44 340 THR A CA 1
ATOM 2703 C C . THR A 1 340 ? 23.573 -3.623 -3.084 1.00 95.44 340 THR A C 1
ATOM 2705 O O . THR A 1 340 ? 24.249 -4.364 -3.805 1.00 95.44 340 THR A O 1
ATOM 2708 N N . GLY A 1 341 ? 24.104 -2.756 -2.223 1.00 95.00 341 GLY A N 1
ATOM 2709 C CA . GLY A 1 341 ? 25.530 -2.669 -1.910 1.00 95.00 341 GLY A CA 1
ATOM 2710 C C . GLY A 1 341 ? 25.960 -3.676 -0.840 1.00 95.00 341 GLY A C 1
ATOM 2711 O O . GLY A 1 341 ? 25.282 -4.672 -0.573 1.00 95.00 341 GLY A O 1
ATOM 2712 N N . THR A 1 342 ? 27.114 -3.431 -0.223 1.00 92.75 342 THR A N 1
ATOM 2713 C CA . THR A 1 342 ? 27.711 -4.333 0.773 1.00 92.75 342 THR A CA 1
ATOM 2714 C C . THR A 1 342 ? 27.139 -4.199 2.180 1.00 92.75 342 THR A C 1
ATOM 2716 O O . THR A 1 342 ? 27.273 -5.148 2.960 1.00 92.75 342 THR A O 1
ATOM 2719 N N . GLY A 1 343 ? 26.471 -3.087 2.479 1.00 91.31 343 GLY A N 1
ATOM 2720 C CA . GLY A 1 343 ? 25.894 -2.767 3.780 1.00 91.31 343 GLY A CA 1
ATOM 2721 C C . GLY A 1 343 ? 24.754 -3.693 4.192 1.00 91.31 343 GLY A C 1
ATOM 2722 O O . GLY A 1 343 ? 24.182 -4.431 3.378 1.00 91.31 343 GLY A O 1
ATOM 2723 N N . VAL A 1 344 ? 24.433 -3.660 5.486 1.00 87.62 344 VAL A N 1
ATOM 2724 C CA . VAL A 1 344 ? 23.366 -4.476 6.087 1.00 87.62 344 VAL A CA 1
ATOM 2725 C C . VAL A 1 344 ? 21.983 -3.982 5.663 1.00 87.62 344 VAL A C 1
ATOM 2727 O O . VAL A 1 344 ? 21.062 -4.786 5.519 1.00 87.62 344 VAL A O 1
ATOM 2730 N N . PHE A 1 345 ? 21.832 -2.677 5.437 1.00 88.75 345 PHE A N 1
ATOM 2731 C CA . PHE A 1 345 ? 20.562 -2.072 5.062 1.00 88.75 345 PHE A CA 1
ATOM 2732 C C . PHE A 1 345 ? 20.660 -1.451 3.670 1.00 88.75 345 PHE A C 1
ATOM 2734 O O . PHE A 1 345 ? 21.530 -0.629 3.410 1.00 88.75 345 PHE A O 1
ATOM 2741 N N . ASN A 1 346 ? 19.775 -1.858 2.760 1.00 91.75 346 ASN A N 1
ATOM 2742 C CA . ASN A 1 346 ? 19.744 -1.350 1.391 1.00 91.75 346 ASN A CA 1
ATOM 2743 C C . ASN A 1 346 ? 18.337 -0.850 1.083 1.00 91.75 346 ASN A C 1
ATOM 2745 O O . ASN A 1 346 ? 17.357 -1.543 1.362 1.00 91.75 346 ASN A O 1
ATOM 2749 N N . HIS A 1 347 ? 18.242 0.365 0.558 1.00 93.25 347 HIS A N 1
ATOM 2750 C CA . HIS A 1 347 ? 16.967 1.030 0.314 1.00 93.25 347 HIS A CA 1
ATOM 2751 C C . HIS A 1 347 ? 17.117 2.117 -0.753 1.00 93.25 347 HIS A C 1
ATOM 2753 O O . HIS A 1 347 ? 18.229 2.539 -1.062 1.00 93.25 347 HIS A O 1
ATOM 2759 N N . ALA A 1 348 ? 15.994 2.585 -1.290 1.00 94.88 348 ALA A N 1
ATOM 2760 C CA . ALA A 1 348 ? 15.955 3.730 -2.187 1.00 94.88 348 ALA A CA 1
ATOM 2761 C C . ALA A 1 348 ? 15.415 4.977 -1.475 1.00 94.88 348 ALA A C 1
ATOM 2763 O O . ALA A 1 348 ? 14.500 4.908 -0.644 1.00 94.88 348 ALA A O 1
ATOM 2764 N N . VAL A 1 349 ? 15.962 6.132 -1.842 1.00 95.69 349 VAL A N 1
ATOM 2765 C CA . VAL A 1 349 ? 15.509 7.461 -1.431 1.00 95.69 349 VAL A CA 1
ATOM 2766 C C . VAL A 1 349 ? 14.995 8.186 -2.663 1.00 95.69 349 VAL A C 1
ATOM 2768 O O . VAL A 1 349 ? 15.746 8.425 -3.601 1.00 95.69 349 VAL A O 1
ATOM 2771 N N . VAL A 1 350 ? 13.710 8.536 -2.666 1.00 96.81 350 VAL A N 1
ATOM 2772 C CA . VAL A 1 350 ? 13.109 9.327 -3.746 1.00 96.81 350 VAL A CA 1
ATOM 2773 C C . VAL A 1 350 ? 13.532 10.785 -3.584 1.00 96.81 350 VAL A C 1
ATOM 2775 O O . VAL A 1 350 ? 13.301 11.372 -2.527 1.00 96.81 350 VAL A O 1
ATOM 2778 N N . ASN A 1 351 ? 14.136 11.353 -4.627 1.00 97.19 351 ASN A N 1
ATOM 2779 C CA . ASN A 1 351 ? 14.645 12.724 -4.636 1.00 97.19 351 ASN A CA 1
ATOM 2780 C C . ASN A 1 351 ? 13.594 13.709 -5.162 1.00 97.19 351 ASN A C 1
ATOM 2782 O O . ASN A 1 351 ? 13.339 14.743 -4.553 1.00 97.19 351 ASN A O 1
ATOM 2786 N N . GLU A 1 352 ? 12.987 13.381 -6.301 1.00 97.56 352 GLU A N 1
ATOM 2787 C CA . GLU A 1 352 ? 11.970 14.193 -6.968 1.00 97.56 352 GLU A CA 1
ATOM 2788 C C . GLU A 1 352 ? 11.087 13.309 -7.852 1.00 97.56 352 GLU A C 1
ATOM 2790 O O . GLU A 1 352 ? 11.530 12.264 -8.337 1.00 97.56 352 GLU A O 1
ATOM 2795 N N . HIS A 1 353 ? 9.846 13.735 -8.078 1.00 98.31 353 HIS A N 1
ATOM 2796 C CA . HIS A 1 353 ? 8.938 13.103 -9.028 1.00 98.31 353 HIS A CA 1
ATOM 2797 C C . HIS A 1 353 ? 7.917 14.100 -9.589 1.00 98.31 353 HIS A C 1
ATOM 2799 O O . HIS A 1 353 ? 7.722 15.194 -9.054 1.00 98.31 353 HIS A O 1
ATOM 2805 N N . LYS A 1 354 ? 7.267 13.710 -10.686 1.00 98.00 354 LYS A N 1
ATOM 2806 C CA . LYS A 1 354 ? 6.164 14.420 -11.334 1.00 98.00 354 LYS A CA 1
ATOM 2807 C C . LYS A 1 354 ? 5.057 13.437 -11.656 1.00 98.00 354 LYS A C 1
ATOM 2809 O O . LYS A 1 354 ? 5.308 12.420 -12.295 1.00 98.00 354 LYS A O 1
ATOM 2814 N N . ASP A 1 355 ? 3.836 13.791 -11.284 1.00 97.88 355 ASP A N 1
ATOM 2815 C CA . ASP A 1 355 ? 2.672 12.918 -11.375 1.00 97.88 355 ASP A CA 1
ATOM 2816 C C . ASP A 1 355 ? 1.591 13.557 -12.244 1.00 97.88 355 ASP A C 1
ATOM 2818 O O . ASP A 1 355 ? 1.297 14.746 -12.122 1.00 97.88 355 ASP A O 1
ATOM 2822 N N . VAL A 1 356 ? 0.980 12.768 -13.127 1.00 97.88 356 VAL A N 1
ATOM 2823 C CA . VAL A 1 356 ? -0.161 13.196 -13.940 1.00 97.88 356 VAL A CA 1
ATOM 2824 C C . VAL A 1 356 ? -1.190 12.074 -13.990 1.00 97.88 356 VAL A C 1
ATOM 2826 O O . VAL A 1 356 ? -0.942 11.008 -14.556 1.00 97.88 356 VAL A O 1
ATOM 2829 N N . LYS A 1 357 ? -2.381 12.337 -13.451 1.00 97.38 357 LYS A N 1
ATOM 2830 C CA . LYS A 1 357 ? -3.545 11.456 -13.573 1.00 97.38 357 LYS A CA 1
ATOM 2831 C C . LYS A 1 357 ? -4.454 11.908 -14.717 1.00 97.38 357 LYS A C 1
ATOM 2833 O O . LYS A 1 357 ? -4.610 13.102 -14.961 1.00 97.38 357 LYS A O 1
ATOM 2838 N N . PHE A 1 358 ? -5.069 10.953 -15.405 1.00 97.25 358 PHE A N 1
ATOM 2839 C CA . PHE A 1 358 ? -6.084 11.190 -16.433 1.00 97.25 358 PHE A CA 1
ATOM 2840 C C . PHE A 1 358 ? -7.138 10.074 -16.385 1.00 97.25 358 PHE A C 1
ATOM 2842 O O . PHE A 1 358 ? -7.025 9.130 -15.607 1.00 97.25 358 PHE A O 1
ATOM 2849 N N . SER A 1 359 ? -8.205 10.183 -17.177 1.00 95.75 359 SER A N 1
ATOM 2850 C CA . SER A 1 359 ? -9.263 9.164 -17.185 1.00 95.75 359 SER A CA 1
ATOM 2851 C C . SER A 1 359 ? -8.725 7.808 -17.656 1.00 95.75 359 SER A C 1
ATOM 2853 O O . SER A 1 359 ? -8.168 7.722 -18.749 1.00 95.75 359 SER A O 1
ATOM 2855 N N . GLY A 1 360 ? -8.916 6.752 -16.860 1.00 96.44 360 GLY A N 1
ATOM 2856 C CA . GLY A 1 360 ? -8.505 5.384 -17.196 1.00 96.44 360 GLY A CA 1
ATOM 2857 C C . GLY A 1 360 ? -7.020 5.078 -16.974 1.00 96.44 360 GLY A C 1
ATOM 2858 O O . GLY A 1 360 ? -6.591 3.948 -17.215 1.00 96.44 360 GLY A O 1
ATOM 2859 N N . GLY A 1 361 ? -6.217 6.038 -16.506 1.00 98.12 361 GLY A N 1
ATOM 2860 C CA . GLY A 1 361 ? -4.783 5.822 -16.357 1.00 98.12 361 GLY A CA 1
ATOM 2861 C C . GLY A 1 361 ? -4.028 6.935 -15.643 1.00 98.12 361 GLY A C 1
ATOM 2862 O O . GLY A 1 361 ? -4.588 7.858 -15.049 1.00 98.12 361 GLY A O 1
ATOM 2863 N N . PHE A 1 362 ? -2.709 6.816 -15.667 1.00 98.81 362 PHE A N 1
ATOM 2864 C CA . PHE A 1 362 ? -1.806 7.801 -15.089 1.00 98.81 362 PHE A CA 1
ATOM 2865 C C . PHE A 1 362 ? -0.416 7.673 -15.701 1.00 98.81 362 PHE A C 1
ATOM 2867 O O . PHE A 1 362 ? -0.072 6.668 -16.323 1.00 98.81 362 PHE A O 1
ATOM 2874 N N . ARG A 1 363 ? 0.402 8.697 -15.487 1.00 98.69 363 ARG A N 1
ATOM 2875 C CA . ARG A 1 363 ? 1.825 8.679 -15.798 1.00 98.69 363 ARG A CA 1
ATOM 2876 C C . ARG A 1 363 ? 2.613 9.401 -14.718 1.00 98.69 363 ARG A C 1
ATOM 2878 O O . ARG A 1 363 ? 2.127 10.367 -14.133 1.00 98.69 363 ARG A O 1
ATOM 2885 N N . THR A 1 364 ? 3.822 8.934 -14.466 1.00 98.81 364 THR A N 1
ATOM 2886 C CA . THR A 1 364 ? 4.724 9.546 -13.494 1.00 98.81 364 THR A CA 1
ATOM 2887 C C . THR A 1 364 ? 6.173 9.328 -13.890 1.00 98.81 364 THR A C 1
ATOM 2889 O O . THR A 1 364 ? 6.480 8.360 -14.582 1.00 98.81 364 THR A O 1
ATOM 2892 N N . ALA A 1 365 ? 7.053 10.236 -13.486 1.00 98.88 365 ALA A N 1
ATOM 2893 C CA . ALA A 1 365 ? 8.492 10.064 -13.612 1.00 98.88 365 ALA A CA 1
ATOM 2894 C C . ALA A 1 365 ? 9.216 10.668 -12.414 1.00 98.88 365 ALA A C 1
ATOM 2896 O O . ALA A 1 365 ? 8.765 11.667 -11.857 1.00 98.88 365 ALA A O 1
ATOM 2897 N N . GLY A 1 366 ? 10.346 10.084 -12.032 1.00 98.50 366 GLY A N 1
ATOM 2898 C CA . GLY A 1 366 ? 11.096 10.519 -10.863 1.00 98.50 366 GLY A CA 1
ATOM 2899 C C . GLY A 1 366 ? 12.527 10.012 -10.832 1.00 98.50 366 GLY A C 1
ATOM 2900 O O . GLY A 1 366 ? 12.933 9.188 -11.653 1.00 98.50 366 GLY A O 1
ATOM 2901 N N . ARG A 1 367 ? 13.281 10.533 -9.864 1.00 98.44 367 ARG A N 1
ATOM 2902 C CA . ARG A 1 367 ? 14.674 10.170 -9.594 1.00 98.44 367 ARG A CA 1
ATOM 2903 C C . ARG A 1 367 ? 14.819 9.645 -8.185 1.00 98.44 367 ARG A C 1
ATOM 2905 O O . ARG A 1 367 ? 14.253 10.215 -7.248 1.00 98.44 367 ARG A O 1
ATOM 2912 N N . LEU A 1 368 ? 15.637 8.617 -8.025 1.00 97.56 368 LEU A N 1
ATOM 2913 C CA . LEU A 1 368 ? 15.972 8.069 -6.722 1.00 97.56 368 LEU A CA 1
ATOM 2914 C C . LEU A 1 368 ? 17.454 7.728 -6.600 1.00 97.56 368 LEU A C 1
ATOM 2916 O O . LEU A 1 368 ? 18.140 7.451 -7.587 1.00 97.56 368 LEU A O 1
ATOM 2920 N N . ASP A 1 369 ? 17.913 7.738 -5.357 1.00 98.12 369 ASP A N 1
ATOM 2921 C CA . ASP A 1 369 ? 19.229 7.275 -4.950 1.00 98.12 369 ASP A CA 1
ATOM 2922 C C . ASP A 1 369 ? 19.065 5.925 -4.249 1.00 98.12 369 ASP A C 1
ATOM 2924 O O . ASP A 1 369 ? 18.398 5.823 -3.216 1.00 98.12 369 ASP A O 1
ATOM 2928 N N . TRP A 1 370 ? 19.695 4.885 -4.785 1.00 97.81 370 TRP A N 1
ATOM 2929 C CA . TRP A 1 370 ? 19.898 3.640 -4.055 1.00 97.81 370 TRP A CA 1
ATOM 2930 C C . TRP A 1 370 ? 21.017 3.834 -3.042 1.00 97.81 370 TRP A C 1
ATOM 2932 O O . TRP A 1 370 ? 22.065 4.402 -3.353 1.00 97.81 370 TRP A O 1
ATOM 2942 N N . ARG A 1 371 ? 20.798 3.361 -1.819 1.00 96.44 371 ARG A N 1
ATOM 2943 C CA . ARG A 1 371 ? 21.711 3.524 -0.692 1.00 96.44 371 ARG A CA 1
ATOM 2944 C C . ARG A 1 371 ? 22.025 2.197 -0.037 1.00 96.44 371 ARG A C 1
ATOM 2946 O O . ARG A 1 371 ? 21.166 1.318 0.062 1.00 96.44 371 ARG A O 1
ATOM 2953 N N . SER A 1 372 ? 23.259 2.091 0.435 1.00 94.56 372 SER A N 1
ATOM 2954 C CA . SER A 1 372 ? 23.737 0.998 1.265 1.00 94.56 372 SER A CA 1
ATOM 2955 C C . SER A 1 372 ? 24.284 1.579 2.560 1.00 94.56 372 SER A C 1
ATOM 2957 O O . SER A 1 372 ? 25.291 2.291 2.555 1.00 94.56 372 SER A O 1
ATOM 2959 N N . ASP A 1 373 ? 23.614 1.258 3.658 1.00 93.00 373 ASP A N 1
ATOM 2960 C CA . ASP A 1 373 ? 23.907 1.793 4.977 1.00 93.00 373 ASP A CA 1
ATOM 2961 C C . ASP A 1 373 ? 24.370 0.683 5.930 1.00 93.00 373 ASP A C 1
ATOM 2963 O O . ASP A 1 373 ? 24.130 -0.514 5.704 1.00 93.00 373 ASP A O 1
ATOM 2967 N N . SER A 1 374 ? 24.975 1.091 7.049 1.00 90.19 374 SER A N 1
ATOM 2968 C CA . SER A 1 374 ? 25.485 0.181 8.086 1.00 90.19 374 SER A CA 1
ATOM 2969 C C . SER A 1 374 ? 26.489 -0.813 7.501 1.00 90.19 374 SER A C 1
ATOM 2971 O O . SER A 1 374 ? 26.256 -2.027 7.451 1.00 90.19 374 SER A O 1
ATOM 2973 N N . GLN A 1 375 ? 27.591 -0.269 6.990 1.00 91.06 375 GLN A N 1
ATOM 2974 C CA . GLN A 1 375 ? 28.676 -1.047 6.405 1.00 91.06 375 GLN A CA 1
ATOM 2975 C C . GLN A 1 375 ? 29.361 -1.936 7.453 1.00 91.06 375 GLN A C 1
ATOM 2977 O O . GLN A 1 375 ? 29.374 -1.637 8.645 1.00 91.06 375 GLN A O 1
ATOM 2982 N N . VAL A 1 376 ? 29.913 -3.064 6.998 1.00 85.69 376 VAL A N 1
ATOM 2983 C CA . VAL A 1 376 ? 30.563 -4.046 7.887 1.00 85.69 376 VAL A CA 1
ATOM 2984 C C . VAL A 1 376 ? 31.954 -3.578 8.322 1.00 85.69 376 VAL A C 1
ATOM 2986 O O . VAL A 1 376 ? 32.394 -3.914 9.419 1.00 85.69 376 VAL A O 1
ATOM 2989 N N . ALA A 1 377 ? 32.657 -2.827 7.470 1.00 87.69 377 ALA A N 1
ATOM 2990 C CA . ALA A 1 377 ? 33.992 -2.332 7.776 1.00 87.69 377 ALA A CA 1
ATOM 2991 C C . ALA A 1 377 ? 33.933 -1.160 8.768 1.00 87.69 377 ALA A C 1
ATOM 2993 O O . ALA A 1 377 ? 33.160 -0.217 8.592 1.00 87.69 377 ALA A O 1
ATOM 2994 N N . GLU A 1 378 ? 34.777 -1.212 9.801 1.00 85.50 378 GLU A N 1
ATOM 2995 C CA . GLU A 1 378 ? 34.877 -0.157 10.810 1.00 85.50 378 GLU A CA 1
ATOM 2996 C C . GLU A 1 378 ? 35.200 1.197 10.159 1.00 85.50 378 GLU A C 1
ATOM 2998 O O . GLU A 1 378 ? 36.136 1.317 9.370 1.00 85.50 378 GLU A O 1
ATOM 3003 N N . GLY A 1 379 ? 34.406 2.221 10.483 1.00 86.06 379 GLY A N 1
ATOM 3004 C CA . GLY A 1 379 ? 34.593 3.582 9.977 1.00 86.06 379 GLY A CA 1
ATOM 3005 C C . GLY A 1 379 ? 34.178 3.810 8.518 1.00 86.06 379 GLY A C 1
ATOM 3006 O O . GLY A 1 379 ? 34.303 4.939 8.043 1.00 86.06 379 GLY A O 1
ATOM 3007 N N . GLN A 1 380 ? 33.669 2.796 7.804 1.00 88.88 380 GLN A N 1
ATOM 3008 C CA . GLN A 1 380 ? 33.129 2.991 6.456 1.00 88.88 380 GLN A CA 1
ATOM 3009 C C . GLN A 1 380 ? 31.786 3.734 6.526 1.00 88.88 380 GLN A C 1
ATOM 3011 O O . GLN A 1 380 ? 30.891 3.362 7.285 1.00 88.88 380 GLN A O 1
ATOM 3016 N N . ALA A 1 381 ? 31.660 4.799 5.733 1.00 91.75 381 ALA A N 1
ATOM 3017 C CA . ALA A 1 381 ? 30.448 5.606 5.659 1.00 91.75 381 ALA A CA 1
ATOM 3018 C C . ALA A 1 381 ? 29.333 4.901 4.872 1.00 91.75 381 ALA A C 1
ATOM 3020 O O . ALA A 1 381 ? 29.587 3.998 4.077 1.00 91.75 381 ALA A O 1
ATOM 3021 N N . ASP A 1 382 ? 28.098 5.358 5.067 1.00 94.00 382 ASP A N 1
ATOM 3022 C CA . ASP A 1 382 ? 26.977 4.989 4.206 1.00 94.00 382 ASP A CA 1
ATOM 3023 C C . ASP A 1 382 ? 27.191 5.544 2.788 1.00 94.00 382 ASP A C 1
ATOM 3025 O O . ASP A 1 382 ? 27.688 6.660 2.605 1.00 94.00 382 ASP A O 1
ATOM 3029 N N . GLU A 1 383 ? 26.793 4.778 1.776 1.00 94.50 383 GLU A N 1
ATOM 3030 C CA . GLU A 1 383 ? 27.125 5.063 0.379 1.00 94.50 383 GLU A CA 1
ATOM 3031 C C . GLU A 1 383 ? 25.867 5.132 -0.493 1.00 94.50 383 GLU A C 1
ATOM 3033 O O . GLU A 1 383 ? 24.966 4.296 -0.389 1.00 94.50 383 GLU A O 1
ATOM 3038 N N . VAL A 1 384 ? 25.827 6.107 -1.407 1.00 97.31 384 VAL A N 1
ATOM 3039 C CA . VAL A 1 384 ? 24.886 6.095 -2.536 1.00 97.31 384 VAL A CA 1
ATOM 3040 C C . VAL A 1 384 ? 25.440 5.141 -3.588 1.00 97.31 384 VAL A C 1
ATOM 3042 O O . VAL A 1 384 ? 26.471 5.415 -4.203 1.00 97.31 384 VAL A O 1
ATOM 3045 N N . THR A 1 385 ? 24.762 4.016 -3.791 1.00 96.75 385 THR A N 1
ATOM 3046 C CA . THR A 1 385 ? 25.228 2.939 -4.665 1.00 96.75 385 THR A CA 1
ATOM 3047 C C . THR A 1 385 ? 24.953 3.218 -6.135 1.00 96.75 385 THR A C 1
ATOM 3049 O O . THR A 1 385 ? 25.811 2.994 -6.993 1.00 96.75 385 THR A O 1
ATOM 3052 N N . ALA A 1 386 ? 23.765 3.734 -6.435 1.00 98.25 386 ALA A N 1
ATOM 3053 C CA . ALA A 1 386 ? 23.332 4.039 -7.786 1.00 98.25 386 ALA A CA 1
ATOM 3054 C C . ALA A 1 386 ? 22.305 5.171 -7.792 1.00 98.25 386 ALA A C 1
ATOM 3056 O O . ALA A 1 386 ? 21.584 5.383 -6.821 1.00 98.25 386 ALA A O 1
ATOM 3057 N N . LYS A 1 387 ? 22.223 5.865 -8.925 1.00 98.44 387 LYS A N 1
ATOM 3058 C CA . LYS A 1 387 ? 21.112 6.755 -9.266 1.00 98.44 387 LYS A CA 1
ATOM 3059 C C . LYS A 1 387 ? 20.222 6.059 -10.269 1.00 98.44 387 LYS A C 1
ATOM 3061 O O . LYS A 1 387 ? 20.741 5.518 -11.248 1.00 98.44 387 LYS A O 1
ATOM 3066 N N . GLU A 1 388 ? 18.921 6.115 -10.047 1.00 98.50 388 GLU A N 1
ATOM 3067 C CA . GLU A 1 388 ? 17.929 5.572 -10.964 1.00 98.50 388 GLU A CA 1
ATOM 3068 C C . GLU A 1 388 ? 16.918 6.641 -11.370 1.00 98.50 388 GLU A C 1
ATOM 3070 O O . GLU A 1 388 ? 16.357 7.350 -10.532 1.00 98.50 388 GLU A O 1
ATOM 3075 N N . ASP A 1 389 ? 16.705 6.742 -12.678 1.00 98.62 389 ASP A N 1
ATOM 3076 C CA . ASP A 1 389 ? 15.631 7.506 -13.290 1.00 98.62 389 ASP A CA 1
ATOM 3077 C C . ASP A 1 389 ? 14.519 6.520 -13.705 1.00 98.62 389 ASP A C 1
ATOM 3079 O O . ASP A 1 389 ? 14.785 5.502 -14.353 1.00 98.62 389 ASP A O 1
ATOM 3083 N N . LEU A 1 390 ? 13.276 6.805 -13.309 1.00 98.44 390 LEU A N 1
ATOM 3084 C CA . LEU A 1 390 ? 12.109 5.942 -13.517 1.00 98.44 390 LEU A CA 1
ATOM 3085 C C . LEU A 1 390 ? 10.981 6.712 -14.192 1.00 98.44 390 LEU A C 1
ATOM 3087 O O . LEU A 1 390 ? 10.731 7.868 -13.851 1.00 98.44 390 LEU A O 1
ATOM 3091 N N . ALA A 1 391 ? 10.255 6.057 -15.097 1.00 98.88 391 ALA A N 1
ATOM 3092 C CA . ALA A 1 391 ? 8.986 6.564 -15.611 1.00 98.88 391 ALA A CA 1
ATOM 3093 C C . ALA A 1 391 ? 7.978 5.446 -15.818 1.00 98.88 391 ALA A C 1
ATOM 3095 O O . ALA A 1 391 ? 8.332 4.337 -16.203 1.00 98.88 391 ALA A O 1
ATOM 3096 N N . VAL A 1 392 ? 6.712 5.750 -15.581 1.00 98.88 392 VAL A N 1
ATOM 3097 C CA . VAL A 1 392 ? 5.638 4.767 -15.524 1.00 98.88 392 VAL A CA 1
ATOM 3098 C C . VAL A 1 392 ? 4.412 5.322 -16.221 1.00 98.88 392 VAL A C 1
ATOM 3100 O O . VAL A 1 392 ? 4.052 6.477 -16.011 1.00 98.88 392 VAL A O 1
ATOM 3103 N N . PHE A 1 393 ? 3.753 4.491 -17.023 1.00 98.88 393 PHE A N 1
ATOM 3104 C CA . PHE A 1 393 ? 2.545 4.824 -17.768 1.00 98.88 393 PHE A CA 1
ATOM 3105 C C . PHE A 1 393 ? 1.523 3.702 -17.599 1.00 98.88 393 PHE A C 1
ATOM 3107 O O . PHE A 1 393 ? 1.692 2.627 -18.166 1.00 98.88 393 PHE A O 1
ATOM 3114 N N . ALA A 1 394 ? 0.445 3.941 -16.859 1.00 98.69 394 ALA A N 1
ATOM 3115 C CA . ALA A 1 394 ? -0.744 3.098 -16.915 1.00 98.69 394 ALA A CA 1
ATOM 3116 C C . ALA A 1 394 ? -1.647 3.618 -18.041 1.00 98.69 394 ALA A C 1
ATOM 3118 O O . ALA A 1 394 ? -2.181 4.725 -17.949 1.00 98.69 394 ALA A O 1
ATOM 3119 N N . LEU A 1 395 ? -1.786 2.840 -19.116 1.00 98.50 395 LEU A N 1
ATOM 3120 C CA . LEU A 1 395 ? -2.554 3.235 -20.299 1.00 98.50 395 LEU A CA 1
ATOM 3121 C C . LEU A 1 395 ? -4.068 3.209 -20.017 1.00 98.50 395 LEU A C 1
ATOM 3123 O O . LEU A 1 395 ? -4.504 2.450 -19.143 1.00 98.50 395 LEU A O 1
ATOM 3127 N N . PRO A 1 396 ? -4.880 3.989 -20.762 1.00 97.50 396 PRO A N 1
ATOM 3128 C CA . PRO A 1 396 ? -6.336 4.057 -20.588 1.00 97.50 396 PRO A CA 1
ATOM 3129 C C . PRO A 1 396 ? -7.099 2.833 -21.131 1.00 97.50 396 PRO A C 1
ATOM 3131 O O . PRO A 1 396 ? -8.319 2.869 -21.254 1.00 97.50 396 PRO A O 1
ATOM 3134 N N . ASP A 1 397 ? -6.396 1.748 -21.459 1.00 97.38 397 ASP A N 1
ATOM 3135 C CA . ASP A 1 397 ? -6.935 0.536 -22.080 1.00 97.38 397 ASP A CA 1
ATOM 3136 C C . ASP A 1 397 ? -7.392 -0.535 -21.071 1.00 97.38 397 ASP A C 1
ATOM 3138 O O . ASP A 1 397 ? -7.766 -1.636 -21.474 1.00 97.38 397 ASP A O 1
ATOM 3142 N N . ASP A 1 398 ? -7.339 -0.241 -19.766 1.00 97.69 398 ASP A N 1
ATOM 3143 C CA . ASP A 1 398 ? -7.636 -1.185 -18.676 1.00 97.69 398 ASP A CA 1
ATOM 3144 C C . ASP A 1 398 ? -6.847 -2.508 -18.785 1.00 97.69 398 ASP A C 1
ATOM 3146 O O . ASP A 1 398 ? -7.347 -3.578 -18.444 1.00 97.69 398 ASP A O 1
ATOM 3150 N N . ALA A 1 399 ? -5.621 -2.464 -19.319 1.00 97.81 399 ALA A N 1
ATOM 3151 C CA . ALA A 1 399 ? -4.804 -3.666 -19.492 1.00 97.81 399 ALA A CA 1
ATOM 3152 C C . ALA A 1 399 ? -3.305 -3.418 -19.315 1.00 97.81 399 ALA A C 1
ATOM 3154 O O . ALA A 1 399 ? -2.634 -4.229 -18.684 1.00 97.81 399 ALA A O 1
ATOM 3155 N N . THR A 1 400 ? -2.777 -2.298 -19.809 1.00 98.38 400 THR A N 1
ATOM 3156 C CA . THR A 1 400 ? -1.334 -2.162 -20.053 1.00 98.38 400 THR A CA 1
ATOM 3157 C C . THR A 1 400 ? -0.677 -1.130 -19.145 1.00 98.38 400 THR A C 1
ATOM 3159 O O . THR A 1 400 ? -1.129 0.010 -19.052 1.00 98.38 400 THR A O 1
ATOM 3162 N N . MET A 1 401 ? 0.423 -1.506 -18.500 1.00 98.69 401 MET A N 1
ATOM 3163 C CA . MET A 1 401 ? 1.300 -0.598 -17.764 1.00 98.69 401 MET A CA 1
ATOM 3164 C C . MET A 1 401 ? 2.723 -0.717 -18.303 1.00 98.69 401 MET A C 1
ATOM 3166 O O . MET A 1 401 ? 3.234 -1.822 -18.444 1.00 98.69 401 MET A O 1
ATOM 3170 N N . VAL A 1 402 ? 3.357 0.410 -18.613 1.00 98.88 402 VAL A N 1
ATOM 3171 C CA . VAL A 1 402 ? 4.710 0.479 -19.178 1.00 98.88 402 VAL A CA 1
ATOM 3172 C C . VAL A 1 402 ? 5.645 1.168 -18.201 1.00 98.88 402 VAL A C 1
ATOM 3174 O O . VAL A 1 402 ? 5.267 2.175 -17.601 1.00 98.88 402 VAL A O 1
ATOM 3177 N N . VAL A 1 403 ? 6.860 0.645 -18.061 1.00 98.88 403 VAL A N 1
ATOM 3178 C CA . VAL A 1 403 ? 7.897 1.195 -17.188 1.00 98.88 403 VAL A CA 1
ATOM 3179 C C . VAL A 1 403 ? 9.182 1.400 -17.976 1.00 98.88 403 VAL A C 1
ATOM 3181 O O . VAL A 1 403 ? 9.613 0.515 -18.710 1.00 98.88 403 VAL A O 1
ATOM 3184 N N . PHE A 1 404 ? 9.793 2.565 -17.790 1.00 98.88 404 PHE A N 1
ATOM 3185 C CA . PHE A 1 404 ? 11.143 2.906 -18.215 1.00 98.88 404 PHE A CA 1
ATOM 3186 C C . PHE A 1 404 ? 12.036 2.956 -16.981 1.00 98.88 404 PHE A C 1
ATOM 3188 O O . PHE A 1 404 ? 11.664 3.586 -15.987 1.00 98.88 404 PHE A O 1
ATOM 3195 N N . GLN A 1 405 ? 13.214 2.348 -17.060 1.00 98.62 405 GLN A N 1
ATOM 3196 C CA . GLN A 1 405 ? 14.205 2.395 -15.992 1.00 98.62 405 GLN A CA 1
ATOM 3197 C C . GLN A 1 405 ? 15.581 2.704 -16.545 1.00 98.62 405 GLN A C 1
ATOM 3199 O O . GLN A 1 405 ? 15.995 2.133 -17.555 1.00 98.62 405 GLN A O 1
ATOM 3204 N N . ARG A 1 406 ? 16.318 3.553 -15.835 1.00 98.38 406 ARG A N 1
ATOM 3205 C CA . ARG A 1 406 ? 17.707 3.850 -16.154 1.00 98.38 406 ARG A CA 1
ATOM 3206 C C . ARG A 1 406 ? 18.522 4.012 -14.876 1.00 98.38 406 ARG A C 1
ATOM 3208 O O . ARG A 1 406 ? 18.474 5.063 -14.244 1.00 98.38 406 ARG A O 1
ATOM 3215 N N . ALA A 1 407 ? 19.330 3.012 -14.532 1.00 98.44 407 ALA A N 1
ATOM 3216 C CA . ALA A 1 407 ? 20.196 3.035 -13.355 1.00 98.44 407 ALA A CA 1
ATOM 3217 C C . ALA A 1 407 ? 21.681 3.129 -13.716 1.00 98.44 407 ALA A C 1
ATOM 3219 O O . ALA A 1 407 ? 22.160 2.490 -14.657 1.00 98.44 407 ALA A O 1
ATOM 3220 N N . ARG A 1 408 ? 22.436 3.908 -12.935 1.00 98.25 408 ARG A N 1
ATOM 3221 C CA . ARG A 1 408 ? 23.894 4.044 -13.069 1.00 98.25 408 ARG A CA 1
ATOM 3222 C C . ARG A 1 408 ? 24.596 4.153 -11.723 1.00 98.25 408 ARG A C 1
ATOM 3224 O O . ARG A 1 408 ? 24.065 4.774 -10.805 1.00 98.25 408 ARG A O 1
ATOM 3231 N N . THR A 1 409 ? 25.806 3.615 -11.619 1.00 98.50 409 THR A N 1
ATOM 3232 C CA . THR A 1 409 ? 26.658 3.823 -10.437 1.00 98.50 409 THR A CA 1
ATOM 3233 C C . THR A 1 409 ? 27.130 5.274 -10.347 1.00 98.50 409 THR A C 1
ATOM 3235 O O . THR A 1 409 ? 27.339 5.937 -11.364 1.00 98.50 409 THR A O 1
ATOM 3238 N N . VAL A 1 410 ? 27.315 5.781 -9.125 1.00 95.38 410 VAL A N 1
ATOM 3239 C CA . VAL A 1 410 ? 27.811 7.153 -8.889 1.00 95.38 410 VAL A CA 1
ATOM 3240 C C . VAL A 1 410 ? 29.337 7.184 -8.813 1.00 95.38 410 VAL A C 1
ATOM 3242 O O . VAL A 1 410 ? 29.987 8.033 -9.417 1.00 95.38 410 VAL A O 1
ATOM 3245 N N . SER A 1 411 ? 29.910 6.230 -8.090 1.00 95.50 411 SER A N 1
ATOM 3246 C CA . SER A 1 411 ? 31.344 6.045 -7.887 1.00 95.50 411 SER A CA 1
ATOM 3247 C C . SER A 1 411 ? 31.734 4.608 -8.240 1.00 95.50 411 SER A C 1
ATOM 3249 O O . SER A 1 411 ? 30.888 3.797 -8.629 1.00 95.50 411 SER A O 1
ATOM 3251 N N . ARG A 1 412 ? 33.028 4.284 -8.132 1.00 96.44 412 ARG A N 1
ATOM 3252 C CA . ARG A 1 412 ? 33.443 2.882 -8.138 1.00 96.44 412 ARG A CA 1
ATOM 3253 C C . ARG A 1 412 ? 32.855 2.206 -6.904 1.00 96.44 412 ARG A C 1
ATOM 3255 O O . ARG A 1 412 ? 33.078 2.696 -5.801 1.00 96.44 412 ARG A O 1
ATOM 3262 N N . ILE A 1 413 ? 32.136 1.106 -7.093 1.00 96.06 413 ILE A N 1
ATOM 3263 C CA . ILE A 1 413 ? 31.432 0.447 -5.999 1.00 96.06 413 ILE A CA 1
ATOM 3264 C C . ILE A 1 413 ? 31.270 -1.053 -6.225 1.00 96.06 413 ILE A C 1
ATOM 3266 O O . ILE A 1 413 ? 31.174 -1.535 -7.355 1.00 96.06 413 ILE A O 1
ATOM 3270 N N . MET A 1 414 ? 31.191 -1.788 -5.120 1.00 95.88 414 MET A N 1
ATOM 3271 C CA . MET A 1 414 ? 30.880 -3.206 -5.103 1.00 95.88 414 MET A CA 1
ATOM 3272 C C . MET A 1 414 ? 29.390 -3.432 -4.824 1.00 95.88 414 MET A C 1
ATOM 3274 O O . MET A 1 414 ? 28.874 -3.037 -3.780 1.00 95.88 414 MET A O 1
ATOM 3278 N N . LEU A 1 415 ? 28.700 -4.102 -5.747 1.00 97.19 415 LEU A N 1
ATOM 3279 C CA . LEU A 1 415 ? 27.273 -4.415 -5.627 1.00 97.19 415 LEU A CA 1
ATOM 3280 C C . LEU A 1 415 ? 27.076 -5.919 -5.466 1.00 97.19 415 LEU A C 1
ATOM 3282 O O . LEU A 1 415 ? 27.731 -6.704 -6.149 1.00 97.19 415 LEU A O 1
ATOM 3286 N N . LYS A 1 416 ? 26.169 -6.314 -4.566 1.00 95.88 416 LYS A N 1
ATOM 3287 C CA . LYS A 1 416 ? 25.812 -7.716 -4.286 1.00 95.88 416 LYS A CA 1
ATOM 3288 C C . LYS A 1 416 ? 24.719 -8.243 -5.209 1.00 95.88 416 LYS A C 1
ATOM 3290 O O . LYS A 1 416 ? 24.748 -9.413 -5.580 1.00 95.88 416 LYS A O 1
ATOM 3295 N N . LYS A 1 417 ? 23.740 -7.396 -5.528 1.00 96.38 417 LYS A N 1
ATOM 3296 C CA . LYS A 1 417 ? 22.597 -7.738 -6.374 1.00 96.38 417 LYS A CA 1
ATOM 3297 C C . LYS A 1 417 ? 22.199 -6.553 -7.230 1.00 96.38 417 LYS A C 1
ATOM 3299 O O . LYS A 1 417 ? 22.241 -5.414 -6.761 1.00 96.38 417 LYS A O 1
ATOM 3304 N N . ILE A 1 418 ? 21.803 -6.859 -8.457 1.00 98.00 418 ILE A N 1
ATOM 3305 C CA . ILE A 1 418 ? 21.210 -5.922 -9.405 1.00 98.00 418 ILE A CA 1
ATOM 3306 C C . ILE A 1 418 ? 20.083 -6.661 -10.107 1.00 98.00 418 ILE A C 1
ATOM 3308 O O . ILE A 1 418 ? 20.336 -7.606 -10.857 1.00 98.00 418 ILE A O 1
ATOM 3312 N N . LYS A 1 419 ? 18.852 -6.232 -9.858 1.00 98.00 419 LYS A N 1
ATOM 3313 C CA . LYS A 1 419 ? 17.666 -6.731 -10.543 1.00 98.00 419 LYS A CA 1
ATOM 3314 C C . LYS A 1 419 ? 16.885 -5.556 -11.094 1.00 98.00 419 LYS A C 1
ATOM 3316 O O . LYS A 1 419 ? 16.292 -4.811 -10.325 1.00 98.00 419 LYS A O 1
ATOM 3321 N N . GLY A 1 420 ? 16.910 -5.365 -12.406 1.00 97.88 420 GLY A N 1
ATOM 3322 C CA . GLY A 1 420 ? 15.958 -4.469 -13.064 1.00 97.88 420 GLY A CA 1
ATOM 3323 C C . GLY A 1 420 ? 14.665 -5.224 -13.379 1.00 97.88 420 GLY A C 1
ATOM 3324 O O . GLY A 1 420 ? 14.602 -6.445 -13.207 1.00 97.88 420 GLY A O 1
ATOM 3325 N N . LEU A 1 421 ? 13.644 -4.513 -13.855 1.00 98.06 421 LEU A N 1
ATOM 3326 C CA . LEU A 1 421 ? 12.264 -4.958 -14.074 1.00 98.06 421 LEU A CA 1
ATOM 3327 C C . LEU A 1 421 ? 11.579 -5.399 -12.780 1.00 98.06 421 LEU A C 1
ATOM 3329 O O . LEU A 1 421 ? 10.580 -4.810 -12.400 1.00 98.06 421 LEU A O 1
ATOM 3333 N N . PHE A 1 422 ? 12.137 -6.393 -12.094 1.00 98.12 422 PHE A N 1
ATOM 3334 C CA . PHE A 1 422 ? 11.802 -6.842 -10.748 1.00 98.12 422 PHE A CA 1
ATOM 3335 C C . PHE A 1 422 ? 10.296 -6.925 -10.483 1.00 98.12 422 PHE A C 1
ATOM 3337 O O . PHE A 1 422 ? 9.727 -6.173 -9.686 1.00 98.12 422 PHE A O 1
ATOM 3344 N N . TYR A 1 423 ? 9.648 -7.851 -11.186 1.00 98.56 423 TYR A N 1
ATOM 3345 C CA . TYR A 1 423 ? 8.244 -8.175 -10.981 1.00 98.56 423 TYR A CA 1
ATOM 3346 C C . TYR A 1 423 ? 8.125 -9.366 -10.025 1.00 98.56 423 TYR A C 1
ATOM 3348 O O . TYR A 1 423 ? 8.572 -10.474 -10.325 1.00 98.56 423 TYR A O 1
ATOM 3356 N N . ASN A 1 424 ? 7.535 -9.120 -8.860 1.00 97.94 424 ASN A N 1
ATOM 3357 C CA . ASN A 1 424 ? 7.315 -10.095 -7.801 1.00 97.94 424 ASN A CA 1
ATOM 3358 C C . ASN A 1 424 ? 6.089 -10.957 -8.133 1.00 97.94 424 ASN A C 1
ATOM 3360 O O . ASN A 1 424 ? 5.001 -10.437 -8.374 1.00 97.94 424 ASN A O 1
ATOM 3364 N N . VAL A 1 425 ? 6.254 -12.278 -8.100 1.00 97.81 425 VAL A N 1
ATOM 3365 C CA . VAL A 1 425 ? 5.205 -13.269 -8.355 1.00 97.81 425 VAL A CA 1
ATOM 3366 C C . VAL A 1 425 ? 5.063 -14.183 -7.135 1.00 97.81 425 VAL A C 1
ATOM 3368 O O . VAL A 1 425 ? 5.766 -15.191 -7.029 1.00 97.81 425 VAL A O 1
ATOM 3371 N N . PRO A 1 426 ? 4.158 -13.877 -6.187 1.00 96.75 426 PRO A N 1
ATOM 3372 C CA . PRO A 1 426 ? 3.916 -14.759 -5.051 1.00 96.75 426 PRO A CA 1
ATOM 3373 C C . PRO A 1 426 ? 3.542 -16.178 -5.495 1.00 96.75 426 PRO A C 1
ATOM 3375 O O . PRO A 1 426 ? 2.623 -16.358 -6.298 1.00 96.75 426 PRO A O 1
ATOM 3378 N N . ASN A 1 427 ? 4.224 -17.181 -4.944 1.00 95.50 427 ASN A N 1
ATOM 3379 C CA . ASN A 1 427 ? 4.011 -18.597 -5.239 1.00 95.50 427 ASN A CA 1
ATOM 3380 C C . ASN A 1 427 ? 4.037 -19.415 -3.934 1.00 95.50 427 ASN A C 1
ATOM 3382 O O . ASN A 1 427 ? 5.006 -20.091 -3.603 1.00 95.50 427 ASN A O 1
ATOM 3386 N N . ASP A 1 428 ? 2.975 -19.289 -3.141 1.00 94.19 428 ASP A N 1
ATOM 3387 C CA . ASP A 1 428 ? 2.865 -19.837 -1.784 1.00 94.19 428 ASP A CA 1
ATOM 3388 C C . ASP A 1 428 ? 1.421 -20.325 -1.525 1.00 94.19 428 ASP A C 1
ATOM 3390 O O . ASP A 1 428 ? 0.674 -20.670 -2.444 1.00 94.19 428 ASP A O 1
ATOM 3394 N N . ILE A 1 429 ? 0.985 -20.360 -0.267 1.00 92.00 429 ILE A N 1
ATOM 3395 C CA . ILE A 1 429 ? -0.290 -20.964 0.133 1.00 92.00 429 ILE A CA 1
ATOM 3396 C C . ILE A 1 429 ? -1.515 -20.426 -0.623 1.00 92.00 429 ILE A C 1
ATOM 3398 O O . ILE A 1 429 ? -2.436 -21.178 -0.951 1.00 92.00 429 ILE A O 1
ATOM 3402 N N . PHE A 1 430 ? -1.535 -19.143 -0.986 1.00 91.69 430 PHE A N 1
ATOM 3403 C CA . PHE A 1 430 ? -2.725 -18.519 -1.566 1.00 91.69 430 PHE A CA 1
ATOM 3404 C C . PHE A 1 430 ? -3.022 -18.951 -3.005 1.00 91.69 430 PHE A C 1
ATOM 3406 O O . PHE A 1 430 ? -4.194 -19.026 -3.375 1.00 91.69 430 PHE A O 1
ATOM 3413 N N . ASN A 1 431 ? -2.016 -19.340 -3.783 1.00 92.75 431 ASN A N 1
ATOM 3414 C CA . ASN A 1 431 ? -2.176 -19.944 -5.109 1.00 92.75 431 ASN A CA 1
ATOM 3415 C C . ASN A 1 431 ? -2.033 -21.473 -5.090 1.00 92.75 431 ASN A C 1
ATOM 3417 O O . ASN A 1 431 ? -2.032 -22.093 -6.142 1.00 92.75 431 ASN A O 1
ATOM 3421 N N . GLY A 1 432 ? -1.961 -22.092 -3.905 1.00 92.38 432 GLY A N 1
ATOM 3422 C CA . GLY A 1 432 ? -1.790 -23.543 -3.793 1.00 92.38 432 GLY A CA 1
ATOM 3423 C C . GLY A 1 432 ? -0.371 -24.007 -4.113 1.00 92.38 432 GLY A C 1
ATOM 3424 O O . GLY A 1 432 ? -0.203 -25.141 -4.535 1.00 92.38 432 GLY A O 1
ATOM 3425 N N . PHE A 1 433 ? 0.632 -23.146 -3.902 1.00 93.12 433 PHE A N 1
ATOM 3426 C CA . PHE A 1 433 ? 2.045 -23.448 -4.143 1.00 93.12 433 PHE A CA 1
ATOM 3427 C C . PHE A 1 433 ? 2.343 -23.842 -5.593 1.00 93.12 433 PHE A C 1
ATOM 3429 O O . PHE A 1 433 ? 3.219 -24.664 -5.845 1.00 93.12 433 PHE A O 1
ATOM 3436 N N . THR A 1 434 ? 1.601 -23.317 -6.567 1.00 94.19 434 THR A N 1
ATOM 3437 C CA . THR A 1 434 ? 1.877 -23.587 -7.981 1.00 94.19 434 THR A CA 1
ATOM 3438 C C . THR A 1 434 ? 1.597 -22.366 -8.840 1.00 94.19 434 THR A C 1
ATOM 3440 O O . THR A 1 434 ? 0.544 -21.735 -8.721 1.00 94.19 434 THR A O 1
ATOM 3443 N N . ARG A 1 435 ? 2.537 -22.055 -9.730 1.00 95.94 435 ARG A N 1
ATOM 3444 C CA . ARG A 1 435 ? 2.383 -21.095 -10.829 1.00 95.94 435 ARG A CA 1
ATOM 3445 C C . ARG A 1 435 ? 2.700 -21.774 -12.146 1.00 95.94 435 ARG A C 1
ATOM 3447 O O . ARG A 1 435 ? 3.453 -22.741 -12.178 1.00 95.94 435 ARG A O 1
ATOM 3454 N N . SER A 1 436 ? 2.150 -21.260 -13.233 1.00 95.94 436 SER A N 1
ATOM 3455 C CA . SER A 1 436 ? 2.560 -21.619 -14.584 1.00 95.94 436 SER A CA 1
ATOM 3456 C C . SER A 1 436 ? 3.208 -20.424 -15.265 1.00 95.94 436 SER A C 1
ATOM 3458 O O . SER A 1 436 ? 2.692 -19.307 -15.214 1.00 95.94 436 SER A O 1
ATOM 3460 N N . TYR A 1 437 ? 4.339 -20.681 -15.912 1.00 96.38 437 TYR A N 1
ATOM 3461 C CA . TYR A 1 437 ? 5.054 -19.700 -16.711 1.00 96.38 437 TYR A CA 1
ATOM 3462 C C . TYR A 1 437 ? 5.075 -20.165 -18.160 1.00 96.38 437 TYR A C 1
ATOM 3464 O O . TYR A 1 437 ? 5.512 -21.283 -18.438 1.00 96.38 437 TYR A O 1
ATOM 3472 N N . ALA A 1 438 ? 4.605 -19.325 -19.079 1.00 95.00 438 ALA A N 1
ATOM 3473 C CA . ALA A 1 438 ? 4.622 -19.619 -20.504 1.00 95.00 438 ALA A CA 1
ATOM 3474 C C . ALA A 1 438 ? 5.568 -18.679 -21.255 1.00 95.00 438 ALA A C 1
ATOM 3476 O O . ALA A 1 438 ? 5.453 -17.460 -21.146 1.00 95.00 438 ALA A O 1
ATOM 3477 N N . PHE A 1 439 ? 6.494 -19.255 -22.017 1.00 92.75 439 PHE A N 1
ATOM 3478 C CA . PHE A 1 439 ? 7.471 -18.547 -22.849 1.00 92.75 439 PHE A CA 1
ATOM 3479 C C . PHE A 1 439 ? 7.993 -19.492 -23.941 1.00 92.75 439 PHE A C 1
ATOM 3481 O O . PHE A 1 439 ? 8.036 -20.708 -23.749 1.00 92.75 439 PHE A O 1
ATOM 3488 N N . ASN A 1 440 ? 8.363 -18.968 -25.114 1.00 86.81 440 ASN A N 1
ATOM 3489 C CA . ASN A 1 440 ? 8.865 -19.753 -26.260 1.00 86.81 440 ASN A CA 1
ATOM 3490 C C . ASN A 1 440 ? 7.996 -20.963 -26.650 1.00 86.81 440 ASN A C 1
ATOM 3492 O O . ASN A 1 440 ? 8.508 -22.035 -26.977 1.00 86.81 440 ASN A O 1
ATOM 3496 N N . GLY A 1 441 ? 6.671 -20.820 -26.554 1.00 85.38 441 GLY A N 1
ATOM 3497 C CA . GLY A 1 441 ? 5.717 -21.902 -26.824 1.00 85.38 441 GLY A CA 1
ATOM 3498 C C . GLY A 1 441 ? 5.739 -23.051 -25.806 1.00 85.38 441 GLY A C 1
ATOM 3499 O O . GLY A 1 441 ? 5.061 -24.056 -26.011 1.00 85.38 441 GLY A O 1
ATOM 3500 N N . LYS A 1 442 ? 6.499 -22.925 -24.712 1.00 89.62 442 LYS A N 1
ATOM 3501 C CA . LYS A 1 442 ? 6.526 -23.861 -23.585 1.00 89.62 442 LYS A CA 1
ATOM 3502 C C . LYS A 1 442 ? 5.678 -23.313 -22.448 1.00 89.62 442 LYS A C 1
ATOM 3504 O O . LYS A 1 442 ? 5.612 -22.104 -22.253 1.00 89.62 442 LYS A O 1
ATOM 3509 N N . ILE A 1 443 ? 5.080 -24.215 -21.678 1.00 93.62 443 ILE A N 1
ATOM 3510 C CA . ILE A 1 443 ? 4.408 -23.907 -20.415 1.00 93.62 443 ILE A CA 1
ATOM 3511 C C . ILE A 1 443 ? 5.085 -24.753 -19.346 1.00 93.62 443 ILE A C 1
ATOM 3513 O O . ILE A 1 443 ? 5.132 -25.978 -19.465 1.00 93.62 443 ILE A O 1
ATOM 3517 N N . ILE A 1 444 ? 5.626 -24.100 -18.323 1.00 91.25 444 ILE A N 1
ATOM 3518 C CA . ILE A 1 444 ? 6.335 -24.751 -17.227 1.00 91.25 444 ILE A CA 1
ATOM 3519 C C . ILE A 1 444 ? 5.540 -24.516 -15.941 1.00 91.25 444 ILE A C 1
ATOM 3521 O O . ILE A 1 444 ? 5.444 -23.369 -15.493 1.00 91.25 444 ILE A O 1
ATOM 3525 N N . PRO A 1 445 ? 4.955 -25.566 -15.339 1.00 92.31 445 PRO A N 1
ATOM 3526 C CA . PRO A 1 445 ? 4.448 -25.479 -13.982 1.00 92.31 445 PRO A CA 1
ATOM 3527 C C . PRO A 1 445 ? 5.624 -25.434 -13.004 1.00 92.31 445 PRO A C 1
ATOM 3529 O O . PRO A 1 445 ? 6.598 -26.176 -13.137 1.00 92.31 445 PRO A O 1
ATOM 3532 N N . VAL A 1 446 ? 5.526 -24.559 -12.015 1.00 92.56 446 VAL A N 1
ATOM 3533 C CA . VAL A 1 446 ? 6.566 -24.295 -11.030 1.00 92.56 446 VAL A CA 1
ATOM 3534 C C . VAL A 1 446 ? 5.953 -24.359 -9.640 1.00 92.56 446 VAL A C 1
ATOM 3536 O O . VAL A 1 446 ? 5.066 -23.574 -9.291 1.00 92.56 446 VAL A O 1
ATOM 3539 N N . GLU A 1 447 ? 6.453 -25.292 -8.836 1.00 90.62 447 GLU A N 1
ATOM 3540 C CA . GLU A 1 447 ? 6.058 -25.434 -7.439 1.00 90.62 447 GLU A CA 1
ATOM 3541 C C . GLU A 1 447 ? 6.666 -24.320 -6.577 1.00 90.62 447 GLU A C 1
ATOM 3543 O O . GLU A 1 447 ? 7.859 -24.019 -6.651 1.00 90.62 447 GLU A O 1
ATOM 3548 N N . GLY A 1 448 ? 5.847 -23.715 -5.725 1.00 85.31 448 GLY A N 1
ATOM 3549 C CA . GLY A 1 448 ? 6.305 -22.829 -4.664 1.00 85.31 448 GLY A CA 1
ATOM 3550 C C . GLY A 1 448 ? 7.125 -23.590 -3.624 1.00 85.31 448 GLY A C 1
ATOM 3551 O O . GLY A 1 448 ? 7.029 -24.810 -3.510 1.00 85.31 448 GLY A O 1
ATOM 3552 N N . MET A 1 449 ? 7.919 -22.874 -2.822 1.00 79.38 449 MET A N 1
ATOM 3553 C CA . MET A 1 449 ? 8.715 -23.471 -1.734 1.00 79.38 449 MET A CA 1
ATOM 3554 C C . MET A 1 449 ? 9.763 -24.505 -2.184 1.00 79.38 449 MET A C 1
ATOM 3556 O O . MET A 1 449 ? 10.233 -25.297 -1.358 1.00 79.38 449 MET A O 1
ATOM 3560 N N . SER A 1 450 ? 10.190 -24.486 -3.454 1.00 70.00 450 SER A N 1
ATOM 3561 C CA . SER A 1 450 ? 11.375 -25.240 -3.868 1.00 70.00 450 SER A CA 1
ATOM 3562 C C . SER A 1 450 ? 12.537 -24.823 -2.975 1.00 70.00 450 SER A C 1
ATOM 3564 O O . SER A 1 450 ? 12.889 -23.650 -2.940 1.00 70.00 450 SER A O 1
ATOM 3566 N N . ARG A 1 451 ? 13.137 -25.755 -2.229 1.00 71.44 451 ARG A N 1
ATOM 3567 C CA . ARG A 1 451 ? 14.225 -25.446 -1.277 1.00 71.44 451 ARG A CA 1
ATOM 3568 C C . ARG A 1 451 ? 15.573 -25.150 -1.949 1.00 71.44 451 ARG A C 1
ATOM 3570 O O . ARG A 1 451 ? 16.603 -25.096 -1.282 1.00 71.44 451 ARG A O 1
ATOM 3577 N N . GLN A 1 452 ? 15.578 -25.022 -3.273 1.00 86.19 452 GLN A N 1
ATOM 3578 C CA . GLN A 1 452 ? 16.757 -24.743 -4.078 1.00 86.19 452 GLN A CA 1
ATOM 3579 C C . GLN A 1 452 ? 16.645 -23.341 -4.654 1.00 86.19 452 GLN A C 1
ATOM 3581 O O . GLN A 1 452 ? 15.618 -22.976 -5.223 1.00 86.19 452 GLN A O 1
ATOM 3586 N N . GLN A 1 453 ? 17.704 -22.559 -4.464 1.00 92.69 453 GLN A N 1
ATOM 3587 C CA . GLN A 1 453 ? 17.845 -21.281 -5.137 1.00 92.69 453 GLN A CA 1
ATOM 3588 C C . GLN A 1 453 ? 18.284 -21.543 -6.575 1.00 92.69 453 GLN A C 1
ATOM 3590 O O . GLN A 1 453 ? 19.282 -22.230 -6.791 1.00 92.69 453 GLN A O 1
ATOM 3595 N N . GLU A 1 454 ? 17.586 -20.961 -7.540 1.00 93.56 454 GLU A N 1
ATOM 3596 C CA . GLU A 1 454 ? 17.941 -21.074 -8.950 1.00 93.56 454 GLU A CA 1
ATOM 3597 C C . GLU A 1 454 ? 17.549 -19.825 -9.740 1.00 93.56 454 GLU A C 1
ATOM 3599 O O . GLU A 1 454 ? 16.681 -19.050 -9.338 1.00 93.56 454 GLU A O 1
ATOM 3604 N N . THR A 1 455 ? 18.204 -19.646 -10.881 1.00 94.88 455 THR A N 1
ATOM 3605 C CA . THR A 1 455 ? 17.841 -18.649 -11.885 1.00 94.88 455 THR A CA 1
ATOM 3606 C C . THR A 1 455 ? 17.613 -19.398 -13.184 1.00 94.88 455 THR A C 1
ATOM 3608 O O . THR A 1 455 ? 18.523 -20.068 -13.670 1.00 94.88 455 THR A O 1
ATOM 3611 N N . VAL A 1 456 ? 16.404 -19.304 -13.727 1.00 93.12 456 VAL A N 1
ATOM 3612 C CA . VAL A 1 456 ? 16.062 -19.880 -15.025 1.00 93.12 456 VAL A CA 1
ATOM 3613 C C . VAL A 1 456 ? 16.110 -18.769 -16.060 1.00 93.12 456 VAL A C 1
ATOM 3615 O O . VAL A 1 456 ? 15.343 -17.807 -15.979 1.00 93.12 456 VAL A O 1
ATOM 3618 N N . ASP A 1 457 ? 17.005 -18.908 -17.030 1.00 93.56 457 ASP A N 1
ATOM 3619 C CA . ASP A 1 457 ? 17.065 -18.005 -18.171 1.00 93.56 457 ASP A CA 1
ATOM 3620 C C . ASP A 1 457 ? 15.899 -18.290 -19.120 1.00 93.56 457 ASP A C 1
ATOM 3622 O O . ASP A 1 457 ? 15.671 -19.422 -19.560 1.00 93.56 457 ASP A O 1
ATOM 3626 N N . ILE A 1 458 ? 15.148 -17.240 -19.423 1.00 93.25 458 ILE A N 1
ATOM 3627 C CA . ILE A 1 458 ? 14.074 -17.234 -20.405 1.00 93.25 458 ILE A CA 1
ATOM 3628 C C . ILE A 1 458 ? 14.673 -16.635 -21.670 1.00 93.25 458 ILE A C 1
ATOM 3630 O O . ILE A 1 458 ? 14.967 -15.442 -21.727 1.00 93.25 458 ILE A O 1
ATOM 3634 N N . ASP A 1 459 ? 14.892 -17.488 -22.668 1.00 87.88 459 ASP A N 1
ATOM 3635 C CA . ASP A 1 459 ? 15.317 -17.042 -23.993 1.00 87.88 459 ASP A CA 1
ATOM 3636 C C . ASP A 1 459 ? 14.222 -16.138 -24.587 1.00 87.88 459 ASP A C 1
ATOM 3638 O O . ASP A 1 459 ? 13.046 -16.500 -24.580 1.00 87.88 459 ASP A O 1
ATOM 3642 N N . GLY A 1 460 ? 14.582 -14.943 -25.039 1.00 91.75 460 GLY A N 1
ATOM 3643 C CA . GLY A 1 460 ? 13.627 -13.922 -25.457 1.00 91.75 460 GLY A CA 1
ATOM 3644 C C . GLY A 1 460 ? 13.050 -13.067 -24.323 1.00 91.75 460 GLY A C 1
ATOM 3645 O O . GLY A 1 460 ? 13.360 -13.198 -23.140 1.00 91.75 460 GLY A O 1
ATOM 3646 N N . ARG A 1 461 ? 12.197 -12.123 -24.717 1.00 94.94 461 ARG A N 1
ATOM 3647 C CA . ARG A 1 461 ? 11.786 -10.980 -23.886 1.00 94.94 461 ARG A CA 1
ATOM 3648 C C . ARG A 1 461 ? 10.360 -11.067 -23.351 1.00 94.94 461 ARG A C 1
ATOM 3650 O O . ARG A 1 461 ? 9.885 -10.091 -22.782 1.00 94.94 461 ARG A O 1
ATOM 3657 N N . ASP A 1 462 ? 9.685 -12.195 -23.554 1.00 95.50 462 ASP A N 1
ATOM 3658 C CA . ASP A 1 462 ? 8.255 -12.361 -23.300 1.00 95.50 462 ASP A CA 1
ATOM 3659 C C . ASP A 1 462 ? 7.997 -13.509 -22.318 1.00 95.50 462 ASP A C 1
ATOM 3661 O O . ASP A 1 462 ? 8.521 -14.614 -22.477 1.00 95.50 462 ASP A O 1
ATOM 3665 N N . ILE A 1 463 ? 7.146 -13.268 -21.320 1.00 96.38 463 ILE A N 1
ATOM 3666 C CA . ILE A 1 463 ? 6.689 -14.293 -20.377 1.00 96.38 463 ILE A CA 1
ATOM 3667 C C . ILE A 1 463 ? 5.241 -14.049 -19.953 1.00 96.38 463 ILE A C 1
ATOM 3669 O O . ILE A 1 463 ? 4.844 -12.926 -19.656 1.00 96.38 463 ILE A O 1
ATOM 3673 N N . SER A 1 464 ? 4.448 -15.117 -19.898 1.00 96.62 464 SER A N 1
ATOM 3674 C CA . SER A 1 464 ? 3.101 -15.119 -19.325 1.00 96.62 464 SER A CA 1
ATOM 3675 C C . SER A 1 464 ? 3.081 -15.876 -18.001 1.00 96.62 464 SER A C 1
ATOM 3677 O O . SER A 1 464 ? 3.747 -16.900 -17.861 1.00 96.62 464 SER A O 1
ATOM 3679 N N . ILE A 1 465 ? 2.316 -15.372 -17.037 1.00 96.81 465 ILE A N 1
ATOM 3680 C CA . ILE A 1 465 ? 2.136 -15.926 -15.696 1.00 96.81 465 ILE A CA 1
ATOM 3681 C C . ILE A 1 465 ? 0.658 -16.275 -15.541 1.00 96.81 465 ILE A C 1
ATOM 3683 O O . ILE A 1 465 ? -0.201 -15.390 -15.605 1.00 96.81 465 ILE A O 1
ATOM 3687 N N . ASP A 1 466 ? 0.365 -17.562 -15.350 1.00 95.44 466 ASP A N 1
ATOM 3688 C CA . ASP A 1 466 ? -0.988 -18.108 -15.163 1.00 95.44 466 ASP A CA 1
ATOM 3689 C C . ASP A 1 466 ? -2.005 -17.691 -16.242 1.00 95.44 466 ASP A C 1
ATOM 3691 O O . ASP A 1 466 ? -3.207 -17.667 -15.989 1.00 95.44 466 ASP A O 1
ATOM 3695 N N . ASN A 1 467 ? -1.539 -17.327 -17.443 1.00 92.94 467 ASN A N 1
ATOM 3696 C CA . ASN A 1 467 ? -2.354 -16.721 -18.507 1.00 92.94 467 ASN A CA 1
ATOM 3697 C C . ASN A 1 467 ? -3.146 -15.477 -18.051 1.00 92.94 467 ASN A C 1
ATOM 3699 O O . ASN A 1 467 ? -4.182 -15.130 -18.618 1.00 92.94 467 ASN A O 1
ATOM 3703 N N . HIS A 1 468 ? -2.668 -14.805 -17.006 1.00 95.06 468 HIS A N 1
ATOM 3704 C CA . HIS A 1 468 ? -3.300 -13.627 -16.424 1.00 95.06 468 HIS A CA 1
ATOM 3705 C C . HIS A 1 468 ? -2.467 -12.367 -16.637 1.00 95.06 468 HIS A C 1
ATOM 3707 O O . HIS A 1 468 ? -3.021 -11.304 -16.927 1.00 95.06 468 HIS A O 1
ATOM 3713 N N . VAL A 1 469 ? -1.147 -12.491 -16.497 1.00 97.50 469 VAL A N 1
ATOM 3714 C CA . VAL A 1 469 ? -0.189 -11.394 -16.635 1.00 97.50 469 VAL A CA 1
ATOM 3715 C C . VAL A 1 469 ? 0.807 -11.751 -17.720 1.00 97.50 469 VAL A C 1
ATOM 3717 O O . VAL A 1 469 ? 1.443 -12.795 -17.640 1.00 97.50 469 VAL A O 1
ATOM 3720 N N . HIS A 1 470 ? 0.981 -10.866 -18.691 1.00 97.50 470 HIS A N 1
ATOM 3721 C CA . HIS A 1 470 ? 2.006 -10.985 -19.715 1.00 97.50 470 HIS A CA 1
ATOM 3722 C C . HIS A 1 470 ? 3.008 -9.839 -19.581 1.00 97.50 470 HIS A C 1
ATOM 3724 O O . HIS A 1 470 ? 2.619 -8.675 -19.482 1.00 97.50 470 HIS A O 1
ATOM 3730 N N . ILE A 1 471 ? 4.295 -10.165 -19.559 1.00 97.88 471 ILE A N 1
ATOM 3731 C CA . ILE A 1 471 ? 5.397 -9.212 -19.446 1.00 97.88 471 ILE A CA 1
ATOM 3732 C C . ILE A 1 471 ? 6.225 -9.297 -20.722 1.00 97.88 471 ILE A C 1
ATOM 3734 O O . ILE A 1 471 ? 6.622 -10.392 -21.113 1.00 97.88 471 ILE A O 1
ATOM 3738 N N . SER A 1 472 ? 6.503 -8.145 -21.332 1.00 97.12 472 SER A N 1
ATOM 3739 C CA . SER A 1 472 ? 7.324 -8.040 -22.540 1.00 97.12 472 SER A CA 1
ATOM 3740 C C . SER A 1 472 ? 8.377 -6.946 -22.398 1.00 97.12 472 SER A C 1
ATOM 3742 O O . SER A 1 472 ? 8.055 -5.801 -22.060 1.00 97.12 472 SER A O 1
ATOM 3744 N N . GLY A 1 473 ? 9.636 -7.283 -22.664 1.00 97.56 473 GLY A N 1
ATOM 3745 C CA . GLY A 1 473 ? 10.708 -6.311 -22.852 1.00 97.56 473 GLY A CA 1
ATOM 3746 C C . GLY A 1 473 ? 10.543 -5.554 -24.172 1.00 97.56 473 GLY A C 1
ATOM 3747 O O . GLY A 1 473 ? 10.232 -6.135 -25.207 1.00 97.56 473 GLY A O 1
ATOM 3748 N N . ILE A 1 474 ? 10.765 -4.240 -24.154 1.00 97.62 474 ILE A N 1
ATOM 3749 C CA . ILE A 1 474 ? 10.583 -3.365 -25.323 1.00 97.62 474 ILE A CA 1
ATOM 3750 C C . ILE A 1 474 ? 11.939 -2.952 -25.891 1.00 97.62 474 ILE A C 1
ATOM 3752 O O . ILE A 1 474 ? 12.190 -3.125 -27.084 1.00 97.62 474 ILE A O 1
ATOM 3756 N N . TYR A 1 475 ? 12.823 -2.436 -25.034 1.00 97.62 475 TYR A N 1
ATOM 3757 C CA . TYR A 1 475 ? 14.219 -2.154 -25.364 1.00 97.62 475 TYR A CA 1
ATOM 3758 C C . TYR A 1 475 ? 15.121 -2.446 -24.166 1.00 97.62 475 TYR A C 1
ATOM 3760 O O . TYR A 1 475 ? 14.669 -2.400 -23.021 1.00 97.62 475 TYR A O 1
ATOM 3768 N N . GLY A 1 476 ? 16.401 -2.713 -24.442 1.00 96.94 476 GLY A N 1
ATOM 3769 C CA . GLY A 1 476 ? 17.404 -2.979 -23.409 1.00 96.94 476 GLY A CA 1
ATOM 3770 C C . GLY A 1 476 ? 17.198 -4.303 -22.671 1.00 96.94 476 GLY A C 1
ATOM 3771 O O . GLY A 1 476 ? 17.836 -4.506 -21.647 1.00 96.94 476 GLY A O 1
ATOM 3772 N N . ILE A 1 477 ? 16.305 -5.168 -23.168 1.00 96.88 477 ILE A N 1
ATOM 3773 C CA . ILE A 1 477 ? 15.950 -6.478 -22.615 1.00 96.88 477 ILE A CA 1
ATOM 3774 C C . ILE A 1 477 ? 15.921 -7.460 -23.780 1.00 96.88 477 ILE A C 1
ATOM 3776 O O . ILE A 1 477 ? 14.972 -7.465 -24.569 1.00 96.88 477 ILE A O 1
ATOM 3780 N N . ASP A 1 478 ? 16.953 -8.289 -23.862 1.00 92.31 478 ASP A N 1
ATOM 3781 C CA . ASP A 1 478 ? 17.056 -9.331 -24.888 1.00 92.31 478 ASP A CA 1
ATOM 3782 C C . ASP A 1 478 ? 16.640 -10.705 -24.339 1.00 92.31 478 ASP A C 1
ATOM 3784 O O . ASP A 1 478 ? 16.209 -11.578 -25.089 1.00 92.31 478 ASP A O 1
ATOM 3788 N N . MET A 1 479 ? 16.727 -10.874 -23.017 1.00 95.19 479 MET A N 1
ATOM 3789 C CA . MET A 1 479 ? 16.327 -12.073 -22.287 1.00 95.19 479 MET A CA 1
ATOM 3790 C C . MET A 1 479 ? 15.706 -11.700 -20.939 1.00 95.19 479 MET A C 1
ATOM 3792 O O . MET A 1 479 ? 16.021 -10.650 -20.377 1.00 95.19 479 MET A O 1
ATOM 3796 N N . LEU A 1 480 ? 14.855 -12.563 -20.393 1.00 97.38 480 LEU A N 1
ATOM 3797 C CA . LEU A 1 480 ? 14.349 -12.436 -19.024 1.00 97.38 480 LEU A CA 1
ATOM 3798 C C . LEU A 1 480 ? 14.959 -13.516 -18.127 1.00 97.38 480 LEU A C 1
ATOM 3800 O O . LEU A 1 480 ? 15.408 -14.560 -18.592 1.00 97.38 480 LEU A O 1
ATOM 3804 N N . SER A 1 481 ? 14.935 -13.291 -16.817 1.00 97.44 481 SER A N 1
ATOM 3805 C CA . SER A 1 481 ? 15.280 -14.313 -15.829 1.00 97.44 481 SER A CA 1
ATOM 3806 C C . SER A 1 481 ? 14.118 -14.534 -14.870 1.00 97.44 481 SER A C 1
ATOM 3808 O O . SER A 1 481 ? 13.576 -13.575 -14.318 1.00 97.44 481 SER A O 1
ATOM 3810 N N . LEU A 1 482 ? 13.778 -15.799 -14.629 1.00 96.62 482 LEU A N 1
ATOM 3811 C CA . LEU A 1 482 ? 12.939 -16.231 -13.515 1.00 96.62 482 LEU A CA 1
ATOM 3812 C C . LEU A 1 482 ? 13.861 -16.616 -12.356 1.00 96.62 482 LEU A C 1
ATOM 3814 O O . LEU A 1 482 ? 14.466 -17.689 -12.354 1.00 96.62 482 LEU A O 1
ATOM 3818 N N . TYR A 1 483 ? 13.995 -15.724 -11.379 1.00 96.75 483 TYR A N 1
ATOM 3819 C CA . TYR A 1 483 ? 14.759 -15.982 -10.166 1.00 96.75 483 TYR A CA 1
ATOM 3820 C C . TYR A 1 483 ? 13.875 -16.603 -9.090 1.00 96.75 483 TYR A C 1
ATOM 3822 O O . TYR A 1 483 ? 12.819 -16.077 -8.735 1.00 96.75 483 TYR A O 1
ATOM 3830 N N . ARG A 1 484 ? 14.352 -17.717 -8.542 1.00 95.31 484 ARG A N 1
ATOM 3831 C CA . ARG A 1 484 ? 13.676 -18.520 -7.531 1.00 95.31 484 ARG A CA 1
ATOM 3832 C C . ARG A 1 484 ? 14.568 -18.572 -6.291 1.00 95.31 484 ARG A C 1
ATOM 3834 O O . ARG A 1 484 ? 15.650 -19.157 -6.332 1.00 95.31 484 ARG A O 1
ATOM 3841 N N . PRO A 1 485 ? 14.174 -17.946 -5.173 1.00 92.00 485 PRO A N 1
ATOM 3842 C CA . PRO A 1 485 ? 15.055 -17.712 -4.025 1.00 92.00 485 PRO A CA 1
ATOM 3843 C C . PRO A 1 485 ? 15.377 -18.956 -3.189 1.00 92.00 485 PRO A C 1
ATOM 3845 O O . PRO A 1 485 ? 16.216 -18.877 -2.294 1.00 92.00 485 PRO A O 1
ATOM 3848 N N . GLY A 1 486 ? 14.696 -20.083 -3.401 1.00 91.19 486 GLY A N 1
ATOM 3849 C CA . GLY A 1 486 ? 14.926 -21.301 -2.620 1.00 91.19 486 GLY A CA 1
ATOM 3850 C C . GLY A 1 486 ? 14.337 -21.299 -1.203 1.00 91.19 486 GLY A C 1
ATOM 3851 O O . GLY A 1 486 ? 14.461 -22.278 -0.472 1.00 91.19 486 GLY A O 1
ATOM 3852 N N . ARG A 1 487 ? 13.733 -20.188 -0.777 1.00 90.88 487 ARG A N 1
ATOM 3853 C CA . ARG A 1 487 ? 13.157 -19.984 0.557 1.00 90.88 487 ARG A CA 1
ATOM 3854 C C . ARG A 1 487 ? 12.117 -18.874 0.507 1.00 90.88 487 ARG A C 1
ATOM 3856 O O . ARG A 1 487 ? 12.131 -18.071 -0.424 1.00 90.88 487 ARG A O 1
ATOM 3863 N N . ARG A 1 488 ? 11.277 -18.765 1.537 1.00 92.31 488 ARG A N 1
ATOM 3864 C CA . ARG A 1 488 ? 10.490 -17.543 1.736 1.00 92.31 488 ARG A CA 1
ATOM 3865 C C . ARG A 1 488 ? 11.462 -16.388 1.957 1.00 92.31 488 ARG A C 1
ATOM 3867 O O . ARG A 1 488 ? 12.296 -16.443 2.853 1.00 92.31 488 ARG A O 1
ATOM 3874 N N . GLN A 1 489 ? 11.415 -15.379 1.103 1.00 91.94 489 GLN A N 1
ATOM 3875 C CA . GLN A 1 489 ? 12.349 -14.249 1.127 1.00 91.94 489 GLN A CA 1
ATOM 3876 C C . GLN A 1 489 ? 11.647 -12.906 1.320 1.00 91.94 489 GLN A C 1
ATOM 3878 O O . GLN A 1 489 ? 12.292 -11.858 1.367 1.00 91.94 489 GLN A O 1
ATOM 3883 N N . ILE A 1 490 ? 10.323 -12.931 1.377 1.00 93.00 490 ILE A N 1
ATOM 3884 C CA . ILE A 1 490 ? 9.483 -11.788 1.678 1.00 93.00 490 ILE A CA 1
ATOM 3885 C C . ILE A 1 490 ? 9.368 -11.691 3.201 1.00 93.00 490 ILE A C 1
ATOM 3887 O O . ILE A 1 490 ? 8.818 -12.585 3.833 1.00 93.00 490 ILE A O 1
ATOM 3891 N N . GLU A 1 491 ? 9.923 -10.634 3.788 1.00 89.12 491 GLU A N 1
ATOM 3892 C CA . GLU A 1 491 ? 10.121 -10.502 5.240 1.00 89.12 491 GLU A CA 1
ATOM 3893 C C . GLU A 1 491 ? 9.560 -9.173 5.765 1.00 89.12 491 GLU A C 1
ATOM 3895 O O . GLU A 1 491 ? 9.336 -8.239 4.982 1.00 89.12 491 GLU A O 1
ATOM 3900 N N . ILE A 1 492 ? 9.390 -9.056 7.087 1.00 89.38 492 ILE A N 1
ATOM 3901 C CA . ILE A 1 492 ? 9.087 -7.784 7.763 1.00 89.38 492 ILE A CA 1
ATOM 3902 C C . ILE A 1 492 ? 10.140 -6.747 7.369 1.00 89.38 492 ILE A C 1
ATOM 3904 O O . ILE A 1 492 ? 11.344 -7.010 7.434 1.00 89.38 492 ILE A O 1
ATOM 3908 N N . PHE A 1 493 ? 9.700 -5.536 7.045 1.00 85.25 493 PHE A N 1
ATOM 3909 C CA . PHE A 1 493 ? 10.587 -4.420 6.742 1.00 85.25 493 PHE A CA 1
ATOM 3910 C C . PHE A 1 493 ? 10.577 -3.387 7.870 1.00 85.25 493 PHE A C 1
ATOM 3912 O O . PHE A 1 493 ? 9.532 -3.053 8.414 1.00 85.25 493 PHE A O 1
ATOM 3919 N N . SER A 1 494 ? 11.735 -2.838 8.220 1.00 77.94 494 SER A N 1
ATOM 3920 C CA . SER A 1 494 ? 11.835 -1.723 9.161 1.00 77.94 494 SER A CA 1
ATOM 3921 C C . SER A 1 494 ? 13.041 -0.869 8.810 1.00 77.94 494 SER A C 1
ATOM 3923 O O . SER A 1 494 ? 14.149 -1.377 8.653 1.00 77.94 494 SER A O 1
ATOM 3925 N N . THR A 1 495 ? 12.814 0.439 8.701 1.00 65.38 495 THR A N 1
ATOM 3926 C CA . THR A 1 495 ? 13.867 1.433 8.459 1.00 65.38 495 THR A CA 1
ATOM 3927 C C . THR A 1 495 ? 14.621 1.801 9.736 1.00 65.38 495 THR A C 1
ATOM 3929 O O . THR A 1 495 ? 15.713 2.346 9.662 1.00 65.38 495 THR A O 1
ATOM 3932 N N . SER A 1 496 ? 14.040 1.546 10.914 1.00 63.31 496 SER A N 1
ATOM 3933 C CA . SER A 1 496 ? 14.607 1.955 12.210 1.00 63.31 496 SER A CA 1
ATOM 3934 C C . SER A 1 496 ? 15.443 0.860 12.869 1.00 63.31 496 SER A C 1
ATOM 3936 O O . SER A 1 496 ? 16.339 1.151 13.654 1.00 63.31 496 SER A O 1
ATOM 3938 N N . VAL A 1 497 ? 15.131 -0.404 12.583 1.00 65.00 497 VAL A N 1
ATOM 3939 C CA . VAL A 1 497 ? 15.845 -1.570 13.112 1.00 65.00 497 VAL A CA 1
ATOM 3940 C C . VAL A 1 497 ? 15.922 -2.592 11.985 1.00 65.00 497 VAL A C 1
ATOM 3942 O O . VAL A 1 497 ? 14.865 -3.083 11.592 1.00 65.00 497 VAL A O 1
ATOM 3945 N N . PRO A 1 498 ? 17.115 -2.947 11.473 1.00 61.41 498 PRO A N 1
ATOM 3946 C CA . PRO A 1 498 ? 17.231 -3.926 10.400 1.00 61.41 498 PRO A CA 1
ATOM 3947 C C . PRO A 1 498 ? 16.594 -5.261 10.811 1.00 61.41 498 PRO A C 1
ATOM 3949 O O . PRO A 1 498 ? 17.129 -5.984 11.653 1.00 61.41 498 PRO A O 1
ATOM 3952 N N . SER A 1 499 ? 15.422 -5.561 10.248 1.00 62.38 499 SER A N 1
ATOM 3953 C CA . SER A 1 499 ? 14.699 -6.833 10.398 1.00 62.38 499 SER A CA 1
ATOM 3954 C C . SER A 1 499 ? 15.031 -7.827 9.284 1.00 62.38 499 SER A C 1
ATOM 3956 O O . SER A 1 499 ? 14.750 -9.020 9.428 1.00 62.38 499 SER A O 1
ATOM 3958 N N . VAL A 1 500 ? 15.651 -7.333 8.206 1.00 65.19 500 VAL A N 1
ATOM 3959 C CA . VAL A 1 500 ? 16.064 -8.116 7.039 1.00 65.19 500 VAL A CA 1
ATOM 3960 C C . VAL A 1 500 ? 17.035 -9.217 7.468 1.00 65.19 500 VAL A C 1
ATOM 3962 O O . VAL A 1 500 ? 18.031 -8.959 8.145 1.00 65.19 500 VAL A O 1
ATOM 3965 N N . GLY A 1 501 ? 16.717 -10.454 7.107 1.00 65.94 501 GLY A N 1
ATOM 3966 C CA . GLY A 1 501 ? 17.417 -11.676 7.478 1.00 65.94 501 GLY A CA 1
ATOM 3967 C C . GLY A 1 501 ? 17.243 -12.106 8.937 1.00 65.94 501 GLY A C 1
ATOM 3968 O O . GLY A 1 501 ? 17.844 -13.102 9.329 1.00 65.94 501 GLY A O 1
ATOM 3969 N N . ARG A 1 502 ? 16.462 -11.383 9.756 1.00 75.38 502 ARG A N 1
ATOM 3970 C CA . ARG A 1 502 ? 16.282 -11.679 11.194 1.00 75.38 502 ARG A CA 1
ATOM 3971 C C . ARG A 1 502 ? 14.903 -12.213 11.555 1.00 75.38 502 ARG A C 1
ATOM 3973 O O . ARG A 1 502 ? 14.777 -12.902 12.559 1.00 75.38 502 ARG A O 1
ATOM 3980 N N . SER A 1 503 ? 13.877 -11.856 10.785 1.00 79.50 503 SER A N 1
ATOM 3981 C CA . SER A 1 503 ? 12.485 -12.232 11.083 1.00 79.50 503 SER A CA 1
ATOM 3982 C C . SER A 1 503 ? 12.026 -13.542 10.437 1.00 79.50 503 SER A C 1
ATOM 3984 O O . SER A 1 503 ? 10.959 -14.037 10.790 1.00 79.50 503 SER A O 1
ATOM 3986 N N . GLY A 1 504 ? 12.841 -14.113 9.545 1.00 82.56 504 GLY A N 1
ATOM 3987 C CA . GLY A 1 504 ? 12.433 -15.229 8.697 1.00 82.56 504 GLY A CA 1
ATOM 3988 C C . GLY A 1 504 ? 11.507 -14.788 7.561 1.00 82.56 504 GLY A C 1
ATOM 3989 O O . GLY A 1 504 ? 10.943 -13.692 7.580 1.00 82.56 504 GLY A O 1
ATOM 3990 N N . GLY A 1 505 ? 11.369 -15.641 6.553 1.00 87.25 505 GLY A N 1
ATOM 3991 C CA . GLY A 1 505 ? 10.497 -15.401 5.412 1.00 87.25 505 GLY A CA 1
ATOM 3992 C C . GLY A 1 505 ? 9.031 -15.743 5.676 1.00 87.25 505 GLY A C 1
ATOM 3993 O O . GLY A 1 505 ? 8.702 -16.791 6.226 1.00 87.25 505 GLY A O 1
ATOM 3994 N N . GLU A 1 506 ? 8.133 -14.882 5.206 1.00 90.38 506 GLU A N 1
ATOM 3995 C CA . GLU A 1 506 ? 6.679 -14.951 5.413 1.00 90.38 506 GLU A CA 1
ATOM 3996 C C . GLU A 1 506 ? 5.898 -15.356 4.162 1.00 90.38 506 GLU A C 1
ATOM 3998 O O . GLU A 1 506 ? 4.736 -15.757 4.248 1.00 90.38 506 GLU A O 1
ATOM 4003 N N . LEU A 1 507 ? 6.504 -15.163 2.991 1.00 93.38 507 LEU A N 1
ATOM 4004 C CA . LEU A 1 507 ? 5.927 -15.488 1.696 1.00 93.38 507 LEU A CA 1
ATOM 4005 C C . LEU A 1 507 ? 7.052 -15.878 0.734 1.00 93.38 507 LEU A C 1
ATOM 4007 O O . LEU A 1 507 ? 8.112 -15.248 0.696 1.00 93.38 507 LEU A O 1
ATOM 4011 N N . TYR A 1 508 ? 6.830 -16.944 -0.021 1.00 94.81 508 TYR A N 1
ATOM 4012 C CA . TYR A 1 508 ? 7.674 -17.339 -1.135 1.00 94.81 508 TYR A CA 1
ATOM 4013 C C . TYR A 1 508 ? 7.222 -16.583 -2.383 1.00 94.81 508 TYR A C 1
ATOM 4015 O O . TYR A 1 508 ? 6.038 -16.578 -2.732 1.00 94.81 508 TYR A O 1
ATOM 4023 N N . CYS A 1 509 ? 8.166 -15.927 -3.046 1.00 96.00 509 CYS A N 1
ATOM 4024 C CA . CYS A 1 509 ? 7.889 -15.124 -4.224 1.00 96.00 509 CYS A CA 1
ATOM 4025 C C . CYS A 1 509 ? 8.949 -15.411 -5.289 1.00 96.00 509 CYS A C 1
ATOM 4027 O O . CYS A 1 509 ? 10.143 -15.316 -5.020 1.00 96.00 509 CYS A O 1
ATOM 4029 N N . ASP A 1 510 ? 8.519 -15.791 -6.481 1.00 97.00 510 ASP A N 1
ATOM 4030 C CA . ASP A 1 510 ? 9.402 -15.839 -7.638 1.00 97.00 510 ASP A CA 1
ATOM 4031 C C . ASP A 1 510 ? 9.585 -14.409 -8.184 1.00 97.00 510 ASP A C 1
ATOM 4033 O O . ASP A 1 510 ? 8.750 -13.531 -7.956 1.00 97.00 510 ASP A O 1
ATOM 4037 N N . GLU A 1 511 ? 10.687 -14.137 -8.876 1.00 97.81 511 GLU A N 1
ATOM 4038 C CA . GLU A 1 511 ? 11.045 -12.781 -9.310 1.00 97.81 511 GLU A CA 1
ATOM 4039 C C . GLU A 1 511 ? 11.395 -12.784 -10.805 1.00 97.81 511 GLU A C 1
ATOM 4041 O O . GLU A 1 511 ? 12.378 -13.402 -11.214 1.00 97.81 511 GLU A O 1
ATOM 4046 N N . ILE A 1 512 ? 10.613 -12.078 -11.629 1.00 98.25 512 ILE A N 1
ATOM 4047 C CA . ILE A 1 512 ? 10.944 -11.853 -13.045 1.00 98.25 512 ILE A CA 1
ATOM 4048 C C . ILE A 1 512 ? 11.830 -10.618 -13.144 1.00 98.25 512 ILE A C 1
ATOM 4050 O O . ILE A 1 512 ? 11.446 -9.539 -12.688 1.00 98.25 512 ILE A O 1
ATOM 4054 N N . CYS A 1 513 ? 13.022 -10.772 -13.715 1.00 97.94 513 CYS A N 1
ATOM 4055 C CA . CYS A 1 513 ? 14.058 -9.743 -13.685 1.00 97.94 513 CYS A CA 1
ATOM 4056 C C . CYS A 1 513 ? 14.782 -9.606 -15.028 1.00 97.94 513 CYS A C 1
ATOM 4058 O O . CYS A 1 513 ? 14.977 -10.589 -15.741 1.00 97.94 513 CYS A O 1
ATOM 4060 N N . HIS A 1 514 ? 15.263 -8.398 -15.312 1.00 97.94 514 HIS A N 1
ATOM 4061 C CA . HIS A 1 514 ? 16.350 -8.146 -16.254 1.00 97.94 514 HIS A CA 1
ATOM 4062 C C . HIS A 1 514 ? 17.062 -6.830 -15.884 1.00 97.94 514 HIS A C 1
ATOM 4064 O O . HIS A 1 514 ? 16.381 -5.824 -15.697 1.00 97.94 514 HIS A O 1
ATOM 4070 N N . PRO A 1 515 ? 18.403 -6.801 -15.767 1.00 97.31 515 PRO A N 1
ATOM 4071 C CA . PRO A 1 515 ? 19.265 -7.970 -15.599 1.00 97.31 515 PRO A CA 1
ATOM 4072 C C . PRO A 1 515 ? 18.920 -8.697 -14.288 1.00 97.31 515 PRO A C 1
ATOM 4074 O O . PRO A 1 515 ? 18.208 -8.151 -13.449 1.00 97.31 515 PRO A O 1
ATOM 4077 N N . CYS A 1 516 ? 19.433 -9.912 -14.090 1.00 97.50 516 CYS A N 1
ATOM 4078 C CA . CYS A 1 516 ? 19.321 -10.639 -12.823 1.00 97.50 516 CYS A CA 1
ATOM 4079 C C . CYS A 1 516 ? 20.705 -11.042 -12.308 1.00 97.50 516 CYS A C 1
ATOM 4081 O O . CYS A 1 516 ? 21.162 -12.169 -12.487 1.00 97.50 516 CYS A O 1
ATOM 4083 N N . ILE A 1 517 ? 21.397 -10.104 -11.665 1.00 96.75 517 ILE A N 1
ATOM 4084 C CA . ILE A 1 517 ? 22.725 -10.331 -11.094 1.00 96.75 517 ILE A CA 1
ATOM 4085 C C . ILE A 1 517 ? 22.567 -10.583 -9.600 1.00 96.75 517 ILE A C 1
ATOM 4087 O O . ILE A 1 517 ? 22.128 -9.709 -8.856 1.00 96.75 517 ILE A O 1
ATOM 4091 N N . THR A 1 518 ? 22.954 -11.774 -9.153 1.00 94.69 518 THR A N 1
ATOM 4092 C CA . THR A 1 518 ? 22.880 -12.198 -7.742 1.00 94.69 518 THR A CA 1
ATOM 4093 C C . THR A 1 518 ? 24.249 -12.516 -7.144 1.00 94.69 518 THR A C 1
ATOM 4095 O O . THR A 1 518 ? 24.340 -13.093 -6.060 1.00 94.69 518 THR A O 1
ATOM 4098 N N . VAL A 1 519 ? 25.314 -12.160 -7.862 1.00 93.69 519 VAL A N 1
ATOM 4099 C CA . VAL A 1 519 ? 26.706 -12.340 -7.452 1.00 93.69 519 VAL A CA 1
ATOM 4100 C C . VAL A 1 519 ? 27.371 -10.989 -7.243 1.00 93.69 519 VAL A C 1
ATOM 4102 O O . VAL A 1 519 ? 27.106 -10.025 -7.963 1.00 93.69 519 VAL A O 1
ATOM 4105 N N . GLN A 1 520 ? 28.262 -10.932 -6.257 1.00 95.88 520 GLN A N 1
ATOM 4106 C CA . GLN A 1 520 ? 28.980 -9.711 -5.931 1.00 95.88 520 GLN A CA 1
ATOM 4107 C C . GLN A 1 520 ? 29.971 -9.344 -7.040 1.00 95.88 520 GLN A C 1
ATOM 4109 O O . GLN A 1 520 ? 30.773 -10.179 -7.460 1.00 95.88 520 GLN A O 1
ATOM 4114 N N . LYS A 1 521 ? 29.938 -8.089 -7.496 1.00 96.81 521 LYS A N 1
ATOM 4115 C CA . LYS A 1 521 ? 30.812 -7.581 -8.561 1.00 96.81 521 LYS A CA 1
ATOM 4116 C C . LYS A 1 521 ? 31.214 -6.127 -8.307 1.00 96.81 521 LYS A C 1
ATOM 4118 O O . LYS A 1 521 ? 30.454 -5.361 -7.718 1.00 96.81 521 LYS A O 1
ATOM 4123 N N . ASP A 1 522 ? 32.418 -5.772 -8.747 1.00 97.06 522 ASP A N 1
ATOM 4124 C CA . ASP A 1 522 ? 32.941 -4.403 -8.746 1.00 97.06 522 ASP A CA 1
ATOM 4125 C C . ASP A 1 522 ? 32.541 -3.676 -10.037 1.00 97.06 522 ASP A C 1
ATOM 4127 O O . ASP A 1 522 ? 32.642 -4.232 -11.135 1.00 97.06 522 ASP A O 1
ATOM 4131 N N . TYR A 1 523 ? 32.084 -2.435 -9.896 1.00 97.94 523 TYR A N 1
ATOM 4132 C CA . TYR A 1 523 ? 31.620 -1.593 -10.991 1.00 97.94 523 TYR A CA 1
ATOM 4133 C C . TYR A 1 523 ? 32.375 -0.262 -10.983 1.00 97.94 523 TYR A C 1
ATOM 4135 O O . TYR A 1 523 ? 32.446 0.382 -9.934 1.00 97.94 523 TYR A O 1
ATOM 4143 N N . PRO A 1 524 ? 32.907 0.200 -12.129 1.00 98.12 524 PRO A N 1
ATOM 4144 C CA . PRO A 1 524 ? 33.426 1.559 -12.266 1.00 98.12 524 PRO A CA 1
ATOM 4145 C C . PRO A 1 524 ? 32.356 2.625 -12.002 1.00 98.12 524 PRO A C 1
ATOM 4147 O O . PRO A 1 524 ? 31.156 2.352 -12.088 1.00 98.12 524 PRO A O 1
ATOM 4150 N N . ALA A 1 525 ? 32.789 3.862 -11.755 1.00 97.62 525 ALA A N 1
ATOM 4151 C CA . ALA A 1 525 ? 31.889 5.013 -11.698 1.00 97.62 525 ALA A CA 1
ATOM 4152 C C . ALA A 1 525 ? 31.153 5.220 -13.032 1.00 97.62 525 ALA A C 1
ATOM 4154 O O . ALA A 1 525 ? 31.725 4.979 -14.095 1.00 97.62 525 ALA A O 1
ATOM 4155 N N . ASN A 1 526 ? 29.913 5.712 -12.969 1.00 97.12 526 ASN A N 1
ATOM 4156 C CA . ASN A 1 526 ? 29.052 5.989 -14.125 1.00 97.12 526 ASN A CA 1
ATOM 4157 C C . ASN A 1 526 ? 28.739 4.767 -15.007 1.00 97.12 526 ASN A C 1
ATOM 4159 O O . ASN A 1 526 ? 28.346 4.923 -16.163 1.00 97.12 526 ASN A O 1
ATOM 4163 N N . THR A 1 527 ? 28.874 3.552 -14.475 1.00 98.38 527 THR A N 1
ATOM 4164 C CA . THR A 1 527 ? 28.489 2.335 -15.196 1.00 98.38 527 THR A CA 1
ATOM 4165 C C . THR A 1 527 ? 26.972 2.259 -15.281 1.00 98.38 527 THR A C 1
ATOM 4167 O O . THR A 1 527 ? 26.300 2.330 -14.251 1.00 98.38 527 THR A O 1
ATOM 4170 N N . ILE A 1 528 ? 26.431 2.084 -16.488 1.00 98.06 528 ILE A N 1
ATOM 4171 C CA . ILE A 1 528 ? 25.009 1.790 -16.686 1.00 98.06 528 ILE A CA 1
ATOM 4172 C C . ILE A 1 528 ? 24.741 0.371 -16.200 1.00 98.06 528 ILE A C 1
ATOM 4174 O O . ILE A 1 528 ? 25.321 -0.585 -16.709 1.00 98.06 528 ILE A O 1
ATOM 4178 N N . LEU A 1 529 ? 23.887 0.251 -15.188 1.00 98.25 529 LEU A N 1
ATOM 4179 C CA . LEU A 1 529 ? 23.496 -1.036 -14.619 1.00 98.25 529 LEU A CA 1
ATOM 4180 C C . LEU A 1 529 ? 22.348 -1.650 -15.420 1.00 98.25 529 LEU A C 1
ATOM 4182 O O . LEU A 1 529 ? 22.344 -2.851 -15.672 1.00 98.25 529 LEU A O 1
ATOM 4186 N N . PHE A 1 530 ? 21.407 -0.806 -15.836 1.00 98.12 530 PHE A N 1
ATOM 4187 C CA . PHE A 1 530 ? 20.361 -1.115 -16.800 1.00 98.12 530 PHE A CA 1
ATOM 4188 C C . PHE A 1 530 ? 19.793 0.183 -17.380 1.00 98.12 530 PHE A C 1
ATOM 4190 O O . PHE A 1 530 ? 19.726 1.204 -16.694 1.00 98.12 530 PHE A O 1
ATOM 4197 N N . ASP A 1 531 ? 19.391 0.135 -18.645 1.00 98.25 531 ASP A N 1
ATOM 4198 C CA . ASP A 1 531 ? 18.632 1.173 -19.342 1.00 98.25 531 ASP A CA 1
ATOM 4199 C C . ASP A 1 531 ? 17.642 0.457 -20.258 1.00 98.25 531 ASP A C 1
ATOM 4201 O O . ASP A 1 531 ? 18.037 -0.131 -21.265 1.00 98.25 531 ASP A O 1
ATOM 4205 N N . GLN A 1 532 ? 16.378 0.422 -19.851 1.00 98.50 532 GLN A N 1
ATOM 4206 C CA . GLN A 1 532 ? 15.397 -0.500 -20.408 1.00 98.50 532 GLN A CA 1
ATOM 4207 C C . GLN A 1 532 ? 13.967 0.022 -20.311 1.00 98.50 532 GLN A C 1
ATOM 4209 O O . GLN A 1 532 ? 13.651 0.862 -19.466 1.00 98.50 532 GLN A O 1
ATOM 4214 N N . ALA A 1 533 ? 13.086 -0.547 -21.131 1.00 98.69 533 ALA A N 1
ATOM 4215 C CA . ALA A 1 533 ? 11.649 -0.443 -20.931 1.00 98.69 533 ALA A CA 1
ATOM 4216 C C . ALA A 1 533 ? 10.956 -1.784 -21.123 1.00 98.69 533 ALA A C 1
ATOM 4218 O O . ALA A 1 533 ? 11.345 -2.582 -21.975 1.00 98.69 533 ALA A O 1
ATOM 4219 N N . PHE A 1 534 ? 9.895 -1.994 -20.355 1.00 98.69 534 PHE A N 1
ATOM 4220 C CA . PHE A 1 534 ? 9.060 -3.186 -20.407 1.00 98.69 534 PHE A CA 1
ATOM 4221 C C . PHE A 1 534 ? 7.592 -2.824 -20.198 1.00 98.69 534 PHE A C 1
ATOM 4223 O O . PHE A 1 534 ? 7.261 -1.792 -19.609 1.00 98.69 534 PHE A O 1
ATOM 4230 N N . ALA A 1 535 ? 6.707 -3.693 -20.669 1.00 98.44 535 ALA A N 1
ATOM 4231 C CA . ALA A 1 535 ? 5.275 -3.589 -20.460 1.00 98.44 535 ALA A CA 1
ATOM 4232 C C . ALA A 1 535 ? 4.757 -4.799 -19.681 1.00 98.44 535 ALA A C 1
ATOM 4234 O O . ALA A 1 535 ? 5.189 -5.926 -19.904 1.00 98.44 535 ALA A O 1
ATOM 4235 N N . VAL A 1 536 ? 3.796 -4.544 -18.798 1.00 98.44 536 VAL A N 1
ATOM 4236 C CA . VAL A 1 536 ? 2.973 -5.543 -18.119 1.00 98.44 536 VAL A CA 1
ATOM 4237 C C . VAL A 1 536 ? 1.546 -5.378 -18.631 1.00 98.44 536 VAL A C 1
ATOM 4239 O O . VAL A 1 536 ? 0.955 -4.306 -18.476 1.00 98.44 536 VAL A O 1
ATOM 4242 N N . CYS A 1 537 ? 0.994 -6.416 -19.250 1.00 97.56 537 CYS A N 1
ATOM 4243 C CA . CYS A 1 537 ? -0.342 -6.422 -19.832 1.00 97.56 537 CYS A CA 1
ATOM 4244 C C . CYS A 1 537 ? -1.218 -7.497 -19.180 1.00 97.56 537 CYS A C 1
ATOM 4246 O O . CYS A 1 537 ? -0.774 -8.619 -18.940 1.00 97.56 537 CYS A O 1
ATOM 4248 N N . ILE A 1 538 ? -2.473 -7.149 -18.902 1.00 97.56 538 ILE A N 1
ATOM 4249 C CA . ILE A 1 538 ? -3.467 -8.056 -18.330 1.00 97.56 538 ILE A CA 1
ATOM 4250 C C . ILE A 1 538 ? -4.402 -8.568 -19.427 1.00 97.56 538 ILE A C 1
ATOM 4252 O O . ILE A 1 538 ? -5.032 -7.780 -20.133 1.00 97.56 538 ILE A O 1
ATOM 4256 N N . GLY A 1 539 ? -4.533 -9.893 -19.536 1.00 86.25 539 GLY A N 1
ATOM 4257 C CA . GLY A 1 539 ? -5.500 -10.543 -20.431 1.00 86.25 539 GLY A CA 1
ATOM 4258 C C . GLY A 1 539 ? -5.175 -10.481 -21.931 1.00 86.25 539 GLY A C 1
ATOM 4259 O O . GLY A 1 539 ? -6.068 -10.715 -22.744 1.00 86.25 539 GLY A O 1
ATOM 4260 N N . LYS A 1 540 ? -3.930 -10.161 -22.309 1.00 80.25 540 LYS A N 1
ATOM 4261 C CA . LYS A 1 540 ? -3.436 -10.233 -23.691 1.00 80.25 540 LYS A CA 1
ATOM 4262 C C . LYS A 1 540 ? -2.112 -10.992 -23.722 1.00 80.25 540 LYS A C 1
ATOM 4264 O O . LYS A 1 540 ? -1.224 -10.694 -22.931 1.00 80.25 540 LYS A O 1
ATOM 4269 N N . ASP A 1 541 ? -1.967 -11.899 -24.683 1.00 77.56 541 ASP A N 1
ATOM 4270 C CA . ASP A 1 541 ? -0.789 -12.776 -24.789 1.00 77.56 541 ASP A CA 1
ATOM 4271 C C . ASP A 1 541 ? 0.354 -12.184 -25.626 1.00 77.56 541 ASP A C 1
ATOM 4273 O O . ASP A 1 541 ? 1.394 -12.814 -25.790 1.00 77.56 541 ASP A O 1
ATOM 4277 N N . THR A 1 542 ? 0.147 -11.004 -26.220 1.00 83.44 542 THR A N 1
ATOM 4278 C CA . THR A 1 542 ? 1.125 -10.354 -27.103 1.00 83.44 542 THR A CA 1
ATOM 4279 C C . THR A 1 542 ? 1.139 -8.844 -26.916 1.00 83.44 542 THR A C 1
ATOM 4281 O O . THR A 1 542 ? 0.095 -8.181 -26.882 1.00 83.44 542 THR A O 1
ATOM 4284 N N . ILE A 1 543 ? 2.340 -8.274 -26.856 1.00 90.69 543 ILE A N 1
ATOM 4285 C CA . ILE A 1 543 ? 2.552 -6.830 -26.774 1.00 90.69 543 ILE A CA 1
ATOM 4286 C C . ILE A 1 543 ? 3.216 -6.362 -28.069 1.00 90.69 543 ILE A C 1
ATOM 4288 O O . ILE A 1 543 ? 4.328 -6.752 -28.407 1.00 90.69 543 ILE A O 1
ATOM 4292 N N . GLU A 1 544 ? 2.506 -5.515 -28.812 1.00 95.06 544 GLU A N 1
ATOM 4293 C CA . GLU A 1 544 ? 3.023 -4.867 -30.018 1.00 95.06 544 GLU A CA 1
ATOM 4294 C C . GLU A 1 544 ? 3.614 -3.516 -29.597 1.00 95.06 544 GLU A C 1
ATOM 4296 O O . GLU A 1 544 ? 2.883 -2.531 -29.454 1.00 95.06 544 GLU A O 1
ATOM 4301 N N . ALA A 1 545 ? 4.923 -3.490 -29.338 1.00 96.81 545 ALA A N 1
ATOM 4302 C CA . ALA A 1 545 ? 5.657 -2.291 -28.949 1.00 96.81 545 ALA A CA 1
ATOM 4303 C C . ALA A 1 545 ? 7.030 -2.212 -29.631 1.00 96.81 545 ALA A C 1
ATOM 4305 O O . ALA A 1 545 ? 7.699 -3.228 -29.824 1.00 96.81 545 ALA A O 1
ATOM 4306 N N . GLU A 1 546 ? 7.464 -0.995 -29.954 1.00 96.75 546 GLU A N 1
ATOM 4307 C CA . GLU A 1 546 ? 8.771 -0.713 -30.551 1.00 96.75 546 GLU A CA 1
ATOM 4308 C C . GLU A 1 546 ? 9.391 0.565 -29.957 1.00 96.75 546 GLU A C 1
ATOM 4310 O O . GLU A 1 546 ? 8.669 1.532 -29.680 1.00 96.75 546 GLU A O 1
ATOM 4315 N N . PRO A 1 547 ? 10.718 0.608 -29.740 1.00 97.38 547 PRO A N 1
ATOM 4316 C CA . PRO A 1 547 ? 11.397 1.837 -29.357 1.00 97.38 547 PRO A CA 1
ATOM 4317 C C . PRO A 1 547 ? 11.394 2.847 -30.507 1.00 97.38 547 PRO A C 1
ATOM 4319 O O . PRO A 1 547 ? 11.508 2.489 -31.678 1.00 97.38 547 PRO A O 1
ATOM 4322 N N . LEU A 1 548 ? 11.305 4.130 -30.165 1.00 96.88 548 LEU A N 1
ATOM 4323 C CA . LEU A 1 548 ? 11.423 5.226 -31.121 1.00 96.88 548 LEU A CA 1
ATOM 4324 C C . LEU A 1 548 ? 12.811 5.858 -31.024 1.00 96.88 548 LEU A C 1
ATOM 4326 O O . LEU A 1 548 ? 13.340 6.071 -29.934 1.00 96.88 548 LEU A O 1
ATOM 4330 N N . MET A 1 549 ? 13.385 6.196 -32.177 1.00 93.56 549 MET A N 1
ATOM 4331 C CA . MET A 1 549 ? 14.667 6.893 -32.242 1.00 93.56 549 MET A CA 1
ATOM 4332 C C . MET A 1 549 ? 14.522 8.341 -31.773 1.00 93.56 549 MET A C 1
ATOM 4334 O O . MET A 1 549 ? 13.648 9.072 -32.239 1.00 93.56 549 MET A O 1
ATOM 4338 N N . THR A 1 550 ? 15.431 8.778 -30.909 1.00 93.75 550 THR A N 1
ATOM 4339 C CA . THR A 1 550 ? 15.472 10.139 -30.364 1.00 93.75 550 THR A CA 1
ATOM 4340 C C . THR A 1 550 ? 16.835 10.779 -30.633 1.00 93.75 550 THR A C 1
ATOM 4342 O O . THR A 1 550 ? 17.813 10.095 -30.933 1.00 93.75 550 THR A O 1
ATOM 4345 N N . ASP A 1 551 ? 16.907 12.110 -30.569 1.00 89.44 551 ASP A N 1
ATOM 4346 C CA . ASP A 1 551 ? 18.163 12.859 -30.762 1.00 89.44 551 ASP A CA 1
ATOM 4347 C C . ASP A 1 551 ? 19.005 12.969 -29.477 1.00 89.44 551 ASP A C 1
ATOM 4349 O O . ASP A 1 551 ? 20.063 13.597 -29.466 1.00 89.44 551 ASP A O 1
ATOM 4353 N N . ASN A 1 552 ? 18.531 12.386 -28.375 1.00 92.81 552 ASN A N 1
ATOM 4354 C CA . ASN A 1 552 ? 19.172 12.435 -27.069 1.00 92.81 552 ASN A CA 1
ATOM 4355 C C . ASN A 1 552 ? 18.997 11.083 -26.372 1.00 92.81 552 ASN A C 1
ATOM 4357 O O . ASN A 1 552 ? 17.874 10.617 -26.210 1.00 92.81 552 ASN A O 1
ATOM 4361 N N . GLU A 1 553 ? 20.097 10.485 -25.915 1.00 93.19 553 GLU A N 1
ATOM 4362 C CA . GLU A 1 553 ? 20.092 9.173 -25.261 1.00 93.19 553 GLU A CA 1
ATOM 4363 C C . GLU A 1 553 ? 19.253 9.117 -23.974 1.00 93.19 553 GLU A C 1
ATOM 4365 O O . GLU A 1 553 ? 18.777 8.047 -23.611 1.00 93.19 553 GLU A O 1
ATOM 4370 N N . GLU A 1 554 ? 19.047 10.242 -23.288 1.00 95.62 554 GLU A N 1
ATOM 4371 C CA . GLU A 1 554 ? 18.231 10.353 -22.074 1.00 95.62 554 GLU A CA 1
ATOM 4372 C C . GLU A 1 554 ? 16.771 10.734 -22.378 1.00 95.62 554 GLU A C 1
ATOM 4374 O O . GLU A 1 554 ? 15.936 10.738 -21.475 1.00 95.62 554 GLU A O 1
ATOM 4379 N N . LEU A 1 555 ? 16.437 11.029 -23.639 1.00 97.44 555 LEU A N 1
ATOM 4380 C CA . LEU A 1 555 ? 15.055 11.101 -24.102 1.00 97.44 555 LEU A CA 1
ATOM 4381 C C . LEU A 1 555 ? 14.639 9.703 -24.561 1.00 97.44 555 LEU A C 1
ATOM 4383 O O . LEU A 1 555 ? 15.077 9.229 -25.610 1.00 97.44 555 LEU A O 1
ATOM 4387 N N . LYS A 1 556 ? 13.794 9.040 -23.774 1.00 98.06 556 LYS A N 1
ATOM 4388 C CA . LYS A 1 556 ? 13.300 7.691 -24.068 1.00 98.06 556 LYS A CA 1
ATOM 4389 C C . LYS A 1 556 ? 11.908 7.772 -24.654 1.00 98.06 556 LYS A C 1
ATOM 4391 O O . LYS A 1 556 ? 11.082 8.529 -24.150 1.00 98.06 556 LYS A O 1
ATOM 4396 N N . ALA A 1 557 ? 11.645 6.993 -25.696 1.00 98.25 557 ALA A N 1
ATOM 4397 C CA . ALA A 1 557 ? 10.334 6.948 -26.317 1.00 98.25 557 ALA A CA 1
ATOM 4398 C C . ALA A 1 557 ? 10.025 5.570 -26.900 1.00 98.25 557 ALA A C 1
ATOM 4400 O O . ALA A 1 557 ? 10.916 4.877 -27.391 1.00 98.25 557 ALA A O 1
ATOM 4401 N N . ILE A 1 558 ? 8.750 5.193 -26.860 1.00 98.50 558 ILE A N 1
ATOM 4402 C CA . ILE A 1 558 ? 8.237 3.975 -27.485 1.00 98.50 558 ILE A CA 1
ATOM 4403 C C . ILE A 1 558 ? 6.918 4.259 -28.199 1.00 98.50 558 ILE A C 1
ATOM 4405 O O . ILE A 1 558 ? 6.182 5.186 -27.849 1.00 98.50 558 ILE A O 1
ATOM 4409 N N . ARG A 1 559 ? 6.588 3.393 -29.149 1.00 98.25 559 ARG A N 1
ATOM 4410 C CA . ARG A 1 559 ? 5.243 3.224 -29.688 1.00 98.25 559 ARG A CA 1
ATOM 4411 C C . ARG A 1 559 ? 4.690 1.893 -29.190 1.00 98.25 559 ARG A C 1
ATOM 4413 O O . ARG A 1 559 ? 5.399 0.894 -29.232 1.00 98.25 559 ARG A O 1
ATOM 4420 N N . ILE A 1 560 ? 3.444 1.870 -28.726 1.00 98.06 560 ILE A N 1
ATOM 4421 C CA . ILE A 1 560 ? 2.783 0.662 -28.218 1.00 98.06 560 ILE A CA 1
ATOM 4422 C C . ILE A 1 560 ? 1.310 0.630 -28.617 1.00 98.06 560 ILE A C 1
ATOM 4424 O O . ILE A 1 560 ? 0.621 1.644 -28.548 1.00 98.06 560 ILE A O 1
ATOM 4428 N N . LYS A 1 561 ? 0.807 -0.538 -29.010 1.00 97.38 561 LYS A N 1
ATOM 4429 C CA . LYS A 1 561 ? -0.616 -0.752 -29.286 1.00 97.38 561 LYS A CA 1
ATOM 4430 C C . LYS A 1 561 ? -1.333 -1.254 -28.035 1.00 97.38 561 LYS A C 1
ATOM 4432 O O . LYS A 1 561 ? -1.026 -2.337 -27.534 1.00 97.38 561 LYS A O 1
ATOM 4437 N N . GLY A 1 562 ? -2.288 -0.471 -27.541 1.00 96.00 562 GLY A N 1
ATOM 4438 C CA . GLY A 1 562 ? -3.091 -0.812 -26.371 1.00 96.00 562 GLY A CA 1
ATOM 4439 C C . GLY A 1 562 ? -4.101 -1.926 -26.639 1.00 96.00 562 GLY A C 1
ATOM 4440 O O . GLY A 1 562 ? -4.406 -2.280 -27.783 1.00 96.00 562 GLY A O 1
ATOM 4441 N N . ALA A 1 563 ? -4.657 -2.474 -25.561 1.00 95.06 563 ALA A N 1
ATOM 4442 C CA . ALA A 1 563 ? -5.710 -3.488 -25.620 1.00 95.06 563 ALA A CA 1
ATOM 4443 C C . ALA A 1 563 ? -7.055 -2.942 -26.136 1.00 95.06 563 ALA A C 1
ATOM 4445 O O . ALA A 1 563 ? -7.946 -3.719 -26.468 1.00 95.06 563 ALA A O 1
ATOM 4446 N N . ASP A 1 564 ? -7.201 -1.620 -26.225 1.00 94.88 564 ASP A N 1
ATOM 4447 C CA . ASP A 1 564 ? -8.337 -0.936 -26.845 1.00 94.88 564 ASP A CA 1
ATOM 4448 C C . ASP A 1 564 ? -8.170 -0.746 -28.366 1.00 94.88 564 ASP A C 1
ATOM 4450 O O . ASP A 1 564 ? -8.995 -0.096 -29.006 1.00 94.88 564 ASP A O 1
ATOM 4454 N N . GLY A 1 565 ? -7.102 -1.305 -28.950 1.00 94.19 565 GLY A N 1
ATOM 4455 C CA . GLY A 1 565 ? -6.808 -1.251 -30.381 1.00 94.19 565 GLY A CA 1
ATOM 4456 C C . GLY A 1 565 ? -6.144 0.045 -30.844 1.00 94.19 565 GLY A C 1
ATOM 4457 O O . GLY A 1 565 ? -5.762 0.131 -32.010 1.00 94.19 565 GLY A O 1
ATOM 4458 N N . LYS A 1 566 ? -5.968 1.034 -29.959 1.00 96.88 566 LYS A N 1
ATOM 4459 C CA . LYS A 1 566 ? -5.306 2.298 -30.293 1.00 96.88 566 LYS A CA 1
ATOM 4460 C C . LYS A 1 566 ? -3.795 2.175 -30.187 1.00 96.88 566 LYS A C 1
ATOM 4462 O O . LYS A 1 566 ? -3.268 1.386 -29.404 1.00 96.88 566 LYS A O 1
ATOM 4467 N N . THR A 1 567 ? -3.095 3.015 -30.938 1.00 97.81 567 THR A N 1
ATOM 4468 C CA . THR A 1 567 ? -1.641 3.141 -30.844 1.00 97.81 567 THR A CA 1
ATOM 4469 C C . THR A 1 567 ? -1.286 4.347 -29.982 1.00 97.81 567 THR A C 1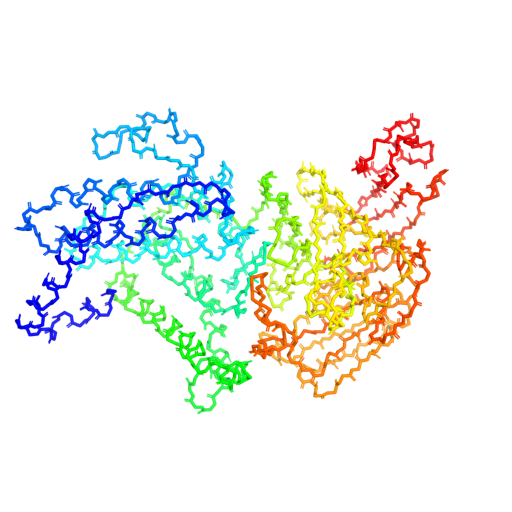
ATOM 4471 O O . THR A 1 567 ? -1.825 5.434 -30.166 1.00 97.81 567 THR A O 1
ATOM 4474 N N . TYR A 1 568 ? -0.358 4.170 -29.052 1.00 98.31 568 TYR A N 1
ATOM 4475 C CA . TYR A 1 568 ? 0.124 5.193 -28.137 1.00 98.31 568 TYR A CA 1
ATOM 4476 C C . TYR A 1 568 ? 1.608 5.461 -28.380 1.00 98.31 568 TYR A C 1
ATOM 4478 O O . TYR A 1 568 ? 2.393 4.528 -28.546 1.00 98.31 568 TYR A O 1
ATOM 4486 N N . MET A 1 569 ? 2.000 6.732 -28.367 1.00 98.19 569 MET A N 1
ATOM 4487 C CA . MET A 1 569 ? 3.389 7.157 -28.219 1.00 98.19 569 MET A CA 1
ATOM 4488 C C . MET A 1 569 ? 3.615 7.580 -26.772 1.00 98.19 569 MET A C 1
ATOM 4490 O O . MET A 1 569 ? 2.887 8.435 -26.255 1.00 98.19 569 MET A O 1
ATOM 4494 N N . LEU A 1 570 ? 4.605 6.962 -26.128 1.00 98.56 570 LEU A N 1
ATOM 4495 C CA . LEU A 1 570 ? 5.043 7.295 -24.776 1.00 98.56 570 LEU A CA 1
ATOM 4496 C C . LEU A 1 570 ? 6.448 7.871 -24.855 1.00 98.56 570 LEU A C 1
ATOM 4498 O O . LEU A 1 570 ? 7.293 7.288 -25.533 1.00 98.56 570 LEU A O 1
ATOM 4502 N N . ALA A 1 571 ? 6.724 8.952 -24.133 1.00 98.44 571 ALA A N 1
ATOM 4503 C CA . ALA A 1 571 ? 8.082 9.467 -24.002 1.00 98.44 571 ALA A CA 1
ATOM 4504 C C . ALA A 1 571 ? 8.359 10.050 -22.616 1.00 98.44 571 ALA A C 1
ATOM 4506 O O . ALA A 1 571 ? 7.447 10.529 -21.941 1.00 98.44 571 ALA A O 1
ATOM 4507 N N . VAL A 1 572 ? 9.626 10.035 -22.209 1.00 98.62 572 VAL A N 1
ATOM 4508 C CA . VAL A 1 572 ? 10.116 10.689 -20.993 1.00 98.62 572 VAL A CA 1
ATOM 4509 C C . VAL A 1 572 ? 11.498 11.295 -21.215 1.00 98.62 572 VAL A C 1
ATOM 4511 O O . VAL A 1 572 ? 12.371 10.675 -21.824 1.00 98.62 572 VAL A O 1
ATOM 4514 N N . ASN A 1 573 ? 11.705 12.508 -20.702 1.00 98.31 573 ASN A N 1
ATOM 4515 C CA . ASN A 1 573 ? 13.013 13.155 -20.669 1.00 98.31 573 ASN A CA 1
ATOM 4516 C C . ASN A 1 573 ? 13.710 12.911 -19.318 1.00 98.31 573 ASN A C 1
ATOM 4518 O O . ASN A 1 573 ? 13.408 13.583 -18.332 1.00 98.31 573 ASN A O 1
ATOM 4522 N N . PHE A 1 574 ? 14.670 11.986 -19.268 1.00 98.25 574 PHE A N 1
ATOM 4523 C CA . PHE A 1 574 ? 15.497 11.752 -18.077 1.00 98.25 574 PHE A CA 1
ATOM 4524 C C . PHE A 1 574 ? 16.681 12.710 -17.943 1.00 98.25 574 PHE A C 1
ATOM 4526 O O . PHE A 1 574 ? 17.304 12.760 -16.879 1.00 98.25 574 PHE A O 1
ATOM 4533 N N . SER A 1 575 ? 16.968 13.519 -18.965 1.00 96.75 575 SER A N 1
ATOM 4534 C CA . SER A 1 575 ? 18.077 14.465 -18.894 1.00 96.75 575 SER A CA 1
ATOM 4535 C C . SER A 1 575 ? 17.833 15.560 -17.854 1.00 96.75 575 SER A C 1
ATOM 4537 O O . SER A 1 575 ? 16.710 15.849 -17.432 1.00 96.75 575 SER A O 1
ATOM 4539 N N . SER A 1 576 ? 18.912 16.206 -17.422 1.00 95.25 576 SER A N 1
ATOM 4540 C CA . SER A 1 576 ? 18.852 17.366 -16.526 1.00 95.25 576 SER A CA 1
ATOM 4541 C C . SER A 1 576 ? 18.476 18.672 -17.237 1.00 95.25 576 SER A C 1
ATOM 4543 O O . SER A 1 576 ? 18.361 19.707 -16.584 1.00 95.25 576 SER A O 1
ATOM 4545 N N . ARG A 1 577 ? 18.277 18.642 -18.560 1.00 96.75 577 ARG A N 1
ATOM 4546 C CA . ARG A 1 577 ? 18.006 19.815 -19.398 1.00 96.75 577 ARG A CA 1
ATOM 4547 C C . ARG A 1 577 ? 16.713 19.661 -20.190 1.00 96.75 577 ARG A C 1
ATOM 4549 O O . ARG A 1 577 ? 16.147 18.577 -20.293 1.00 96.75 577 ARG A O 1
ATOM 4556 N N . ILE A 1 578 ? 16.257 20.762 -20.772 1.00 97.00 578 ILE A N 1
ATOM 4557 C CA . ILE A 1 578 ? 15.175 20.736 -21.754 1.00 97.00 578 ILE A CA 1
ATOM 4558 C C . ILE A 1 578 ? 15.677 20.045 -23.031 1.00 97.00 578 ILE A C 1
ATOM 4560 O O . ILE A 1 578 ? 16.813 20.270 -23.457 1.00 97.00 578 ILE A O 1
ATOM 4564 N N . VAL A 1 579 ? 14.843 19.189 -23.625 1.00 96.06 579 VAL A N 1
ATOM 4565 C CA . VAL A 1 579 ? 15.148 18.465 -24.869 1.00 96.06 579 VAL A CA 1
ATOM 4566 C C . VAL A 1 579 ? 13.990 18.619 -25.850 1.00 96.06 579 VAL A C 1
ATOM 4568 O O . VAL A 1 579 ? 12.833 18.471 -25.470 1.00 96.06 579 VAL A O 1
ATOM 4571 N N . ALA A 1 580 ? 14.295 18.891 -27.119 1.00 94.06 580 ALA A N 1
ATOM 4572 C CA . ALA A 1 580 ? 13.290 18.985 -28.173 1.00 94.06 580 ALA A CA 1
ATOM 4573 C C . ALA A 1 580 ? 12.817 17.595 -28.638 1.00 94.06 580 ALA A C 1
ATOM 4575 O O . ALA A 1 580 ? 13.622 16.726 -28.976 1.00 94.06 580 ALA A O 1
ATOM 4576 N N . GLY A 1 581 ? 11.501 17.404 -28.723 1.00 91.12 581 GLY A N 1
ATOM 4577 C CA . GLY A 1 581 ? 10.825 16.202 -29.212 1.00 91.12 581 GLY A CA 1
ATOM 4578 C C . GLY A 1 581 ? 10.762 16.096 -30.738 1.00 91.12 581 GLY A C 1
ATOM 4579 O O . GLY A 1 581 ? 9.766 15.626 -31.273 1.00 91.12 581 GLY A O 1
ATOM 4580 N N . ASN A 1 582 ? 11.796 16.534 -31.463 1.00 90.69 582 ASN A N 1
ATOM 4581 C CA . ASN A 1 582 ? 11.783 16.662 -32.932 1.00 90.69 582 ASN A CA 1
ATOM 4582 C C . ASN A 1 582 ? 11.386 15.377 -33.677 1.00 90.69 582 ASN A C 1
ATOM 4584 O O . ASN A 1 582 ? 10.787 15.451 -34.746 1.00 90.69 582 ASN A O 1
ATOM 4588 N N . LYS A 1 583 ? 11.713 14.212 -33.110 1.00 91.00 583 LYS A N 1
ATOM 4589 C CA . LYS A 1 583 ? 11.434 12.883 -33.675 1.00 91.00 583 LYS A CA 1
ATOM 4590 C C . LYS A 1 583 ? 10.276 12.146 -32.994 1.00 91.00 583 LYS A C 1
ATOM 4592 O O . LYS A 1 583 ? 10.100 10.956 -33.236 1.00 91.00 583 LYS A O 1
ATOM 4597 N N . LEU A 1 584 ? 9.511 12.809 -32.124 1.00 94.44 584 LEU A N 1
ATOM 4598 C CA . LEU A 1 584 ? 8.403 12.195 -31.389 1.00 94.44 584 LEU A CA 1
ATOM 4599 C C . LEU A 1 584 ? 7.081 12.384 -32.153 1.00 94.44 584 LEU A C 1
ATOM 4601 O O . LEU A 1 584 ? 6.599 13.516 -32.225 1.00 94.44 584 LEU A O 1
ATOM 4605 N N . PRO A 1 585 ? 6.462 11.310 -32.683 1.00 92.81 585 PRO A N 1
ATOM 4606 C CA . PRO A 1 585 ? 5.215 11.413 -33.435 1.00 92.81 585 PRO A CA 1
ATOM 4607 C C . PRO A 1 585 ? 4.088 12.065 -32.623 1.00 92.81 585 PRO A C 1
ATOM 4609 O O . PRO A 1 585 ? 3.785 11.619 -31.514 1.00 92.81 585 PRO A O 1
ATOM 4612 N N . GLY A 1 586 ? 3.456 13.105 -33.170 1.00 89.69 586 GLY A N 1
ATOM 4613 C CA . GLY A 1 586 ? 2.403 13.872 -32.489 1.00 89.69 586 GLY A CA 1
ATOM 4614 C C . GLY A 1 586 ? 2.913 14.817 -31.389 1.00 89.69 586 GLY A C 1
ATOM 4615 O O . GLY A 1 586 ? 2.122 15.377 -30.620 1.00 89.69 586 GLY A O 1
ATOM 4616 N N . HIS A 1 587 ? 4.231 14.994 -31.289 1.00 91.69 587 HIS A N 1
ATOM 4617 C CA . HIS A 1 587 ? 4.897 15.890 -30.347 1.00 91.69 587 HIS A CA 1
ATOM 4618 C C . HIS A 1 587 ? 6.117 16.598 -30.973 1.00 91.69 587 HIS A C 1
ATOM 4620 O O . HIS A 1 587 ? 7.035 17.026 -30.272 1.00 91.69 587 HIS A O 1
ATOM 4626 N N . GLU A 1 588 ? 6.123 16.738 -32.296 1.00 92.00 588 GLU A N 1
ATOM 4627 C CA . GLU A 1 588 ? 7.231 17.284 -33.066 1.00 92.00 588 GLU A CA 1
ATOM 4628 C C . GLU A 1 588 ? 7.494 18.754 -32.709 1.00 92.00 588 GLU A C 1
ATOM 4630 O O . GLU A 1 588 ? 6.575 19.569 -32.604 1.00 92.00 588 GLU A O 1
ATOM 4635 N N . GLY A 1 589 ? 8.770 19.099 -32.515 1.00 86.19 589 GLY A N 1
ATOM 4636 C CA . GLY A 1 589 ? 9.218 20.471 -32.246 1.00 86.19 589 GLY A CA 1
ATOM 4637 C C . GLY A 1 589 ? 8.838 21.031 -30.870 1.00 86.19 589 GLY A C 1
ATOM 4638 O O . GLY A 1 589 ? 9.196 22.166 -30.565 1.00 86.19 589 GLY A O 1
ATOM 4639 N N . LYS A 1 590 ? 8.139 20.262 -30.028 1.00 94.00 590 LYS A N 1
ATOM 4640 C CA . LYS A 1 590 ? 7.824 20.654 -28.649 1.00 94.00 590 LYS A CA 1
ATOM 4641 C C . LYS A 1 590 ? 8.985 20.329 -27.717 1.00 94.00 590 LYS A C 1
ATOM 4643 O O . LYS A 1 590 ? 9.684 19.334 -27.894 1.00 94.00 590 LYS A O 1
ATOM 4648 N N . GLU A 1 591 ? 9.183 21.175 -26.721 1.00 95.81 591 GLU A N 1
ATOM 4649 C CA . GLU A 1 591 ? 10.210 21.000 -25.700 1.00 95.81 591 GLU A CA 1
ATOM 4650 C C . GLU A 1 591 ? 9.683 20.173 -24.527 1.00 95.81 591 GLU A C 1
ATOM 4652 O O . GLU A 1 591 ? 8.565 20.393 -24.069 1.00 95.81 591 GLU A O 1
ATOM 4657 N N . LEU A 1 592 ? 10.504 19.244 -24.031 1.00 97.06 592 LEU A N 1
ATOM 4658 C CA . LEU A 1 592 ? 10.233 18.474 -22.823 1.00 97.06 592 LEU A CA 1
ATOM 4659 C C . LEU A 1 592 ? 11.185 18.918 -21.716 1.00 97.06 592 LEU A C 1
ATOM 4661 O O . LEU A 1 592 ? 12.407 18.813 -21.850 1.00 97.06 592 LEU A O 1
ATOM 4665 N N . SER A 1 593 ? 10.632 19.354 -20.591 1.00 97.81 593 SER A N 1
ATOM 4666 C CA . SER A 1 593 ? 11.380 19.631 -19.363 1.00 97.81 593 SER A CA 1
ATOM 4667 C C . SER A 1 593 ? 11.934 18.341 -18.731 1.00 97.81 593 SER A C 1
ATOM 4669 O O . SER A 1 593 ? 11.438 17.252 -19.025 1.00 97.81 593 SER A O 1
ATOM 4671 N N . PRO A 1 594 ? 12.921 18.417 -17.817 1.00 98.19 594 PRO A N 1
ATOM 4672 C CA . PRO A 1 594 ? 13.360 17.257 -17.038 1.00 98.19 594 PRO A CA 1
ATOM 4673 C C . PRO A 1 594 ? 12.188 16.541 -16.355 1.00 98.19 594 PRO A C 1
ATOM 4675 O O . PRO A 1 594 ? 11.321 17.198 -15.768 1.00 98.19 594 PRO A O 1
ATOM 4678 N N . LEU A 1 595 ? 12.163 15.209 -16.432 1.00 98.12 595 LEU A N 1
ATOM 4679 C CA . LEU A 1 595 ? 11.099 14.323 -15.931 1.00 98.12 595 LEU A CA 1
ATOM 4680 C C . LEU A 1 595 ? 9.713 14.574 -16.538 1.00 98.12 595 LEU A C 1
ATOM 4682 O O . LEU A 1 595 ? 8.706 14.084 -16.028 1.00 98.12 595 LEU A O 1
ATOM 4686 N N . GLU A 1 596 ? 9.622 15.349 -17.617 1.00 98.06 596 GLU A N 1
ATOM 4687 C CA . GLU A 1 596 ? 8.369 15.475 -18.341 1.00 98.06 596 GLU A CA 1
ATOM 4688 C C . GLU A 1 596 ? 8.063 14.169 -19.069 1.00 98.06 596 GLU A C 1
ATOM 4690 O O . GLU A 1 596 ? 8.902 13.616 -19.783 1.00 98.06 596 GLU A O 1
ATOM 4695 N N . THR A 1 597 ? 6.844 13.680 -18.862 1.00 98.19 597 THR A N 1
ATOM 4696 C CA . THR A 1 597 ? 6.298 12.521 -19.560 1.00 98.19 597 THR A CA 1
ATOM 4697 C C . THR A 1 597 ? 5.343 12.991 -20.650 1.00 98.19 597 THR A C 1
ATOM 4699 O O . THR A 1 597 ? 4.648 13.998 -20.499 1.00 98.19 597 THR A O 1
ATOM 4702 N N . VAL A 1 598 ? 5.252 12.243 -21.746 1.00 97.50 598 VAL A N 1
ATOM 4703 C CA . VAL A 1 598 ? 4.354 12.480 -22.885 1.00 97.50 598 VAL A CA 1
ATOM 4704 C C . VAL A 1 598 ? 3.589 11.191 -23.179 1.00 97.50 598 VAL A C 1
ATOM 4706 O O . VAL A 1 598 ? 4.179 10.119 -23.219 1.00 97.50 598 VAL A O 1
ATOM 4709 N N . LEU A 1 599 ? 2.268 11.299 -23.324 1.00 97.75 599 LEU A N 1
ATOM 4710 C CA . LEU A 1 599 ? 1.376 10.228 -23.770 1.00 97.75 599 LEU A CA 1
ATOM 4711 C C . LEU A 1 599 ? 0.493 10.819 -24.867 1.00 97.75 599 LEU A C 1
ATOM 4713 O O . LEU A 1 599 ? -0.288 11.730 -24.596 1.00 97.75 599 LEU A O 1
ATOM 4717 N N . VAL A 1 600 ? 0.628 10.319 -26.092 1.00 97.00 600 VAL A N 1
ATOM 4718 C CA . VAL A 1 600 ? -0.166 10.756 -27.248 1.00 97.00 600 VAL A CA 1
ATOM 4719 C C . VAL A 1 600 ? -0.813 9.536 -27.885 1.00 97.00 600 VAL A C 1
ATOM 4721 O O . VAL A 1 600 ? -0.160 8.516 -28.076 1.00 97.00 600 VAL A O 1
ATOM 4724 N N . THR A 1 601 ? -2.101 9.627 -28.211 1.00 97.06 601 THR A N 1
ATOM 4725 C CA . THR A 1 601 ? -2.763 8.630 -29.064 1.00 97.06 601 THR A CA 1
ATOM 4726 C C . THR A 1 601 ? -2.451 8.961 -30.520 1.00 97.06 601 THR A C 1
ATOM 4728 O O . THR A 1 601 ? -2.706 10.083 -30.955 1.00 97.06 601 THR A O 1
ATOM 4731 N N . LEU A 1 602 ? -1.869 8.012 -31.246 1.00 94.56 602 LEU A N 1
ATOM 4732 C CA . LEU A 1 602 ? -1.559 8.148 -32.665 1.00 94.56 602 LEU A CA 1
ATOM 4733 C C . LEU A 1 602 ? -2.781 7.770 -33.527 1.00 94.56 602 LEU A C 1
ATOM 4735 O O . LEU A 1 602 ? -3.624 7.005 -33.049 1.00 94.56 602 LEU A O 1
ATOM 4739 N N . PRO A 1 603 ? -2.881 8.315 -34.756 1.00 84.00 603 PRO A N 1
ATOM 4740 C CA . PRO A 1 603 ? -3.957 8.007 -35.700 1.00 84.00 603 PRO A CA 1
ATOM 4741 C C . PRO A 1 603 ? -4.093 6.524 -36.051 1.00 84.00 603 PRO A C 1
ATOM 4743 O O . PRO A 1 603 ? -3.063 5.807 -36.032 1.00 84.00 603 PRO A O 1
#

Sequence (603 aa):
MHGIEAMDEYLKPGDRLALRKVLLAESGWQLKNNTVVAGIDAKTGRNKPESNIWNGCLLFRTAMMYPDAPDRDLYLEKANLLVLNGISIPADADDMQLIAGKTLREWHVGANFTENYGLNHHGYLNFGYMVICLSNIAMLHFSCRSRGVDAPEALYHHVPELWRLIKLCTFDDGRLWRIGGDTRVRYCYCQDYMIPVFLLMKDRYGENTADLEEGWLKQVDKEQGGNPDGSFLGNRLCELKEASRVYYYRLEGDRAATLSMGAYWRRKYINSSVATKPASYSSPSVGGWQDIFHGALMEKGPRRAASWVWMAAQRPSGMCLPAAVSNLAEWRWNMAGEITGTGVFNHAVVNEHKDVKFSGGFRTAGRLDWRSDSQVAEGQADEVTAKEDLAVFALPDDATMVVFQRARTVSRIMLKKIKGLFYNVPNDIFNGFTRSYAFNGKIIPVEGMSRQQETVDIDGRDISIDNHVHISGIYGIDMLSLYRPGRRQIEIFSTSVPSVGRSGGELYCDEICHPCITVQKDYPANTILFDQAFAVCIGKDTIEAEPLMTDNEELKAIRIKGADGKTYMLAVNFSSRIVAGNKLPGHEGKELSPLETVLVTLP

Secondary structure (DSSP, 8-state):
-HHHHHTGGG--HHHHHHHHHHHHHHHHHHHHHPPP---S-GGGT---HHHHHHHHHHHHHHHHH-TT-TTHHHHHHHHHHHHHTTS--GGGGG---EETTEEHHHH----SS-TT---B-SSSB-HHHHHHHHHHHHHHHHHHHTTT-PPPGGGGTTHHHHHHHHHHTB-TTS-B--TT--SS-TTSTTTTTHHHHHHHHHHHH----HHHHHHHHHHHHHHHHT-TT--SSGGGGHHHHHH-HHHHHHHHHHHHHHHHHHHHHIIIIISSSS-PPPPS----SSEEEEETTTTEEEEE-SSEEEEEETT-TTSSEEEEEETT-GGG---TTTTT-EEE-SSSEEEEEEEEEEEEEETTEEEEEEEEEEEEES-SSTTPPPEEEEEEEEEEEE-TTSSEEEEEEEEEESSSEEESEEESS-EEEE-SGGGTSEEEEEETTEEEEEETT-SSEEEEEEEBSEEEETTTEEEEEEES-SEEEEEEESS--B----SSS--TTTS--SB-EEEEESSEE-S-EEE-TT-EEEEEEEEEEES-S---EEEPP-SSTTEEEEEEE-TTS-EEEEEEE-SSS-EE-TTSTT-TT-EE-TT-EEEEEE-

pLDDT: mean 94.37, std 7.23, range [44.22, 98.88]